Protein AF-L1K0W4-F1 (afdb_monomer)

Sequence (604 aa):
MAGREVLKRMKKGATPKSRSKVETSTRIRTGKVVSPKTSEDSLHDMSSRTPKSRSSNTVRISARTPTVATVGRTRSPRSSSSLSQRNAGMSPISSSASPLFSPKSPHSRSNDSTLLQLQLENELLMTRAEAAERRSELLSTEVDRLNDCMLQTQRACEEAQVQVEQLRKQEAEARNELDNLDREYRDCAYHLKSLTEKNADLIKALQEESRTRAKIEAASKRLAAENETLRSRADKLNIEVARESTERKSSTSIVKDLQKETERLREELNSVRIDHKLLLEKKASGELQLQERIQSLDSQSRSYQDELAACKQRLAAIEHEGIEKDRANRELKTMLHEQGEKLKAVQDQVTINNDYTEKLEEEVKKKQERLSTAAERQNEKRLQLKIKHLEELGQSGENHVKEVVKRMDNEISQLRSELGKEQAESSRLTERLIHFERKAEDADRVIAELEKEVAAVWDAKERGSKSLLSNQDALLALQQEVLKENRSIMFELRTLEERNASLLKMLGGEEERATESEKQIDVIRRENSELSSTLSLKEKEISDMSRTLTEAQGELAKVSMRMQAEANEAARLKTEVEALQYKVVRGSFLLCPRPSHPRTSVTP

Secondary structure (DSSP, 8-state):
-------------------------------------------------------------------------------------------------PPP----------SHHHHHHHHHHHHHHHHHHHHHHHHHHHHHHHHHHHHHHHHHHHHHHHHHHHHHHHHHHHHHHHHHHHHHHHHHHHHHHHHHHHHHHHHHHHHHHHHHHHHHHHHHHHHHHHHHHHHHHHHHHHHHHHHHHHHHHHHHHHHHHHHHHHHHHHHHHHHHHHHHHHHHHHHHHHHHHHHHHHHHHHHHHHHHHHHHHHHHHHHHHHTTS-------HHHHHHHHHHHHHHHHHHHHHHHHHHHHHHHHHHHHHHHHHHHHHHHHHHHHHHHHHHHHHHHHHHHHHHHHHHHHHHHHHHHHHHHHHHHHHHHHHHHHHHHHHHHHHHHHHHHHHHHHHHHHHHHHHHHHHHHHHHH--S-SSHHHHHHHHHHHHHHHHHHHHHHHHHHHHHHHHHHHHHHHHHHHHHHHHHHHHHHHHHHHHHHHHHHHHHHHHHHHHHHHHHHHHHHHHHHHHHHHHHHHHHHHHHHHHHHHHHHHHHHHTT-PPP-PPPPP----

Organism: Guillardia theta (strain CCMP2712) (NCBI:txid905079)

Foldseek 3Di:
DDDDDDDDDDDDDDDDDDDDDDDDDDDDDDDDDDDDDDDDDDDDDDDDDDDDDDDDDDDDPDDDDDDDDDDDDDDDDDDDDDDDDDDDDDDDDDDDDDDDDDDDDDDDDDPPVVVVVVVVVVVVVVVVVVVVVVVVVVVVVVVVVVVVVVVVVVVVVVVVVVVVVVVVVVVVVVVVVVVVVVVVVVVVVVVVVVVVVVVVVVVVVVVVVVVVVVVVVVVVVVVVVVVVVVVVVVVVVVVVVVVVVVVVVVVVVVVVVVVVVVVVVVVVVVVVVVVVVVVVVVVVVVVVVVVVVVVVVVVVVVVCVVVVVVVVVCVVPDDDDDDDDVPVVVVVVVVVVVVVVVVVVVVVVVVVVVVVVVVVVVVVVVVVVVVVVVVVVVVVVVVVVVVVVVVVVVVVVVVVVVVVVVVVVVVVVVVVVVVVVVVVVVVVVVVVVVVVVVVVVVVVVVVVVVVVVVVVVVVCVVVPPDDPPVVVVVVVVVVVVVVVVVVVVVVVVVVVVVVVVVVVVVVVVVVVVVVVVVVVVVVVVVVVVVVVVVVVVVVVVVVVVVVVVVVVVVVVVVVVVVVVVVVVVVVVVVVVVVVVVVVVVVVVVVPDDDPDDDDDDDDD

pLDDT: mean 70.63, std 21.57, range [26.81, 92.81]

Structure (mmCIF, N/CA/C/O backbone):
data_AF-L1K0W4-F1
#
_entry.id   AF-L1K0W4-F1
#
loop_
_atom_site.group_PDB
_atom_site.id
_atom_site.type_symbol
_atom_site.label_atom_id
_atom_site.label_alt_id
_atom_site.label_comp_id
_atom_site.label_asym_id
_atom_site.label_entity_id
_atom_site.label_seq_id
_atom_site.pdbx_PDB_ins_code
_atom_site.Cartn_x
_atom_site.Cartn_y
_atom_site.Cartn_z
_atom_site.occupancy
_atom_site.B_iso_or_equiv
_atom_site.auth_seq_id
_atom_site.auth_comp_id
_atom_site.auth_asym_id
_atom_site.auth_atom_id
_atom_site.pdbx_PDB_model_num
ATOM 1 N N . MET A 1 1 ? 29.946 17.781 46.691 1.00 37.28 1 MET A N 1
ATOM 2 C CA . MET A 1 1 ? 31.328 17.734 46.152 1.00 37.28 1 MET A CA 1
ATOM 3 C C . MET A 1 1 ? 32.037 16.528 46.762 1.00 37.28 1 MET A C 1
ATOM 5 O O . MET A 1 1 ? 31.696 16.223 47.896 1.00 37.28 1 MET A O 1
ATOM 9 N N . ALA A 1 2 ? 33.001 15.912 46.055 1.00 36.59 2 ALA A N 1
ATOM 10 C CA . ALA A 1 2 ? 33.743 14.686 46.443 1.00 36.59 2 ALA A CA 1
ATOM 11 C C . ALA A 1 2 ? 32.858 13.420 46.645 1.00 36.59 2 ALA A C 1
ATOM 13 O O . ALA A 1 2 ? 31.663 13.544 46.890 1.00 36.59 2 ALA A O 1
ATOM 14 N N . GLY A 1 3 ? 33.320 12.170 46.473 1.00 33.28 3 GLY A N 1
ATOM 15 C CA . GLY A 1 3 ? 34.681 11.620 46.266 1.00 33.28 3 GLY A CA 1
ATOM 16 C C . GLY A 1 3 ? 35.178 10.930 47.550 1.00 33.28 3 GLY A C 1
ATOM 17 O O . GLY A 1 3 ? 35.146 11.571 48.592 1.00 33.28 3 GLY A O 1
ATOM 18 N N . ARG A 1 4 ? 35.618 9.660 47.599 1.00 41.03 4 ARG A N 1
ATOM 19 C CA . ARG A 1 4 ? 36.290 8.756 46.625 1.00 41.03 4 ARG A CA 1
ATOM 20 C C . ARG A 1 4 ? 35.800 7.294 46.778 1.00 41.03 4 ARG A C 1
ATOM 22 O O . ARG A 1 4 ? 35.372 6.913 47.857 1.00 41.03 4 ARG A O 1
ATOM 29 N N . GLU A 1 5 ? 35.651 6.518 45.701 1.00 51.94 5 GLU A N 1
ATOM 30 C CA . GLU A 1 5 ? 36.581 5.472 45.188 1.00 51.94 5 GLU A CA 1
ATOM 31 C C . GLU A 1 5 ? 37.164 4.447 46.189 1.00 51.94 5 GLU A C 1
ATOM 33 O O . GLU A 1 5 ? 37.990 4.817 47.017 1.00 51.94 5 GLU A O 1
ATOM 38 N N . VAL A 1 6 ? 36.908 3.143 45.953 1.00 40.75 6 VAL A N 1
ATOM 39 C CA . VAL A 1 6 ? 37.862 2.030 46.198 1.00 40.75 6 VAL A CA 1
ATOM 40 C C . VAL A 1 6 ? 37.721 0.933 45.116 1.00 40.75 6 VAL A C 1
ATOM 42 O O . VAL A 1 6 ? 36.718 0.234 45.062 1.00 40.75 6 VAL A O 1
ATOM 45 N N . LEU A 1 7 ? 38.777 0.790 4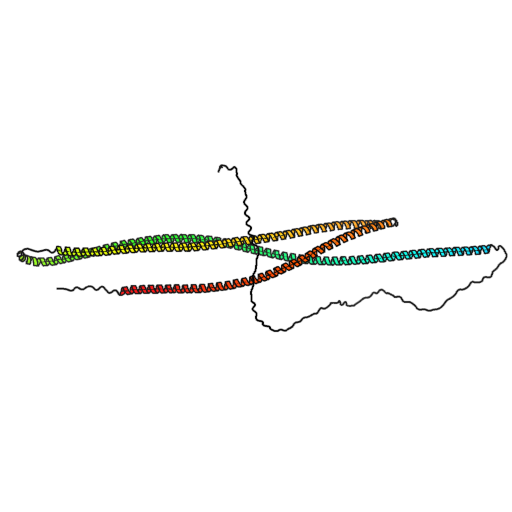4.302 1.00 34.78 7 LEU A N 1
ATOM 46 C CA . LEU A 1 7 ? 39.291 -0.378 43.545 1.00 34.78 7 LEU A CA 1
ATOM 47 C C . LEU A 1 7 ? 38.425 -1.278 42.615 1.00 34.78 7 LEU A C 1
ATOM 49 O O . LEU A 1 7 ? 37.217 -1.453 42.705 1.00 34.78 7 LEU A O 1
ATOM 53 N N . LYS A 1 8 ? 39.157 -1.890 41.671 1.00 41.25 8 LYS A N 1
ATOM 54 C CA . LYS A 1 8 ? 38.765 -2.834 40.601 1.00 41.25 8 LYS A CA 1
ATOM 55 C C . LYS A 1 8 ? 39.980 -3.762 40.345 1.00 41.25 8 LYS A C 1
ATOM 57 O O . LYS A 1 8 ? 41.077 -3.362 40.726 1.00 41.25 8 LYS A O 1
ATOM 62 N N . ARG A 1 9 ? 39.825 -4.859 39.564 1.00 43.59 9 ARG A N 1
ATOM 63 C CA . ARG A 1 9 ? 40.914 -5.701 38.949 1.00 43.59 9 ARG A CA 1
ATOM 64 C C . ARG A 1 9 ? 41.737 -6.573 39.940 1.00 43.59 9 ARG A C 1
ATOM 66 O O . ARG A 1 9 ? 41.791 -6.225 41.105 1.00 43.59 9 ARG A O 1
ATOM 73 N N . MET A 1 10 ? 42.420 -7.692 39.611 1.00 35.72 10 MET A N 1
ATOM 74 C CA . MET A 1 10 ? 42.606 -8.659 38.474 1.00 35.72 10 MET A CA 1
ATOM 75 C C . MET A 1 10 ? 42.983 -10.043 39.126 1.00 35.72 10 MET A C 1
ATOM 77 O O . MET A 1 10 ? 43.279 -10.033 40.313 1.00 35.72 10 MET A O 1
ATOM 81 N N . LYS A 1 11 ? 43.098 -11.258 38.535 1.00 37.38 11 LYS A N 1
ATOM 82 C CA . LYS A 1 11 ? 42.901 -11.905 37.202 1.00 37.38 11 LYS A CA 1
ATOM 83 C C . LYS A 1 11 ? 42.856 -13.457 37.396 1.00 37.38 11 LYS A C 1
ATOM 85 O O . LYS A 1 11 ? 43.292 -13.929 38.437 1.00 37.38 11 LYS A O 1
ATOM 90 N N . LYS A 1 12 ? 42.556 -14.216 36.319 1.00 34.44 12 LYS A N 1
ATOM 91 C CA . LYS A 1 12 ? 42.638 -15.703 36.146 1.00 34.44 12 LYS A CA 1
ATOM 92 C C . LYS A 1 12 ? 41.507 -16.521 36.820 1.00 34.44 12 LYS A C 1
ATOM 94 O O . LYS A 1 12 ? 41.048 -16.144 37.883 1.00 34.44 12 LYS A O 1
ATOM 99 N N . GLY A 1 13 ? 41.037 -17.649 36.269 1.00 31.78 13 GLY A N 1
ATOM 100 C CA . GLY A 1 13 ? 41.218 -18.183 34.905 1.00 31.78 13 GLY A CA 1
ATOM 101 C C . GLY A 1 13 ? 41.332 -19.713 34.831 1.00 31.78 13 GLY A C 1
ATOM 102 O O . GLY A 1 13 ? 42.353 -20.252 35.241 1.00 31.78 13 GLY A O 1
ATOM 103 N N . ALA A 1 14 ? 40.340 -20.387 34.238 1.00 33.19 14 ALA A N 1
ATOM 104 C CA . ALA A 1 14 ? 40.373 -21.817 33.911 1.00 33.19 14 ALA A CA 1
ATOM 105 C C . ALA A 1 14 ? 39.516 -22.121 32.664 1.00 33.19 14 ALA A C 1
ATOM 107 O O . ALA A 1 14 ? 38.522 -21.443 32.411 1.00 33.19 14 ALA A O 1
ATOM 108 N N . THR A 1 15 ? 39.898 -23.146 31.900 1.00 42.62 15 THR A N 1
ATOM 109 C CA . THR A 1 15 ? 39.056 -23.812 30.886 1.00 42.62 15 THR A CA 1
ATOM 110 C C . THR A 1 15 ? 38.758 -25.244 31.356 1.00 42.62 15 THR A C 1
ATOM 112 O O . THR A 1 15 ? 39.345 -25.690 32.345 1.00 42.62 15 THR A O 1
ATOM 115 N N . PRO A 1 16 ? 37.840 -25.970 30.694 1.00 43.75 16 PRO A N 1
ATOM 116 C CA . PRO A 1 16 ? 38.342 -26.898 29.673 1.00 43.75 16 PRO A CA 1
ATOM 117 C C . PRO A 1 16 ? 37.464 -26.997 28.410 1.00 43.75 16 PRO A C 1
ATOM 119 O O . PRO A 1 16 ? 36.310 -26.578 28.381 1.00 43.75 16 PRO A O 1
ATOM 122 N N . LYS A 1 17 ? 38.018 -27.611 27.357 1.00 38.22 17 LYS A N 1
ATOM 123 C CA . LYS A 1 17 ? 37.265 -28.166 26.220 1.00 38.22 17 LYS A CA 1
ATOM 124 C C . LYS A 1 17 ? 37.271 -29.691 26.324 1.00 38.22 17 LYS A C 1
ATOM 126 O O . LYS A 1 17 ? 38.362 -30.241 26.450 1.00 38.22 17 LYS A O 1
ATOM 131 N N . SER A 1 18 ? 36.149 -30.358 26.050 1.00 37.59 18 SER A N 1
ATOM 132 C CA . SER A 1 18 ? 36.159 -31.552 25.184 1.00 37.59 18 SER A CA 1
ATOM 133 C C . SER A 1 18 ? 34.761 -32.018 24.754 1.00 37.59 18 SER A C 1
ATOM 135 O O . SER A 1 18 ? 33.745 -31.758 25.384 1.00 37.59 18 SER A O 1
ATOM 137 N N . ARG A 1 19 ? 34.772 -32.677 23.594 1.00 33.62 19 ARG A N 1
ATOM 138 C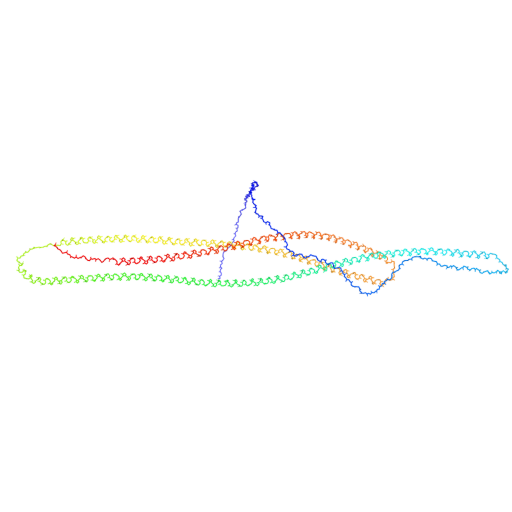 CA . ARG A 1 19 ? 33.675 -33.258 22.813 1.00 33.62 19 ARG A CA 1
ATOM 139 C C . ARG A 1 19 ? 32.741 -34.197 23.594 1.00 33.62 19 ARG A C 1
ATOM 141 O O . ARG A 1 19 ? 33.219 -35.096 24.277 1.00 33.62 19 ARG A O 1
ATOM 148 N N . SER A 1 20 ? 31.481 -34.222 23.167 1.00 33.19 20 SER A N 1
ATOM 149 C CA . SER A 1 20 ? 30.905 -35.450 22.597 1.00 33.19 20 SER A CA 1
ATOM 150 C C . SER A 1 20 ? 30.115 -35.113 21.320 1.00 33.19 20 SER A C 1
ATOM 152 O O . SER A 1 20 ? 29.665 -33.982 21.141 1.00 33.19 20 SER A O 1
ATOM 154 N N . LYS A 1 21 ? 30.022 -36.067 20.384 1.00 36.34 21 LYS A N 1
ATOM 155 C CA . LYS A 1 21 ? 29.112 -36.022 19.225 1.00 36.34 21 LYS A CA 1
ATOM 156 C C . LYS A 1 21 ? 27.957 -36.980 19.506 1.00 36.34 21 LYS A C 1
ATOM 158 O O . LYS A 1 21 ? 28.225 -38.102 19.925 1.00 36.34 21 LYS A O 1
ATOM 163 N N . VAL A 1 22 ? 26.731 -36.604 19.147 1.00 30.56 22 VAL A N 1
ATOM 164 C CA . VAL A 1 22 ? 25.649 -37.560 18.864 1.00 30.56 22 VAL A CA 1
ATOM 165 C C . VAL A 1 22 ? 24.926 -37.093 17.601 1.00 30.56 22 VAL A C 1
ATOM 167 O O . VAL A 1 22 ? 24.161 -36.137 17.629 1.00 30.56 22 VAL A O 1
ATOM 170 N N . GLU A 1 23 ? 25.208 -37.756 16.482 1.00 32.62 23 GLU A N 1
ATOM 171 C CA . GLU A 1 23 ? 24.504 -37.577 15.208 1.00 32.62 23 GLU A CA 1
ATOM 172 C C . GLU A 1 23 ? 23.456 -38.690 15.075 1.00 32.62 23 GLU A C 1
ATOM 174 O O . GLU A 1 23 ? 23.788 -39.824 14.735 1.00 32.62 23 GLU A O 1
ATOM 179 N N . THR A 1 24 ? 22.183 -38.399 15.345 1.00 32.47 24 THR A N 1
ATOM 180 C CA . THR A 1 24 ? 21.081 -39.363 15.181 1.00 32.47 24 THR A CA 1
ATOM 181 C C . THR A 1 24 ? 20.470 -39.283 13.782 1.00 32.47 24 THR A C 1
ATOM 183 O O .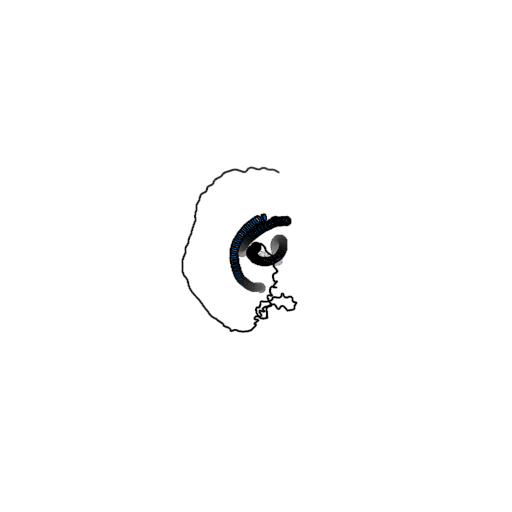 THR A 1 24 ? 19.419 -38.688 13.562 1.00 32.47 24 THR A O 1
ATOM 186 N N . SER A 1 25 ? 21.123 -39.930 12.814 1.00 27.05 25 SER A N 1
ATOM 187 C CA . SER A 1 25 ? 20.518 -40.195 11.501 1.00 27.05 25 SER A CA 1
ATOM 188 C C . SER A 1 25 ? 19.448 -41.289 11.589 1.00 27.05 25 SER A C 1
ATOM 190 O O . SER A 1 25 ? 19.783 -42.464 11.728 1.00 27.05 25 SER A O 1
ATOM 192 N N . THR A 1 26 ? 18.171 -40.945 11.405 1.00 32.66 26 THR A N 1
ATOM 193 C CA . THR A 1 26 ? 17.082 -41.915 11.168 1.00 32.66 26 THR A CA 1
ATOM 194 C C . THR A 1 26 ? 16.625 -41.881 9.709 1.00 32.66 26 THR A C 1
ATOM 196 O O . THR A 1 26 ? 15.697 -41.185 9.307 1.00 32.66 26 THR A O 1
ATOM 199 N N . ARG A 1 27 ? 17.313 -42.674 8.885 1.00 27.03 27 ARG A N 1
ATOM 200 C CA . ARG A 1 27 ? 17.054 -42.843 7.449 1.00 27.03 27 ARG A CA 1
ATOM 201 C C . ARG A 1 27 ? 15.956 -43.888 7.213 1.00 27.03 27 ARG A C 1
ATOM 203 O O . ARG A 1 27 ? 16.261 -45.076 7.139 1.00 27.03 27 ARG A O 1
ATOM 210 N N . ILE A 1 28 ? 14.705 -43.465 7.038 1.00 33.25 28 ILE A N 1
ATOM 211 C CA . ILE A 1 28 ? 13.607 -44.353 6.604 1.00 33.25 28 ILE A CA 1
ATOM 212 C C . ILE A 1 28 ? 13.502 -44.320 5.070 1.00 33.25 28 ILE A C 1
ATOM 214 O O . ILE A 1 28 ? 13.634 -43.260 4.458 1.00 33.25 28 ILE A O 1
ATOM 218 N N . ARG A 1 29 ? 13.326 -45.486 4.428 1.00 32.91 29 ARG A N 1
ATOM 219 C CA . ARG A 1 29 ? 13.431 -45.635 2.965 1.00 32.91 29 ARG A CA 1
ATOM 220 C C . ARG A 1 29 ? 12.349 -46.566 2.392 1.00 32.91 29 ARG A C 1
ATOM 222 O O . ARG A 1 29 ? 12.382 -47.761 2.642 1.00 32.91 29 ARG A O 1
ATOM 229 N N . THR A 1 30 ? 11.484 -45.989 1.549 1.00 35.75 30 THR A N 1
ATOM 230 C CA . THR A 1 30 ? 10.715 -46.605 0.435 1.00 35.75 30 THR A CA 1
ATOM 231 C C . THR A 1 30 ? 9.754 -47.788 0.670 1.00 35.75 30 THR A C 1
ATOM 233 O O . THR A 1 30 ? 10.193 -48.902 0.931 1.00 35.75 30 THR A O 1
ATOM 236 N N . GLY A 1 31 ? 8.487 -47.586 0.266 1.00 29.20 31 GLY A N 1
ATOM 237 C CA . GLY A 1 31 ? 7.608 -48.615 -0.328 1.00 29.20 31 GLY A CA 1
ATOM 238 C C . GLY A 1 31 ? 6.342 -48.980 0.469 1.00 29.20 31 GLY A C 1
ATOM 239 O O . GLY A 1 31 ? 6.335 -48.834 1.683 1.00 29.20 31 GLY A O 1
ATOM 240 N N . LYS A 1 32 ? 5.255 -49.488 -0.145 1.00 29.34 32 LYS A N 1
ATOM 241 C CA . LYS A 1 32 ? 4.846 -49.555 -1.577 1.00 29.34 32 LYS A CA 1
ATOM 242 C C . LYS A 1 32 ? 3.371 -50.045 -1.653 1.00 29.34 32 LYS A C 1
ATOM 244 O O . LYS A 1 32 ? 3.000 -50.843 -0.802 1.00 29.34 32 LYS A O 1
ATOM 249 N N . VAL A 1 33 ? 2.619 -49.714 -2.726 1.00 28.09 33 VAL A N 1
ATOM 250 C CA . VAL A 1 33 ? 1.243 -50.221 -3.063 1.00 28.09 33 VAL A CA 1
ATOM 251 C C . VAL A 1 33 ? 0.160 -49.813 -2.003 1.00 28.09 33 VAL A C 1
ATOM 253 O O . VAL A 1 33 ? 0.535 -49.410 -0.912 1.00 28.09 33 VAL A O 1
ATOM 256 N N . VAL A 1 34 ? -1.174 -49.760 -2.207 1.00 26.81 34 VAL A N 1
ATOM 257 C CA . VAL A 1 34 ? -2.108 -50.221 -3.267 1.00 26.81 34 VAL A CA 1
ATOM 258 C C . VAL A 1 34 ? -3.223 -49.182 -3.557 1.00 26.81 34 VAL A C 1
ATOM 260 O O . VAL A 1 34 ? -3.595 -48.406 -2.686 1.00 26.81 34 VAL A O 1
ATOM 263 N N . SER A 1 35 ? -3.759 -49.197 -4.786 1.00 33.97 35 SER A N 1
ATOM 264 C CA . SER A 1 35 ? -5.011 -48.548 -5.264 1.00 33.97 35 SER A CA 1
ATOM 265 C C . SER A 1 35 ? -6.258 -49.426 -4.921 1.00 33.97 35 SER A C 1
ATOM 267 O O . SER A 1 35 ? -6.084 -50.332 -4.103 1.00 33.97 35 SER A O 1
ATOM 269 N N . PRO A 1 36 ? -7.471 -49.328 -5.542 1.00 52.25 36 PRO A N 1
ATOM 270 C CA . PRO A 1 36 ? -8.070 -48.363 -6.497 1.00 52.25 36 PRO A CA 1
ATOM 271 C C . PRO A 1 36 ? -9.548 -47.979 -6.129 1.00 52.25 36 PRO A C 1
ATOM 273 O O . PRO A 1 36 ? -9.919 -48.101 -4.967 1.00 52.25 36 PRO A O 1
ATOM 276 N N . LYS A 1 37 ? -10.383 -47.641 -7.143 1.00 28.97 37 LYS A N 1
ATOM 277 C CA . LYS A 1 37 ? -11.880 -47.569 -7.196 1.00 28.97 37 LYS A CA 1
ATOM 278 C C . LYS A 1 37 ? -12.576 -46.235 -6.858 1.00 28.97 37 LYS A C 1
ATOM 280 O O . LYS A 1 37 ? -12.129 -45.555 -5.947 1.00 28.97 37 LYS A O 1
ATOM 285 N N . THR A 1 38 ? -13.731 -45.859 -7.448 1.00 32.72 38 THR A N 1
ATOM 286 C CA . THR A 1 38 ? -14.318 -45.970 -8.831 1.00 32.72 38 THR A CA 1
ATOM 287 C C . THR A 1 38 ? -15.712 -45.313 -8.835 1.00 32.72 38 THR A C 1
ATOM 289 O O . THR A 1 38 ? -16.519 -45.718 -8.003 1.00 32.72 38 THR A O 1
ATOM 292 N N . SER A 1 39 ? -15.981 -44.428 -9.804 1.00 34.22 39 SER A N 1
ATOM 293 C CA . SER A 1 39 ? -17.272 -43.876 -10.305 1.00 34.22 39 SER A CA 1
ATOM 294 C C . SER A 1 39 ? -16.932 -42.484 -10.881 1.00 34.22 39 SER A C 1
ATOM 296 O O . SER A 1 39 ? -16.245 -41.716 -10.216 1.00 34.22 39 SER A O 1
ATOM 298 N N . GLU A 1 40 ? -17.203 -42.078 -12.125 1.00 35.34 40 GLU A N 1
ATOM 299 C CA . GLU A 1 40 ? -18.279 -42.409 -13.075 1.00 35.34 40 GLU A CA 1
ATOM 300 C C . GLU A 1 40 ? -19.682 -42.277 -12.487 1.00 35.34 40 GLU A C 1
ATOM 302 O O . GLU A 1 40 ? -20.183 -43.200 -11.856 1.00 35.34 40 GLU A O 1
ATOM 307 N N . ASP A 1 41 ? -20.329 -41.151 -12.791 1.00 28.58 41 ASP A N 1
ATOM 308 C CA . ASP A 1 41 ? -21.688 -41.197 -13.328 1.00 28.58 41 ASP A CA 1
ATOM 309 C C . ASP A 1 41 ? -21.897 -40.064 -14.357 1.00 28.58 41 ASP A C 1
ATOM 311 O O . ASP A 1 41 ? -21.069 -39.153 -14.455 1.00 28.58 41 ASP A O 1
ATOM 315 N N . SER A 1 42 ? -22.943 -40.167 -15.179 1.00 33.47 42 SER A N 1
ATOM 316 C CA . SER A 1 42 ? -23.152 -39.355 -16.397 1.00 33.47 42 SER A CA 1
ATOM 317 C C . SER A 1 42 ? -24.524 -38.647 -16.405 1.00 33.47 42 SER A C 1
ATOM 319 O O . SER A 1 42 ? -25.182 -38.576 -15.372 1.00 33.47 42 SER A O 1
ATOM 321 N N . LEU A 1 43 ? -24.977 -38.193 -17.589 1.00 33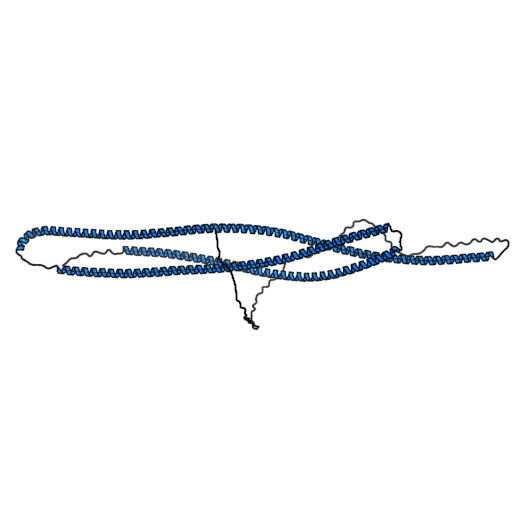.97 43 LEU A N 1
ATOM 322 C CA . LEU A 1 43 ? -26.286 -37.573 -17.900 1.00 33.97 43 LEU A CA 1
ATOM 323 C C . LEU A 1 43 ? -26.432 -36.097 -17.448 1.00 33.97 43 LEU A C 1
ATOM 325 O O . LEU A 1 43 ? -26.010 -35.733 -16.359 1.00 33.97 43 LEU A O 1
ATOM 329 N N . HIS A 1 44 ? -27.025 -35.158 -18.200 1.00 31.56 44 HIS A N 1
ATOM 330 C CA . HIS A 1 44 ? -27.508 -35.096 -19.597 1.00 31.56 44 HIS A CA 1
ATOM 331 C C . HIS A 1 44 ? -26.979 -33.772 -20.208 1.00 31.56 44 HIS A C 1
ATOM 333 O O . HIS A 1 44 ? -26.870 -32.772 -19.505 1.00 31.56 44 HIS A O 1
ATOM 339 N N . ASP A 1 45 ? -26.472 -33.705 -21.441 1.00 30.41 45 ASP A N 1
ATOM 340 C CA . ASP A 1 45 ? -27.206 -33.613 -22.722 1.00 30.41 45 ASP A CA 1
ATOM 341 C C . ASP A 1 45 ? -28.420 -32.657 -22.750 1.00 30.41 45 ASP A C 1
ATOM 343 O O . ASP A 1 45 ? -29.482 -32.960 -22.216 1.00 30.41 45 ASP A O 1
ATOM 347 N N . MET A 1 46 ? -28.280 -31.540 -23.472 1.00 30.62 46 MET A N 1
ATOM 348 C CA . MET A 1 46 ? -29.391 -30.901 -24.188 1.00 30.62 46 MET A CA 1
ATOM 349 C C . MET A 1 46 ? -28.853 -30.134 -25.405 1.00 30.62 46 MET A C 1
ATOM 351 O O . MET A 1 46 ? -28.428 -28.980 -25.317 1.00 30.62 46 MET A O 1
ATOM 355 N N . SER A 1 47 ? -28.869 -30.782 -26.569 1.00 27.91 47 SER A N 1
ATOM 356 C CA . SER A 1 47 ? -28.580 -30.124 -27.848 1.00 27.91 47 SER A CA 1
ATOM 357 C C . SER A 1 47 ? -29.653 -29.087 -28.217 1.00 27.91 47 SER A C 1
ATOM 359 O O . SER A 1 47 ? -30.849 -29.374 -28.179 1.00 27.91 47 SER A O 1
ATOM 361 N N . SER A 1 48 ? -29.244 -27.899 -28.677 1.00 32.84 48 SER A N 1
ATOM 362 C CA . SER A 1 48 ? -30.129 -26.968 -29.394 1.00 32.84 48 SER A CA 1
ATOM 363 C C . SER A 1 48 ? -29.445 -26.405 -30.646 1.00 32.84 48 SER A C 1
ATOM 365 O O . SER A 1 48 ? -28.219 -26.350 -30.743 1.00 32.84 48 SER A O 1
ATOM 367 N N . ARG A 1 49 ? -30.247 -26.096 -31.673 1.00 30.22 49 ARG A N 1
ATOM 368 C CA . ARG A 1 49 ? -29.779 -25.898 -33.056 1.00 30.22 49 ARG A CA 1
ATOM 369 C C . ARG A 1 49 ? -29.539 -24.426 -33.411 1.00 30.22 49 ARG A C 1
ATOM 371 O O . ARG A 1 49 ? -30.227 -23.527 -32.945 1.00 30.22 49 ARG A O 1
ATOM 378 N N . THR A 1 50 ? -28.592 -24.227 -34.325 1.00 33.88 50 THR A N 1
ATOM 379 C CA . THR A 1 50 ? -28.302 -22.988 -35.077 1.00 33.88 50 THR A CA 1
ATOM 380 C C . THR A 1 50 ? -29.381 -22.739 -36.171 1.00 33.88 50 THR A C 1
ATOM 382 O O . THR A 1 50 ? -30.313 -23.547 -36.246 1.00 33.88 50 THR A O 1
ATOM 385 N N . PRO A 1 51 ? -29.297 -21.739 -37.097 1.00 50.50 51 PRO A N 1
ATOM 386 C CA . PRO A 1 51 ? -28.338 -20.624 -37.267 1.00 50.50 51 PRO A CA 1
ATOM 387 C C . PRO A 1 51 ? -28.981 -19.242 -37.631 1.00 50.50 51 PRO A C 1
ATOM 389 O O . PRO A 1 51 ? -30.198 -19.119 -37.735 1.00 50.50 51 PRO A O 1
ATOM 392 N N . LYS A 1 52 ? -28.124 -18.269 -38.020 1.00 27.70 52 LYS A N 1
ATOM 393 C CA . LYS A 1 52 ? -28.387 -16.948 -38.674 1.00 27.70 52 LYS A CA 1
ATOM 394 C C . LYS A 1 52 ? -28.630 -15.780 -37.689 1.00 27.70 52 LYS A C 1
ATOM 396 O O . LYS A 1 52 ? -29.153 -15.999 -36.610 1.00 27.70 52 LYS A O 1
ATOM 401 N N . SER A 1 53 ? -28.244 -14.531 -37.999 1.00 29.00 53 SER A N 1
ATOM 402 C CA . SER A 1 53 ? -27.902 -13.935 -39.312 1.00 29.00 53 SER A CA 1
ATOM 403 C C . SER A 1 53 ? -26.717 -12.946 -39.322 1.00 29.00 53 SER A C 1
ATOM 405 O O . SER A 1 53 ? -26.450 -12.319 -38.310 1.00 29.00 53 SER A O 1
ATOM 407 N N . ARG A 1 54 ? -26.110 -12.781 -40.518 1.00 30.31 54 ARG A N 1
ATOM 408 C CA . ARG A 1 54 ? -25.464 -11.587 -41.147 1.00 30.31 54 ARG A CA 1
ATOM 409 C C . ARG A 1 54 ? -25.199 -10.343 -40.261 1.00 30.31 54 ARG A C 1
ATOM 411 O O . ARG A 1 54 ? -26.103 -9.891 -39.576 1.00 30.31 54 ARG A O 1
ATOM 418 N N . SER A 1 55 ? -24.072 -9.637 -40.393 1.00 29.81 55 SER A N 1
ATOM 419 C CA . SER A 1 55 ? -23.184 -9.469 -41.568 1.00 29.81 55 SER A CA 1
ATOM 420 C C . SER A 1 55 ? -21.715 -9.851 -41.277 1.00 29.81 55 SER A C 1
ATOM 422 O O . SER A 1 55 ? -21.308 -9.892 -40.127 1.00 29.81 55 SER A O 1
ATOM 424 N N . SER A 1 56 ? -20.849 -10.232 -42.227 1.00 30.88 56 SER A N 1
ATOM 425 C CA . SER A 1 56 ? -20.792 -10.027 -43.692 1.00 30.88 56 SER A CA 1
ATOM 426 C C . SER A 1 56 ? -20.364 -8.623 -44.144 1.00 30.88 56 SER A C 1
ATOM 428 O O . SER A 1 56 ? -21.135 -7.922 -44.790 1.00 30.88 56 SER A O 1
ATOM 430 N N . ASN A 1 57 ? -19.110 -8.251 -43.872 1.00 27.84 57 ASN A N 1
ATOM 431 C CA . ASN A 1 57 ? -18.392 -7.246 -44.660 1.00 27.84 57 ASN A CA 1
ATOM 432 C C . ASN A 1 57 ? -17.028 -7.830 -45.055 1.00 27.84 57 ASN A C 1
ATOM 434 O O . ASN A 1 57 ? -16.182 -8.077 -44.199 1.00 27.84 57 ASN A O 1
ATOM 438 N N . THR A 1 58 ? -16.840 -8.114 -46.344 1.00 28.39 58 THR A N 1
ATOM 439 C CA . THR A 1 58 ? -15.709 -8.904 -46.849 1.00 28.39 58 THR A CA 1
ATOM 440 C C . THR A 1 58 ? -15.042 -8.176 -48.009 1.00 28.39 58 THR A C 1
ATOM 442 O O . THR A 1 58 ? -15.680 -7.950 -49.027 1.00 28.39 58 THR A O 1
ATOM 445 N N . VAL A 1 59 ? -13.748 -7.879 -47.841 1.00 27.47 59 VAL A N 1
ATOM 446 C CA . VAL A 1 59 ? -12.778 -7.458 -48.871 1.00 27.47 59 VAL A CA 1
ATOM 447 C C . VAL A 1 59 ? -13.132 -6.212 -49.697 1.00 27.47 59 VAL A C 1
ATOM 449 O O . VAL A 1 59 ? -13.977 -6.222 -50.587 1.00 27.47 59 VAL A O 1
ATOM 452 N N . ARG A 1 60 ? -12.286 -5.182 -49.563 1.00 28.16 60 ARG A N 1
ATOM 453 C CA . ARG A 1 60 ? -11.926 -4.330 -50.707 1.00 28.16 60 ARG A CA 1
ATOM 454 C C . ARG A 1 60 ? -10.441 -3.962 -50.700 1.00 28.16 60 ARG A C 1
ATOM 456 O O . ARG A 1 60 ? -10.074 -2.791 -50.621 1.00 28.16 60 ARG A O 1
ATOM 463 N N . ILE A 1 61 ? -9.590 -4.989 -50.794 1.00 31.50 61 ILE A N 1
ATOM 464 C CA . ILE A 1 61 ? -8.155 -4.820 -51.069 1.00 31.50 61 ILE A CA 1
ATOM 465 C C . ILE A 1 61 ? -8.040 -4.067 -52.397 1.00 31.50 61 ILE A C 1
ATOM 467 O O . ILE A 1 61 ? -8.340 -4.608 -53.458 1.00 31.50 61 ILE A O 1
ATOM 471 N N . SER A 1 62 ? -7.675 -2.791 -52.317 1.00 27.27 62 SER A N 1
ATOM 472 C CA . SER A 1 62 ? -7.612 -1.887 -53.463 1.00 27.27 62 SER A CA 1
ATOM 473 C C . SER A 1 62 ? -6.150 -1.564 -53.731 1.00 27.27 62 SER A C 1
ATOM 475 O O . SER A 1 62 ? -5.581 -0.683 -53.087 1.00 27.27 62 SER A O 1
ATOM 477 N N . ALA A 1 63 ? -5.532 -2.297 -54.657 1.00 31.34 63 ALA A N 1
ATOM 478 C CA . ALA A 1 63 ? -4.179 -1.996 -55.104 1.00 31.34 63 ALA A CA 1
ATOM 479 C C . ALA A 1 63 ? -4.140 -0.583 -55.713 1.00 31.34 63 ALA A C 1
ATOM 481 O O . ALA A 1 63 ? -4.848 -0.297 -56.679 1.00 31.34 63 ALA A O 1
ATOM 482 N N . ARG A 1 64 ? -3.320 0.308 -55.146 1.00 29.52 64 ARG A N 1
ATOM 483 C CA . ARG A 1 64 ? -3.058 1.640 -55.705 1.00 29.52 64 ARG A CA 1
ATOM 484 C C . ARG A 1 64 ? -1.807 1.603 -56.576 1.00 29.52 64 ARG A C 1
ATOM 486 O O . ARG A 1 64 ? -0.722 1.962 -56.133 1.00 29.52 64 ARG A O 1
ATOM 493 N N . THR A 1 65 ? -1.975 1.205 -57.832 1.00 32.34 65 THR A N 1
ATOM 494 C CA . THR A 1 65 ? -1.042 1.602 -58.896 1.00 32.34 65 THR A CA 1
ATOM 495 C C . THR A 1 65 ? -1.177 3.110 -59.162 1.00 32.34 65 THR A C 1
ATOM 497 O O . THR A 1 65 ? -2.293 3.632 -59.079 1.00 32.34 65 THR A O 1
ATOM 500 N N . PRO A 1 66 ? -0.088 3.835 -59.471 1.00 36.22 66 PRO A N 1
ATOM 501 C CA . PRO A 1 66 ? -0.136 5.280 -59.676 1.00 36.22 66 PRO A CA 1
ATOM 502 C C . PRO A 1 66 ? -0.685 5.653 -61.061 1.00 36.22 66 PRO A C 1
ATOM 504 O O . PRO A 1 66 ? -0.271 5.092 -62.073 1.00 36.22 66 PRO A O 1
ATOM 507 N N . THR A 1 67 ? -1.549 6.668 -61.113 1.00 28.88 67 THR A N 1
ATOM 508 C CA . THR A 1 67 ? -2.001 7.292 -62.367 1.00 28.88 67 THR A CA 1
ATOM 509 C C . THR A 1 67 ? -1.332 8.656 -62.520 1.00 28.88 67 THR A C 1
ATOM 511 O O . THR A 1 67 ? -1.781 9.637 -61.929 1.00 28.88 67 THR A O 1
ATOM 514 N N . VAL A 1 68 ? -0.258 8.731 -63.308 1.00 33.12 68 VAL A N 1
ATOM 515 C CA . VAL A 1 68 ? 0.374 10.006 -63.687 1.00 33.12 68 VAL A CA 1
ATOM 516 C C . VAL A 1 68 ? -0.293 10.526 -64.961 1.00 33.12 68 VAL A C 1
ATOM 518 O O . VAL A 1 68 ? -0.360 9.815 -65.960 1.00 33.12 68 VAL A O 1
ATOM 521 N N . ALA A 1 69 ? -0.809 11.756 -64.925 1.00 33.72 69 ALA A N 1
ATOM 522 C CA . ALA A 1 69 ? -1.460 12.388 -66.073 1.00 33.72 69 ALA A CA 1
ATOM 523 C C . ALA A 1 69 ? -0.435 12.966 -67.069 1.00 33.72 69 ALA A C 1
ATOM 525 O O . ALA A 1 69 ? 0.578 13.541 -66.670 1.00 33.72 69 ALA A O 1
ATOM 526 N N . THR A 1 70 ? -0.718 12.851 -68.369 1.00 29.14 70 THR A N 1
ATOM 527 C CA . THR A 1 70 ? 0.263 13.108 -69.438 1.00 29.14 70 THR A CA 1
ATOM 528 C C . THR A 1 70 ? 0.030 14.430 -70.178 1.00 29.14 70 THR A C 1
ATOM 530 O O . THR A 1 70 ? -0.650 14.445 -71.200 1.00 29.14 70 THR A O 1
ATOM 533 N N . VAL A 1 71 ? 0.667 15.519 -69.729 1.00 31.80 71 VAL A N 1
ATOM 534 C CA . VAL A 1 71 ? 1.060 16.686 -70.558 1.00 31.80 71 VAL A CA 1
ATOM 535 C C . VAL A 1 71 ? 2.309 17.321 -69.913 1.00 31.80 71 VAL A C 1
ATOM 537 O O . VAL A 1 71 ? 2.302 17.560 -68.715 1.00 31.80 71 VAL A O 1
ATOM 540 N N . GLY A 1 72 ? 3.412 17.645 -70.595 1.00 28.81 72 GLY A N 1
ATOM 541 C CA . GLY A 1 72 ? 3.782 17.360 -71.983 1.00 28.81 72 GLY A CA 1
ATOM 542 C C . GLY A 1 72 ? 4.726 18.422 -72.566 1.00 28.81 72 GLY A C 1
ATOM 543 O O . GLY A 1 72 ? 4.271 19.505 -72.928 1.00 28.81 72 GLY A O 1
ATOM 544 N N . ARG A 1 73 ? 6.027 18.120 -72.723 1.00 30.12 73 ARG A N 1
ATOM 545 C CA . ARG A 1 73 ? 6.921 18.856 -73.642 1.00 30.12 73 ARG A CA 1
ATOM 546 C C . ARG A 1 73 ? 8.152 18.041 -74.047 1.00 30.12 73 ARG A C 1
ATOM 548 O O . ARG A 1 73 ? 8.624 17.193 -73.302 1.00 30.12 73 ARG A O 1
ATOM 555 N N . THR A 1 74 ? 8.622 18.277 -75.268 1.00 33.16 74 THR A N 1
ATOM 556 C CA . THR A 1 74 ? 9.557 17.421 -76.010 1.00 33.16 74 THR A CA 1
ATOM 557 C C . THR A 1 74 ? 11.015 17.868 -75.917 1.00 33.16 74 THR A C 1
ATOM 559 O O . THR A 1 74 ? 11.307 19.061 -75.975 1.00 33.16 74 THR A O 1
ATOM 562 N N . ARG A 1 75 ? 11.938 16.895 -75.936 1.00 33.16 75 ARG A N 1
ATOM 563 C CA . ARG A 1 75 ? 13.202 16.953 -76.699 1.00 33.16 75 ARG A CA 1
ATOM 564 C C . ARG A 1 75 ? 13.796 15.546 -76.818 1.00 33.16 75 ARG A C 1
ATOM 566 O O . ARG A 1 75 ? 14.079 14.918 -75.806 1.00 33.16 75 ARG A O 1
ATOM 573 N N . SER A 1 76 ? 13.977 15.069 -78.048 1.00 33.84 76 SER A N 1
ATOM 574 C CA . SER A 1 76 ? 14.501 13.727 -78.342 1.00 33.84 76 SER A CA 1
ATOM 575 C C . SER A 1 76 ? 15.889 13.815 -78.983 1.00 33.84 76 SER A C 1
ATOM 577 O O . SER A 1 76 ? 16.060 14.636 -79.889 1.00 33.84 76 SER A O 1
ATOM 579 N N . PRO A 1 77 ? 16.856 12.957 -78.614 1.00 37.78 77 PRO A N 1
ATOM 580 C CA . PRO A 1 77 ? 17.989 12.661 -79.483 1.00 37.78 77 PRO A CA 1
ATOM 581 C C . PRO A 1 77 ? 17.519 11.793 -80.663 1.00 37.78 77 PRO A C 1
ATOM 583 O O . PRO A 1 77 ? 16.597 10.987 -80.526 1.00 37.78 77 PRO A O 1
ATOM 586 N N . ARG A 1 78 ? 18.142 11.949 -81.836 1.00 32.50 78 ARG A N 1
ATOM 587 C CA . ARG A 1 78 ? 17.917 11.060 -82.988 1.00 32.50 78 ARG A CA 1
ATOM 588 C C . ARG A 1 78 ? 18.867 9.869 -82.928 1.00 32.50 78 ARG A C 1
ATOM 590 O O . ARG A 1 78 ? 20.073 10.062 -82.821 1.00 32.50 78 ARG A O 1
ATOM 597 N N . SER A 1 79 ? 18.327 8.673 -83.122 1.00 34.47 79 SER A N 1
ATOM 598 C CA . SER A 1 79 ? 19.069 7.509 -83.600 1.00 34.47 79 SER A CA 1
ATOM 599 C C . SER A 1 79 ? 18.710 7.232 -85.065 1.00 34.47 79 SER A C 1
ATOM 601 O O . SER A 1 79 ? 17.581 7.460 -85.499 1.00 34.47 79 SER A O 1
ATOM 603 N N . SER A 1 80 ? 19.687 6.751 -85.830 1.00 33.41 80 SER A N 1
ATOM 604 C CA . SER A 1 80 ? 19.517 6.204 -87.181 1.00 33.41 80 SER A CA 1
ATOM 605 C C . SER A 1 80 ? 20.695 5.257 -87.434 1.00 33.41 80 SER A C 1
ATOM 607 O O . SER A 1 80 ? 21.826 5.718 -87.551 1.00 33.41 80 SER A O 1
ATOM 609 N N . SER A 1 81 ? 20.543 3.948 -87.233 1.00 32.19 81 SER A N 1
ATOM 610 C CA . SER A 1 81 ? 19.847 2.989 -88.114 1.00 32.19 81 SER A CA 1
ATOM 611 C C . SER A 1 81 ? 20.671 2.642 -89.356 1.00 32.19 81 SER A C 1
ATOM 613 O O . SER A 1 81 ? 20.790 3.441 -90.283 1.00 32.19 81 SER A O 1
ATOM 615 N N . SER A 1 82 ? 21.196 1.421 -89.374 1.00 35.16 82 SER A N 1
ATOM 616 C CA . SER A 1 82 ? 21.814 0.787 -90.535 1.00 35.16 82 SER A CA 1
ATOM 617 C C . SER A 1 82 ? 20.783 0.455 -91.619 1.00 35.16 82 SER A C 1
ATOM 619 O O . SER A 1 82 ? 19.635 0.143 -91.311 1.00 35.16 82 SER A O 1
ATOM 621 N N . LEU A 1 83 ? 21.215 0.460 -92.884 1.00 32.62 83 LEU A N 1
ATOM 622 C CA . LEU A 1 83 ? 20.641 -0.347 -93.967 1.00 32.62 83 LEU A CA 1
ATOM 623 C C . LEU A 1 83 ? 21.589 -0.355 -95.177 1.00 32.62 83 LEU A C 1
ATOM 625 O O . LEU A 1 83 ? 22.338 0.595 -95.394 1.00 32.62 83 LEU A O 1
ATOM 629 N N . SER A 1 84 ? 21.554 -1.438 -95.952 1.00 34.03 84 SER A N 1
ATOM 630 C CA . SER A 1 84 ? 22.489 -1.710 -97.052 1.00 34.03 84 SER A CA 1
ATOM 631 C C . SER A 1 84 ? 21.764 -1.844 -98.395 1.00 34.03 84 SER A C 1
ATOM 633 O O . SER A 1 84 ? 20.587 -2.184 -98.428 1.00 34.03 84 SER A O 1
ATOM 635 N N . GLN A 1 85 ? 22.527 -1.705 -99.488 1.00 32.44 85 GLN A N 1
ATOM 636 C CA . GLN A 1 85 ? 22.183 -2.073 -100.874 1.00 32.44 85 GLN A CA 1
ATOM 637 C C . GLN A 1 85 ? 21.020 -1.322 -101.561 1.00 32.44 85 GLN A C 1
ATOM 639 O O . GLN A 1 85 ? 19.847 -1.569 -101.294 1.00 32.44 85 GLN A O 1
ATOM 644 N N . ARG A 1 86 ? 21.337 -0.638 -102.672 1.00 32.00 86 ARG A N 1
ATOM 645 C CA . ARG A 1 86 ? 21.166 -1.236 -104.016 1.00 32.00 86 ARG A CA 1
ATOM 646 C C . ARG A 1 86 ? 21.932 -0.470 -105.103 1.00 32.00 86 ARG A C 1
ATOM 648 O O . ARG A 1 86 ? 22.488 0.592 -104.855 1.00 32.00 86 ARG A O 1
ATOM 655 N N . ASN A 1 87 ? 22.020 -1.092 -106.278 1.00 33.12 87 ASN A N 1
ATOM 656 C CA . ASN A 1 87 ? 22.915 -0.720 -107.377 1.00 33.12 87 ASN A CA 1
ATOM 657 C C . ASN A 1 87 ? 22.345 0.364 -108.309 1.00 33.12 87 ASN A C 1
ATOM 659 O O . ASN A 1 87 ? 21.130 0.457 -108.464 1.00 33.12 87 ASN A O 1
ATOM 663 N N . ALA A 1 88 ? 23.269 0.976 -109.066 1.00 31.11 88 ALA A N 1
ATOM 664 C CA . ALA A 1 88 ? 23.266 1.129 -110.536 1.00 31.11 88 ALA A CA 1
ATOM 665 C C . ALA A 1 88 ? 23.415 2.576 -111.043 1.00 31.11 88 ALA A C 1
ATOM 667 O O . ALA A 1 88 ? 22.673 3.465 -110.642 1.00 31.11 88 ALA A O 1
ATOM 668 N N . GLY A 1 89 ? 24.344 2.783 -111.988 1.00 29.41 89 GLY A N 1
ATOM 669 C CA . GLY A 1 89 ? 24.546 4.071 -112.664 1.00 29.41 89 GLY A CA 1
ATOM 670 C C . GLY A 1 89 ? 25.959 4.271 -113.228 1.00 29.41 89 GLY A C 1
ATOM 671 O O . GLY A 1 89 ? 26.818 4.789 -112.533 1.00 29.41 89 GLY A O 1
ATOM 672 N N . MET A 1 90 ? 26.161 3.814 -114.470 1.00 35.16 90 MET A N 1
ATOM 673 C CA . MET A 1 90 ? 27.068 4.284 -115.550 1.00 35.16 90 MET A CA 1
ATOM 674 C C . MET A 1 90 ? 28.004 5.491 -115.268 1.00 35.16 90 MET A C 1
ATOM 676 O O . MET A 1 90 ? 27.581 6.453 -114.643 1.00 35.16 90 MET A O 1
ATOM 680 N N . SER A 1 91 ? 29.207 5.651 -115.840 1.00 32.16 91 SER A N 1
ATOM 681 C CA . SER A 1 91 ? 30.096 4.854 -116.721 1.00 32.16 91 SER A CA 1
ATOM 682 C C . SER A 1 91 ? 31.427 5.646 -116.889 1.00 32.16 91 SER A C 1
ATOM 684 O O . SER A 1 91 ? 31.472 6.810 -116.489 1.00 32.16 91 SER A O 1
ATOM 686 N N . PRO A 1 92 ? 32.520 5.082 -117.449 1.00 44.53 92 PRO A N 1
ATOM 687 C CA . PRO A 1 92 ? 33.851 5.699 -117.363 1.00 44.53 92 PRO A CA 1
ATOM 688 C C . PRO A 1 92 ? 34.218 6.653 -118.516 1.00 44.53 92 PRO A C 1
ATOM 690 O O . PRO A 1 92 ? 33.841 6.443 -119.667 1.00 44.53 92 PRO A O 1
ATOM 693 N N . ILE A 1 93 ? 35.072 7.633 -118.199 1.00 33.03 93 ILE A N 1
ATOM 694 C CA . ILE A 1 93 ? 35.847 8.475 -119.124 1.00 33.03 93 ILE A CA 1
ATOM 695 C C . ILE A 1 93 ? 37.219 8.686 -118.461 1.00 33.03 93 ILE A C 1
ATOM 697 O O . ILE A 1 93 ? 37.259 9.182 -117.342 1.00 33.03 93 ILE A O 1
ATOM 701 N N . SER A 1 94 ? 38.394 8.442 -119.031 1.00 30.19 94 SER A N 1
ATOM 702 C CA . SER A 1 94 ? 38.917 7.591 -120.111 1.00 30.19 94 SER A CA 1
ATOM 703 C C . SER A 1 94 ? 40.368 8.063 -120.273 1.00 30.19 94 SER A C 1
ATOM 705 O O . SER A 1 94 ? 40.591 9.270 -120.371 1.00 30.19 94 SER A O 1
ATOM 707 N N . SER A 1 95 ? 41.352 7.169 -120.317 1.00 35.50 95 SER A N 1
ATOM 708 C CA . SER A 1 95 ? 42.752 7.569 -120.501 1.00 35.50 95 SER A CA 1
ATOM 709 C C . SER A 1 95 ? 42.982 8.207 -121.879 1.00 35.50 95 SER A C 1
ATOM 711 O O . SER A 1 95 ? 42.612 7.618 -122.893 1.00 35.50 95 SER A O 1
ATOM 713 N N . SER A 1 96 ? 43.662 9.354 -121.930 1.00 31.08 96 SER A N 1
ATOM 714 C CA . SER A 1 96 ? 44.244 9.933 -123.150 1.00 31.08 96 SER A CA 1
ATOM 715 C C . SER A 1 96 ? 45.717 10.267 -122.868 1.00 31.08 96 SER A C 1
ATOM 717 O O . SER A 1 96 ? 46.032 11.013 -121.949 1.00 31.08 96 SER A O 1
ATOM 719 N N . ALA A 1 97 ? 46.668 9.513 -123.421 1.00 31.77 97 ALA A N 1
ATOM 720 C CA . ALA A 1 97 ? 47.129 9.506 -124.816 1.00 31.77 97 ALA A CA 1
ATOM 721 C C . ALA A 1 97 ? 48.282 10.505 -125.031 1.00 31.77 97 ALA A C 1
ATOM 723 O O . ALA A 1 97 ? 48.104 11.719 -124.977 1.00 31.77 97 ALA A O 1
ATOM 724 N N . SER A 1 98 ? 49.474 9.961 -125.277 1.00 33.47 98 SER A N 1
ATOM 725 C CA . SER A 1 98 ? 50.714 10.712 -125.485 1.00 33.47 98 SER A CA 1
ATOM 726 C C . SER A 1 98 ? 50.702 11.500 -126.803 1.00 33.47 98 SER A C 1
ATOM 728 O O . SER A 1 98 ? 50.330 10.933 -127.834 1.00 33.47 98 SER A O 1
ATOM 730 N N . PRO A 1 99 ? 51.206 12.746 -126.840 1.00 41.19 99 PRO A N 1
ATOM 731 C CA . PRO A 1 99 ? 51.555 13.406 -128.092 1.00 41.19 99 PRO A CA 1
ATOM 732 C C . PRO A 1 99 ? 52.843 12.806 -128.669 1.00 41.19 99 PRO A C 1
ATOM 734 O O . PRO A 1 99 ? 53.884 12.795 -128.011 1.00 41.19 99 PRO A O 1
ATOM 737 N N . LEU A 1 100 ? 52.798 12.356 -129.922 1.00 35.06 100 LEU A N 1
ATOM 738 C CA . LEU A 1 100 ? 54.003 12.101 -130.712 1.00 35.06 100 LEU A CA 1
ATOM 739 C C . LEU A 1 100 ? 54.680 13.438 -131.044 1.00 35.06 100 LEU A C 1
ATOM 741 O O . LEU A 1 100 ? 54.062 14.291 -131.677 1.00 35.06 100 LEU A O 1
ATOM 745 N N . PHE A 1 101 ? 55.959 13.591 -130.697 1.00 36.12 101 PHE A N 1
ATOM 746 C CA . PHE A 1 101 ? 56.819 14.623 -131.280 1.00 36.12 101 PHE A CA 1
ATOM 747 C C . PHE A 1 101 ? 57.952 13.970 -132.071 1.00 36.12 101 PHE A C 1
ATOM 749 O O . PHE A 1 101 ? 58.760 13.217 -131.532 1.00 36.12 101 PHE A O 1
ATOM 756 N N . SER A 1 102 ? 57.979 14.245 -133.375 1.00 34.34 102 SER A N 1
ATOM 757 C CA . SER A 1 102 ? 58.936 13.655 -134.313 1.00 34.34 102 SER A CA 1
ATOM 758 C C . SER A 1 102 ? 60.369 14.137 -134.051 1.00 34.34 102 SER A C 1
ATOM 760 O O . SER A 1 102 ? 60.571 15.318 -133.750 1.00 34.34 102 SER A O 1
ATOM 762 N N . PRO A 1 103 ? 61.385 13.272 -134.214 1.00 39.34 103 PRO A N 1
ATOM 763 C CA . PRO A 1 103 ? 62.768 13.633 -133.938 1.00 39.34 103 PRO A CA 1
ATOM 764 C C . PRO A 1 103 ? 63.336 14.596 -134.986 1.00 39.34 103 PRO A C 1
ATOM 766 O O . PRO A 1 103 ? 63.095 14.461 -136.186 1.00 39.34 103 PRO A O 1
ATOM 769 N N . LYS A 1 104 ? 64.198 15.506 -134.528 1.00 35.53 104 LYS A N 1
ATOM 770 C CA . LYS A 1 104 ? 65.229 16.144 -135.354 1.00 35.53 104 LYS A CA 1
ATOM 771 C C . LYS A 1 104 ? 66.592 15.790 -134.771 1.00 35.53 104 LYS A C 1
ATOM 773 O O . LYS A 1 104 ? 66.976 16.352 -133.752 1.00 35.53 104 LYS A O 1
ATOM 778 N N . SER A 1 105 ? 67.331 14.899 -135.427 1.00 35.19 105 SER A N 1
ATOM 779 C CA . SER A 1 105 ? 68.793 14.968 -135.353 1.00 35.19 105 SER A CA 1
ATOM 780 C C . SER A 1 105 ? 69.273 16.029 -136.349 1.00 35.19 105 SER A C 1
ATOM 782 O O . SER A 1 105 ? 68.590 16.323 -137.336 1.00 35.19 105 SER A O 1
ATOM 784 N N . PRO A 1 106 ? 70.419 16.658 -136.066 1.00 42.81 106 PRO A N 1
ATOM 785 C CA . PRO A 1 106 ? 71.582 16.248 -136.846 1.00 42.81 106 PRO A CA 1
ATOM 786 C C . PRO A 1 106 ? 72.849 16.017 -136.002 1.00 42.81 106 PRO A C 1
ATOM 788 O O . PRO A 1 106 ? 73.027 16.582 -134.931 1.00 42.81 106 PRO A O 1
ATOM 791 N N . HIS A 1 107 ? 73.755 15.216 -136.568 1.00 34.72 107 HIS A N 1
ATOM 792 C CA . HIS A 1 107 ? 75.197 15.166 -136.278 1.00 34.72 107 HIS A CA 1
ATOM 793 C C . HIS A 1 107 ? 75.678 14.806 -134.850 1.00 34.72 107 HIS A C 1
ATOM 795 O O . HIS A 1 107 ? 76.112 15.642 -134.069 1.00 34.72 107 HIS A O 1
ATOM 801 N N . SER A 1 108 ? 75.819 13.492 -134.639 1.00 40.03 108 SER A N 1
ATOM 802 C CA . SER A 1 108 ? 77.068 12.842 -134.183 1.00 40.03 108 SER A CA 1
ATOM 803 C C . SER A 1 108 ? 77.804 13.356 -132.927 1.00 40.03 108 SER A C 1
ATOM 805 O O . SER A 1 108 ? 78.649 14.249 -133.034 1.00 40.03 108 SER A O 1
ATOM 807 N N . ARG A 1 109 ? 77.694 12.606 -131.815 1.00 41.09 109 ARG A N 1
ATOM 808 C CA . ARG A 1 109 ? 78.801 11.859 -131.148 1.00 41.09 109 ARG A CA 1
ATOM 809 C C . ARG A 1 109 ? 78.294 11.089 -129.906 1.00 41.09 109 ARG A C 1
ATOM 811 O O . ARG A 1 109 ? 77.200 11.365 -129.436 1.00 41.09 109 ARG A O 1
ATOM 818 N N . SER A 1 110 ? 79.103 10.128 -129.429 1.00 44.25 110 SER A N 1
ATOM 819 C CA . SER A 1 110 ? 78.952 9.298 -128.204 1.00 44.25 110 SER A CA 1
ATOM 820 C C . SER A 1 110 ? 77.603 8.587 -127.980 1.00 44.25 110 SER A C 1
ATOM 822 O O . SER A 1 110 ? 76.644 9.197 -127.511 1.00 44.25 110 SER A O 1
ATOM 824 N N . ASN A 1 111 ? 77.569 7.266 -128.198 1.00 50.41 111 ASN A N 1
ATOM 825 C CA . ASN A 1 111 ? 76.417 6.409 -127.862 1.00 50.41 111 ASN A CA 1
ATOM 826 C C . ASN A 1 111 ? 76.316 6.085 -126.356 1.00 50.41 111 ASN A C 1
ATOM 828 O O . ASN A 1 111 ? 75.285 5.602 -125.902 1.00 50.41 111 ASN A O 1
ATOM 832 N N . ASP A 1 112 ? 77.371 6.339 -125.582 1.00 53.38 112 ASP A N 1
ATOM 833 C CA . ASP A 1 112 ? 77.483 5.899 -124.183 1.00 53.38 112 ASP A CA 1
ATOM 834 C C . ASP A 1 112 ? 76.611 6.737 -123.226 1.00 53.38 112 ASP A C 1
ATOM 836 O O . ASP A 1 112 ? 76.160 6.255 -122.188 1.00 53.38 112 ASP A O 1
ATOM 840 N N . SER A 1 113 ? 76.322 7.988 -123.606 1.00 53.91 113 SER A N 1
ATOM 841 C CA . SER A 1 113 ? 75.585 8.963 -122.789 1.00 53.91 113 SER A CA 1
ATOM 842 C C . SER A 1 113 ? 74.127 8.557 -122.529 1.00 53.91 113 SER A C 1
ATOM 844 O O . SER A 1 113 ? 73.646 8.619 -121.399 1.00 53.91 113 SER A O 1
ATOM 846 N N . THR A 1 114 ? 73.415 8.084 -123.557 1.00 57.75 114 THR A N 1
ATOM 847 C CA . THR A 1 114 ? 71.993 7.713 -123.441 1.00 57.75 114 THR A CA 1
ATOM 848 C C . THR A 1 114 ? 71.779 6.401 -122.691 1.00 57.75 114 THR A C 1
ATOM 850 O O . THR A 1 114 ? 70.758 6.243 -122.023 1.00 57.75 114 THR A O 1
ATOM 853 N N . LEU A 1 115 ? 72.738 5.472 -122.758 1.00 62.12 115 LEU A N 1
ATOM 854 C CA . LEU A 1 115 ? 72.669 4.210 -122.021 1.00 62.12 115 LEU A CA 1
ATOM 855 C C . LEU A 1 115 ? 72.927 4.434 -120.522 1.00 62.12 115 LEU A C 1
ATOM 857 O O . LEU A 1 115 ? 72.169 3.919 -119.701 1.00 62.12 115 LEU A O 1
ATOM 861 N N . LEU A 1 116 ? 73.897 5.291 -120.175 1.00 65.81 116 LEU A N 1
ATOM 862 C CA . LEU A 1 116 ? 74.104 5.767 -118.801 1.00 65.81 116 LEU A CA 1
ATOM 863 C C . LEU A 1 116 ? 72.875 6.503 -118.247 1.00 65.81 116 LEU A C 1
ATOM 865 O O . LEU A 1 116 ? 72.495 6.273 -117.101 1.00 65.81 116 LEU A O 1
ATOM 869 N N . GLN A 1 117 ? 72.221 7.354 -119.046 1.00 70.44 117 GLN A N 1
ATOM 870 C CA . GLN A 1 117 ? 71.030 8.080 -118.594 1.00 70.44 117 GLN A CA 1
ATOM 871 C C . GLN A 1 117 ? 69.853 7.137 -118.281 1.00 70.44 117 GLN A C 1
ATOM 873 O O . GLN A 1 117 ? 69.205 7.301 -117.250 1.00 70.44 117 GLN A O 1
ATOM 878 N N . LEU A 1 118 ? 69.610 6.118 -119.113 1.00 70.00 118 LEU A N 1
ATOM 879 C CA . LEU A 1 118 ? 68.563 5.116 -118.861 1.00 70.00 118 LEU A CA 1
ATOM 880 C C . LEU A 1 118 ? 68.888 4.196 -117.672 1.00 70.00 118 LEU A C 1
ATOM 882 O O . LEU A 1 118 ? 67.975 3.780 -116.960 1.00 70.00 118 LEU A O 1
ATOM 886 N N . GLN A 1 119 ? 70.167 3.895 -117.426 1.00 71.38 119 GLN A N 1
ATOM 887 C CA . GLN A 1 119 ? 70.592 3.191 -116.210 1.00 71.38 119 GLN A CA 1
ATOM 888 C C . GLN A 1 119 ? 70.323 4.040 -114.961 1.00 71.38 119 GLN A C 1
ATOM 890 O O . GLN A 1 119 ? 69.678 3.556 -114.032 1.00 71.38 119 GLN A O 1
ATOM 895 N N . LEU A 1 120 ? 70.714 5.318 -114.977 1.00 73.38 120 LEU A N 1
ATOM 896 C CA . LEU A 1 120 ? 70.496 6.249 -113.868 1.00 73.38 120 LEU A CA 1
ATOM 897 C C . LEU A 1 120 ? 69.001 6.465 -113.570 1.00 73.38 120 LEU A C 1
ATOM 899 O O . LEU A 1 120 ? 68.602 6.493 -112.409 1.00 73.38 120 LEU A O 1
ATOM 903 N N . GLU A 1 121 ? 68.152 6.585 -114.596 1.00 75.06 121 GLU A N 1
ATOM 904 C CA . GLU A 1 121 ? 66.697 6.680 -114.410 1.00 75.06 121 GLU A CA 1
ATOM 905 C C . GLU A 1 121 ? 66.103 5.400 -113.801 1.00 75.06 121 GLU A C 1
ATOM 907 O O . GLU A 1 121 ? 65.216 5.489 -112.951 1.00 75.06 121 GLU A O 1
ATOM 912 N N . ASN A 1 122 ? 66.617 4.219 -114.158 1.00 76.44 122 ASN A N 1
ATOM 913 C CA . ASN A 1 122 ? 66.173 2.951 -113.579 1.00 76.44 122 ASN A CA 1
ATOM 914 C C . ASN A 1 122 ? 66.630 2.796 -112.112 1.00 76.44 122 ASN A C 1
ATOM 916 O O . ASN A 1 122 ? 65.824 2.450 -111.251 1.00 76.44 122 ASN A O 1
ATOM 920 N N . GLU A 1 123 ? 67.874 3.156 -111.783 1.00 74.19 123 GLU A N 1
ATOM 921 C CA . GLU A 1 123 ? 68.362 3.215 -110.393 1.00 74.19 123 GLU A CA 1
ATOM 922 C C . GLU A 1 123 ? 67.559 4.219 -109.544 1.00 74.19 123 GLU A C 1
ATOM 924 O O . GLU A 1 123 ? 67.192 3.930 -108.401 1.00 74.19 123 GLU A O 1
ATOM 929 N N . LEU A 1 124 ? 67.197 5.376 -110.111 1.00 75.81 124 LEU A N 1
ATOM 930 C CA . LEU A 1 124 ? 66.325 6.365 -109.466 1.00 75.81 124 LEU A CA 1
ATOM 931 C C . LEU A 1 124 ? 64.874 5.884 -109.305 1.00 75.81 124 LEU A C 1
ATOM 933 O O . LEU A 1 124 ? 64.187 6.341 -108.391 1.00 75.81 124 LEU A O 1
ATOM 937 N N . LEU A 1 125 ? 64.387 4.974 -110.152 1.00 76.19 125 LEU A N 1
ATOM 938 C CA . LEU A 1 125 ? 63.074 4.342 -109.991 1.00 76.19 125 LEU A CA 1
ATOM 939 C C . LEU A 1 125 ? 63.107 3.221 -108.946 1.00 76.19 125 LEU A C 1
ATOM 941 O O . LEU A 1 125 ? 62.229 3.189 -108.085 1.00 76.19 125 LEU A O 1
ATOM 945 N N . MET A 1 126 ? 64.136 2.370 -108.948 1.00 78.38 126 MET A N 1
ATOM 946 C CA . MET A 1 126 ? 64.318 1.309 -107.949 1.00 78.38 126 MET A CA 1
ATOM 947 C C . MET A 1 126 ? 64.507 1.881 -106.540 1.00 78.38 126 MET A C 1
ATOM 949 O O . MET A 1 126 ? 63.791 1.496 -105.619 1.00 78.38 126 MET A O 1
ATOM 953 N N . THR A 1 127 ? 65.369 2.887 -106.369 1.00 77.12 127 THR A N 1
ATOM 954 C CA . THR A 1 127 ? 65.545 3.562 -105.068 1.00 77.12 127 THR A CA 1
ATOM 955 C C . THR A 1 127 ? 64.285 4.299 -104.601 1.00 77.12 127 THR A C 1
ATOM 957 O O . THR A 1 127 ? 64.034 4.379 -103.398 1.00 77.12 127 THR A O 1
ATOM 960 N N . ARG A 1 128 ? 63.439 4.794 -105.519 1.00 78.56 128 ARG A N 1
ATOM 961 C CA . ARG A 1 128 ? 62.102 5.322 -105.184 1.00 78.56 128 ARG A CA 1
ATOM 962 C C . ARG A 1 128 ? 61.112 4.225 -104.795 1.00 78.56 128 ARG A C 1
ATOM 964 O O . ARG A 1 128 ? 60.307 4.470 -103.900 1.00 78.56 128 ARG A O 1
ATOM 971 N N . ALA A 1 129 ? 61.168 3.053 -105.426 1.00 76.94 129 ALA A N 1
ATOM 972 C CA . ALA A 1 129 ? 60.345 1.901 -105.069 1.00 76.94 129 ALA A CA 1
ATOM 973 C C . ALA A 1 129 ? 60.707 1.386 -103.667 1.00 76.94 129 ALA A C 1
ATOM 975 O O . ALA A 1 129 ? 59.834 1.349 -102.806 1.00 76.94 129 ALA A O 1
ATOM 976 N N . GLU A 1 130 ? 61.993 1.146 -103.383 1.00 79.31 130 GLU A N 1
ATOM 977 C CA . GLU A 1 130 ? 62.478 0.793 -102.038 1.00 79.31 130 GLU A CA 1
ATOM 978 C C . GLU A 1 130 ? 62.099 1.846 -100.983 1.00 79.31 130 GLU A C 1
ATOM 980 O O . GLU A 1 130 ? 61.720 1.517 -99.860 1.00 79.31 130 GLU A O 1
ATOM 985 N N . ALA A 1 131 ? 62.193 3.137 -101.322 1.00 77.19 131 ALA A N 1
ATOM 986 C CA . ALA A 1 131 ? 61.804 4.215 -100.416 1.00 77.19 131 ALA A CA 1
ATOM 987 C C . ALA A 1 131 ? 60.282 4.303 -100.200 1.00 77.19 131 ALA A C 1
ATOM 989 O O . ALA A 1 131 ? 59.854 4.808 -99.162 1.00 77.19 131 ALA A O 1
ATOM 990 N N . ALA A 1 132 ? 59.463 3.838 -101.146 1.00 75.44 132 ALA A N 1
ATOM 991 C CA . ALA A 1 132 ? 58.015 3.720 -100.987 1.00 75.44 132 ALA A CA 1
ATOM 992 C C . ALA A 1 132 ? 57.637 2.468 -100.177 1.00 75.44 132 ALA A C 1
ATOM 994 O O . ALA A 1 132 ? 56.784 2.554 -99.298 1.00 75.44 132 ALA A O 1
ATOM 995 N N . GLU A 1 133 ? 58.319 1.346 -100.410 1.00 82.81 133 GLU A N 1
ATOM 996 C CA . GLU A 1 133 ? 58.148 0.085 -99.683 1.00 82.81 133 GLU A CA 1
ATOM 997 C C . GLU A 1 133 ? 58.503 0.252 -98.200 1.00 82.81 133 GLU A C 1
ATOM 999 O O . GLU A 1 133 ? 57.629 0.085 -97.352 1.00 82.81 133 GLU A O 1
ATOM 1004 N N . ARG A 1 134 ? 59.698 0.774 -97.878 1.00 83.50 134 ARG A N 1
ATOM 1005 C CA . ARG A 1 134 ? 60.098 1.095 -96.491 1.00 83.50 134 ARG A CA 1
ATOM 1006 C C . ARG A 1 134 ? 59.154 2.092 -95.808 1.00 83.50 134 ARG A C 1
ATOM 1008 O O . ARG A 1 134 ? 58.959 2.034 -94.598 1.00 83.50 134 ARG A O 1
ATOM 1015 N N . ARG A 1 135 ? 58.541 3.019 -96.559 1.00 84.38 135 ARG A N 1
ATOM 1016 C CA . ARG A 1 135 ? 57.491 3.910 -96.023 1.00 84.38 135 ARG A CA 1
ATOM 1017 C C . ARG A 1 135 ? 56.193 3.157 -95.744 1.00 84.38 135 ARG A C 1
ATOM 1019 O O . ARG A 1 135 ? 55.552 3.454 -94.743 1.00 84.38 135 ARG A O 1
ATOM 1026 N N . SER A 1 136 ? 55.817 2.203 -96.591 1.00 83.56 136 SER A N 1
ATOM 1027 C CA . SER A 1 136 ? 54.647 1.344 -96.385 1.00 83.56 136 SER A CA 1
ATOM 1028 C C . SER A 1 136 ? 54.826 0.425 -95.173 1.00 83.56 136 SER A C 1
ATOM 1030 O O . SER A 1 136 ? 53.902 0.299 -94.375 1.00 83.56 136 SER A O 1
ATOM 1032 N N . GLU A 1 137 ? 56.015 -0.156 -94.987 1.00 85.31 137 GLU A N 1
ATOM 1033 C CA . GLU A 1 137 ? 56.371 -0.946 -93.799 1.00 85.31 137 GLU A CA 1
ATOM 1034 C C . GLU A 1 137 ? 56.280 -0.102 -92.520 1.00 85.31 137 GLU A C 1
ATOM 1036 O O . GLU A 1 137 ? 55.572 -0.471 -91.582 1.00 85.31 137 GLU A O 1
ATOM 1041 N N . LEU A 1 138 ? 56.926 1.072 -92.500 1.00 85.00 138 LEU A N 1
ATOM 1042 C CA . LEU A 1 138 ? 56.874 1.993 -91.359 1.00 85.00 138 LEU A CA 1
ATOM 1043 C C . LEU A 1 138 ? 55.434 2.416 -91.034 1.00 85.00 138 LEU A C 1
ATOM 1045 O O . LEU A 1 138 ? 55.039 2.370 -89.869 1.00 85.00 138 LEU A O 1
ATOM 1049 N N . LEU A 1 139 ? 54.634 2.766 -92.048 1.00 82.62 139 LEU A N 1
ATOM 1050 C CA . LEU A 1 139 ? 53.221 3.108 -91.868 1.00 82.62 139 LEU A CA 1
ATOM 1051 C C . LEU A 1 139 ? 52.395 1.928 -91.341 1.00 82.62 139 LEU A C 1
ATOM 1053 O O . LEU A 1 139 ? 51.538 2.155 -90.493 1.00 82.62 139 LEU A O 1
ATOM 1057 N N . SER A 1 140 ? 52.669 0.688 -91.766 1.00 87.12 140 SER A N 1
ATOM 1058 C CA . SER A 1 140 ? 52.026 -0.501 -91.187 1.00 87.12 140 SER A CA 1
ATOM 1059 C C . SER A 1 140 ? 52.351 -0.620 -89.699 1.00 87.12 140 SER A C 1
ATOM 1061 O O . SER A 1 140 ? 51.438 -0.650 -88.882 1.00 87.12 140 SER A O 1
ATOM 1063 N N . THR A 1 141 ? 53.638 -0.572 -89.326 1.00 88.31 141 THR A N 1
ATOM 1064 C CA . THR A 1 141 ? 54.042 -0.704 -87.913 1.00 88.31 141 THR A CA 1
ATOM 1065 C C . THR A 1 141 ? 53.488 0.406 -87.016 1.00 88.31 141 THR A C 1
ATOM 1067 O O . THR A 1 141 ? 53.247 0.172 -85.833 1.00 88.31 141 THR A O 1
ATOM 1070 N N . GLU A 1 142 ? 53.253 1.604 -87.558 1.00 87.81 142 GLU A N 1
ATOM 1071 C CA . GLU A 1 142 ? 52.647 2.706 -86.809 1.00 87.81 142 GLU A CA 1
ATOM 1072 C C . GLU A 1 142 ? 51.116 2.578 -86.721 1.00 87.81 142 GLU A C 1
ATOM 1074 O O . GLU A 1 142 ? 50.541 2.883 -85.678 1.00 87.81 142 GLU A O 1
ATOM 1079 N N . VAL A 1 143 ? 50.448 2.046 -87.752 1.00 88.06 143 VAL A N 1
ATOM 1080 C CA . VAL A 1 143 ? 49.023 1.668 -87.683 1.00 88.06 143 VAL A CA 1
ATOM 1081 C C . VAL A 1 143 ? 48.800 0.558 -86.651 1.00 88.06 143 VAL A C 1
ATOM 1083 O O . VAL A 1 143 ? 47.867 0.655 -85.856 1.00 88.06 143 VAL A O 1
ATOM 1086 N N . ASP A 1 144 ? 49.675 -0.447 -86.600 1.00 88.56 144 ASP A N 1
ATOM 1087 C CA . ASP A 1 144 ? 49.595 -1.534 -85.618 1.00 88.56 144 ASP A CA 1
ATOM 1088 C C . ASP A 1 144 ? 49.776 -1.008 -84.180 1.00 88.56 144 ASP A C 1
ATOM 1090 O O . ASP A 1 144 ? 48.958 -1.299 -83.307 1.00 88.56 144 ASP A O 1
ATOM 1094 N N . ARG A 1 145 ? 50.757 -0.120 -83.945 1.00 89.31 145 ARG A N 1
ATOM 1095 C CA . ARG A 1 145 ? 50.927 0.586 -82.656 1.00 89.31 145 ARG A CA 1
ATOM 1096 C C . ARG A 1 145 ? 49.717 1.431 -82.263 1.00 89.31 145 ARG A C 1
ATOM 1098 O O . ARG A 1 145 ? 49.353 1.468 -81.088 1.00 89.31 145 ARG A O 1
ATOM 1105 N N . LEU A 1 146 ? 49.105 2.134 -83.217 1.00 86.25 146 LEU A N 1
ATOM 1106 C CA . LEU A 1 146 ? 47.907 2.937 -82.966 1.00 86.25 146 LEU A CA 1
ATOM 1107 C C . LEU A 1 146 ? 46.703 2.047 -82.626 1.00 86.25 146 LEU A C 1
ATOM 1109 O O . LEU A 1 146 ? 45.945 2.391 -81.720 1.00 86.25 146 LEU A O 1
ATOM 1113 N N . ASN A 1 147 ? 46.563 0.884 -83.268 1.00 90.25 147 ASN A N 1
ATOM 1114 C CA . ASN A 1 147 ? 45.554 -0.117 -82.914 1.00 90.25 147 ASN A CA 1
ATOM 1115 C C . ASN A 1 147 ? 45.776 -0.679 -81.501 1.00 90.25 147 ASN A C 1
ATOM 1117 O O . ASN A 1 147 ? 44.832 -0.701 -80.711 1.00 90.25 147 ASN A O 1
ATOM 1121 N N . ASP A 1 148 ? 47.006 -1.057 -81.137 1.00 90.44 148 ASP A N 1
ATOM 1122 C CA . ASP A 1 148 ? 47.332 -1.510 -79.776 1.00 90.44 148 ASP A CA 1
ATOM 1123 C C . ASP A 1 148 ? 47.050 -0.423 -78.724 1.00 90.44 148 ASP A C 1
ATOM 1125 O O . ASP A 1 148 ? 46.481 -0.707 -77.669 1.00 90.44 148 ASP A O 1
ATOM 1129 N N . CYS A 1 149 ? 47.378 0.837 -79.021 1.00 89.38 149 CYS A N 1
ATOM 1130 C CA . CYS A 1 149 ? 47.085 1.980 -78.155 1.00 89.38 149 CYS A CA 1
ATOM 1131 C C . CYS A 1 149 ? 45.569 2.207 -77.983 1.00 89.38 149 CYS A C 1
ATOM 1133 O O . CYS A 1 149 ? 45.092 2.416 -76.862 1.00 89.38 149 CYS A O 1
ATOM 1135 N N . MET A 1 150 ? 44.782 2.096 -79.061 1.00 87.69 150 MET A N 1
ATOM 1136 C CA . MET A 1 150 ? 43.315 2.144 -78.990 1.00 87.69 150 MET A CA 1
ATOM 1137 C C . MET A 1 150 ? 42.737 0.976 -78.179 1.00 87.69 150 MET A C 1
ATOM 1139 O O . MET A 1 150 ? 41.842 1.185 -77.367 1.00 87.69 150 MET A O 1
ATOM 1143 N N . LEU A 1 151 ? 43.267 -0.241 -78.330 1.00 90.94 151 LEU A N 1
ATOM 1144 C CA . LEU A 1 151 ? 42.809 -1.411 -77.572 1.00 90.94 151 LEU A CA 1
ATOM 1145 C C . LEU A 1 151 ? 43.157 -1.315 -76.078 1.00 90.94 151 LEU A C 1
ATOM 1147 O O . LEU A 1 151 ? 42.350 -1.709 -75.236 1.00 90.94 151 LEU A O 1
ATOM 1151 N N . GLN A 1 152 ? 44.326 -0.772 -75.728 1.00 89.50 152 GLN A N 1
ATOM 1152 C CA . GLN A 1 152 ? 44.708 -0.522 -74.333 1.00 89.50 152 GLN A CA 1
ATOM 1153 C C . GLN A 1 152 ? 43.851 0.580 -73.699 1.00 89.50 152 GLN A C 1
ATOM 1155 O O . GLN A 1 152 ? 43.347 0.400 -72.590 1.00 89.50 152 GLN A O 1
ATOM 1160 N N . THR A 1 153 ? 43.630 1.693 -74.404 1.00 84.38 153 THR A N 1
ATOM 1161 C CA . THR A 1 153 ? 42.780 2.784 -73.899 1.00 84.38 153 THR A CA 1
ATOM 1162 C C . THR A 1 153 ? 41.309 2.380 -73.802 1.00 84.38 153 THR A C 1
ATOM 1164 O O . THR A 1 153 ? 40.669 2.716 -72.808 1.00 84.38 153 THR A O 1
ATOM 1167 N N . GLN A 1 154 ? 40.784 1.580 -74.740 1.00 89.88 154 GLN A N 1
ATOM 1168 C CA . GLN A 1 154 ? 39.436 1.014 -74.631 1.00 89.88 154 GLN A CA 1
ATOM 1169 C C . GLN A 1 154 ? 39.292 0.135 -73.379 1.00 89.88 154 GLN A C 1
ATOM 1171 O O . GLN A 1 154 ? 38.357 0.345 -72.608 1.00 89.88 154 GLN A O 1
ATOM 1176 N N . ARG A 1 155 ? 40.231 -0.790 -73.123 1.00 90.25 155 ARG A N 1
ATOM 1177 C CA . ARG A 1 155 ? 40.207 -1.630 -71.908 1.00 90.25 155 ARG A CA 1
ATOM 1178 C C . ARG A 1 155 ? 40.268 -0.797 -70.630 1.00 90.25 155 ARG A C 1
ATOM 1180 O O . ARG A 1 155 ? 39.488 -1.040 -69.718 1.00 90.25 155 ARG A O 1
ATOM 1187 N N . ALA A 1 156 ? 41.121 0.227 -70.584 1.00 87.44 156 ALA A N 1
ATOM 1188 C CA . ALA A 1 156 ? 41.191 1.137 -69.442 1.00 87.44 156 ALA A CA 1
ATOM 1189 C C . ALA A 1 156 ? 39.867 1.899 -69.212 1.00 87.44 156 ALA A C 1
ATOM 1191 O O . ALA A 1 156 ? 39.469 2.111 -68.067 1.00 87.44 156 ALA A O 1
ATOM 1192 N N . CYS A 1 157 ? 39.148 2.275 -70.277 1.00 87.12 157 CYS A N 1
ATOM 1193 C CA . CYS A 1 157 ? 37.808 2.856 -70.165 1.00 87.12 157 CYS A CA 1
ATOM 1194 C C . CYS A 1 157 ? 36.754 1.844 -69.681 1.00 87.12 157 CYS A C 1
ATOM 1196 O O . CYS A 1 157 ? 35.908 2.207 -68.865 1.00 87.12 157 CYS A O 1
ATOM 1198 N N . GLU A 1 158 ? 36.808 0.592 -70.142 1.00 90.19 158 GLU A N 1
ATOM 1199 C CA . GLU A 1 158 ? 35.913 -0.488 -69.698 1.00 90.19 158 GLU A CA 1
ATOM 1200 C C . GLU A 1 158 ? 36.141 -0.830 -68.211 1.00 90.19 158 GLU A C 1
ATOM 1202 O O . GLU A 1 158 ? 35.185 -0.886 -67.434 1.00 90.19 158 GLU A O 1
ATOM 1207 N N . GLU A 1 159 ? 37.398 -0.953 -67.776 1.00 91.12 159 GLU A N 1
ATOM 1208 C CA . GLU A 1 159 ? 37.777 -1.159 -66.370 1.00 91.12 159 GLU A CA 1
ATOM 1209 C C . GLU A 1 159 ? 37.339 0.016 -65.478 1.00 91.12 159 GLU A C 1
ATOM 1211 O O . GLU A 1 159 ? 36.733 -0.196 -64.423 1.00 91.12 159 GLU A O 1
ATOM 1216 N N . ALA A 1 160 ? 37.567 1.260 -65.917 1.00 87.06 160 ALA A N 1
ATOM 1217 C CA . ALA A 1 160 ? 37.121 2.452 -65.197 1.00 87.06 160 ALA A CA 1
ATOM 1218 C C . ALA A 1 160 ? 35.586 2.547 -65.107 1.00 87.06 160 ALA A C 1
ATOM 1220 O O . ALA A 1 160 ? 35.056 2.954 -64.070 1.00 87.06 160 ALA A O 1
ATOM 1221 N N . GLN A 1 161 ? 34.847 2.138 -66.147 1.00 90.50 161 GLN A N 1
ATOM 1222 C CA . GLN A 1 161 ? 33.384 2.083 -66.088 1.00 90.50 161 GLN A CA 1
ATOM 1223 C C . GLN A 1 161 ? 32.906 1.062 -65.044 1.00 90.50 161 GLN A C 1
ATOM 1225 O O . GLN A 1 161 ? 32.021 1.385 -64.248 1.00 90.50 161 GLN A O 1
ATOM 1230 N N . VAL A 1 162 ? 33.510 -0.131 -64.989 1.00 92.00 162 VAL A N 1
ATOM 1231 C CA . VAL A 1 162 ? 33.177 -1.150 -63.978 1.00 92.00 162 VAL A CA 1
ATOM 1232 C C . VAL A 1 162 ? 33.442 -0.634 -62.559 1.00 92.00 162 VAL A C 1
ATOM 1234 O O . VAL A 1 162 ? 32.597 -0.821 -61.683 1.00 92.00 162 VAL A O 1
ATOM 1237 N N . GLN A 1 163 ? 34.552 0.074 -62.328 1.00 90.56 163 GLN A N 1
ATOM 1238 C CA . GLN A 1 163 ? 34.845 0.702 -61.031 1.00 90.56 163 GLN A CA 1
ATOM 1239 C C . GLN A 1 163 ? 33.800 1.768 -60.656 1.00 90.56 163 GLN A C 1
ATOM 1241 O O . GLN A 1 163 ? 33.295 1.771 -59.534 1.00 90.56 163 GLN A O 1
ATOM 1246 N N . VAL A 1 164 ? 33.397 2.630 -61.596 1.00 90.44 164 VAL A N 1
ATOM 1247 C CA . VAL A 1 164 ? 32.339 3.635 -61.370 1.00 90.44 164 VAL A CA 1
ATOM 1248 C C . VAL A 1 164 ? 30.978 2.983 -61.080 1.00 90.44 164 VAL A C 1
ATOM 1250 O O . VAL A 1 164 ? 30.215 3.492 -60.258 1.00 90.44 164 VAL A O 1
ATOM 1253 N N . GLU A 1 165 ? 30.655 1.851 -61.706 1.00 91.12 165 GLU A N 1
ATOM 1254 C CA . GLU A 1 165 ? 29.431 1.093 -61.410 1.00 91.12 165 GLU A CA 1
ATOM 1255 C C . GLU A 1 165 ? 29.480 0.356 -60.060 1.00 91.12 165 GLU A C 1
ATOM 1257 O O . GLU A 1 165 ? 28.436 0.195 -59.427 1.00 91.12 165 GLU A O 1
ATOM 1262 N N . GLN A 1 166 ? 30.661 -0.049 -59.582 1.00 91.12 166 GLN A N 1
ATOM 1263 C CA . GLN A 1 166 ? 30.847 -0.593 -58.230 1.00 91.12 166 GLN A CA 1
ATOM 1264 C C . GLN A 1 166 ? 30.701 0.498 -57.159 1.00 91.12 166 GLN A C 1
ATOM 1266 O O . GLN A 1 166 ? 29.905 0.335 -56.234 1.00 91.12 166 GLN A O 1
ATOM 1271 N N . LEU A 1 167 ? 31.370 1.643 -57.331 1.00 87.69 167 LEU A N 1
ATOM 1272 C CA . LEU A 1 167 ? 31.273 2.783 -56.410 1.00 87.69 167 LEU A CA 1
ATOM 1273 C C . LEU A 1 167 ? 29.828 3.296 -56.280 1.00 87.69 167 LEU A C 1
ATOM 1275 O O . LEU A 1 167 ? 29.372 3.570 -55.175 1.00 87.69 167 LEU A O 1
ATOM 1279 N N . ARG A 1 168 ? 29.060 3.339 -57.379 1.00 90.44 168 ARG A N 1
ATOM 1280 C CA . ARG A 1 168 ? 27.628 3.704 -57.352 1.00 90.44 168 ARG A CA 1
ATOM 1281 C C . ARG A 1 168 ? 26.742 2.716 -56.587 1.00 90.44 168 ARG A C 1
ATOM 1283 O O . ARG A 1 168 ? 25.696 3.123 -56.085 1.00 90.44 168 ARG A O 1
ATOM 1290 N N . LYS A 1 169 ? 27.117 1.434 -56.506 1.00 92.19 169 LYS A N 1
ATOM 1291 C CA . LYS A 1 169 ? 26.397 0.445 -55.681 1.00 92.19 169 LYS A CA 1
ATOM 1292 C C . LYS A 1 169 ? 26.691 0.672 -54.204 1.00 92.19 169 LYS A C 1
ATOM 1294 O O . LYS A 1 169 ? 25.748 0.819 -53.439 1.00 92.19 169 LYS A O 1
ATOM 1299 N N . GLN A 1 170 ? 27.963 0.851 -53.850 1.00 90.31 170 GLN A N 1
ATOM 1300 C CA . GLN A 1 170 ? 28.383 1.190 -52.487 1.00 90.31 170 GLN A CA 1
ATOM 1301 C C . GLN A 1 170 ? 27.761 2.517 -52.008 1.00 90.31 170 GLN A C 1
ATOM 1303 O O . GLN A 1 170 ? 27.275 2.602 -50.886 1.00 90.31 170 GLN A O 1
ATOM 1308 N N . GLU A 1 171 ? 27.678 3.533 -52.875 1.00 90.38 171 GLU A N 1
ATOM 1309 C CA . GLU A 1 171 ? 26.991 4.807 -52.600 1.00 90.38 171 GLU A CA 1
ATOM 1310 C C . GLU A 1 171 ? 25.483 4.618 -52.331 1.00 90.38 171 GLU A C 1
ATOM 1312 O O . GLU A 1 171 ? 24.901 5.318 -51.501 1.00 90.38 171 GLU A O 1
ATOM 1317 N N . ALA A 1 172 ? 24.830 3.676 -53.019 1.00 90.81 172 ALA A N 1
ATOM 1318 C CA . ALA A 1 172 ? 23.420 3.352 -52.804 1.00 90.81 172 ALA A CA 1
ATOM 1319 C C . ALA A 1 172 ? 23.199 2.497 -51.543 1.00 90.81 172 ALA A C 1
ATOM 1321 O O . ALA A 1 172 ? 22.235 2.720 -50.814 1.00 90.81 172 ALA A O 1
ATOM 1322 N N . GLU A 1 173 ? 24.092 1.549 -51.264 1.00 91.12 173 GLU A N 1
ATOM 1323 C CA . GLU A 1 173 ? 24.084 0.703 -50.065 1.00 91.12 173 GLU A CA 1
ATOM 1324 C C . GLU A 1 173 ? 24.286 1.556 -48.803 1.00 91.12 173 GLU A C 1
ATOM 1326 O O . GLU A 1 173 ? 23.412 1.562 -47.937 1.00 91.12 173 GLU A O 1
ATOM 1331 N N . ALA A 1 174 ? 25.320 2.403 -48.767 1.00 88.31 174 ALA A N 1
ATOM 1332 C CA . ALA A 1 174 ? 25.572 3.333 -47.663 1.00 88.31 174 ALA A CA 1
ATOM 1333 C C . ALA A 1 174 ? 24.418 4.332 -47.434 1.00 88.31 174 ALA A C 1
ATOM 1335 O O . ALA A 1 174 ? 24.115 4.683 -46.293 1.00 88.31 174 ALA A O 1
ATOM 1336 N N . ARG A 1 175 ? 23.719 4.771 -48.496 1.00 90.12 175 ARG A N 1
ATOM 1337 C CA . ARG A 1 175 ? 22.494 5.583 -48.354 1.00 90.12 175 ARG A CA 1
ATOM 1338 C C . ARG A 1 175 ? 21.346 4.809 -47.712 1.00 90.12 175 ARG A C 1
ATOM 1340 O O . ARG A 1 175 ? 20.657 5.376 -46.874 1.00 90.12 175 ARG A O 1
ATOM 1347 N N . ASN A 1 176 ? 21.144 3.542 -48.074 1.00 92.25 176 ASN A N 1
ATOM 1348 C CA . ASN A 1 176 ? 20.108 2.706 -47.460 1.00 92.25 176 ASN A CA 1
ATOM 1349 C C . ASN A 1 176 ? 20.408 2.417 -45.979 1.00 92.25 176 ASN A C 1
ATOM 1351 O O . ASN A 1 176 ? 19.485 2.389 -45.167 1.00 92.25 176 ASN A O 1
ATOM 1355 N N . GLU A 1 177 ? 21.681 2.230 -45.617 1.00 91.19 177 GLU A N 1
ATOM 1356 C CA . GLU A 1 177 ? 22.112 2.082 -44.221 1.00 91.19 177 GLU A CA 1
ATOM 1357 C C . GLU A 1 177 ? 21.877 3.367 -43.417 1.00 91.19 177 GLU A C 1
ATOM 1359 O O . GLU A 1 177 ? 21.281 3.311 -42.340 1.00 91.19 177 GLU A O 1
ATOM 1364 N N . LEU A 1 178 ? 22.240 4.531 -43.971 1.00 90.25 178 LEU A N 1
ATOM 1365 C CA . LEU A 1 178 ? 21.963 5.836 -43.365 1.00 90.25 178 LEU A CA 1
ATOM 1366 C C . LEU A 1 178 ? 20.453 6.055 -43.154 1.00 90.25 178 LEU A C 1
ATOM 1368 O O . LEU A 1 178 ? 20.031 6.396 -42.053 1.00 90.25 178 LEU A O 1
ATOM 1372 N N . ASP A 1 179 ? 19.632 5.782 -44.172 1.00 90.19 179 ASP A N 1
ATOM 1373 C CA . ASP A 1 179 ? 18.166 5.887 -44.115 1.00 90.19 179 ASP A CA 1
ATOM 1374 C C . ASP A 1 179 ? 17.515 4.910 -43.113 1.00 90.19 179 ASP A C 1
ATOM 1376 O O . ASP A 1 179 ? 16.383 5.144 -42.678 1.00 90.19 179 ASP A O 1
ATOM 1380 N N . ASN A 1 180 ? 18.181 3.800 -42.771 1.00 91.38 180 ASN A N 1
ATOM 1381 C CA . ASN A 1 180 ? 17.730 2.864 -41.738 1.00 91.38 180 ASN A CA 1
ATOM 1382 C C . ASN A 1 180 ? 18.110 3.369 -40.337 1.00 91.38 180 ASN A C 1
ATOM 1384 O O . ASN A 1 180 ? 17.230 3.478 -39.482 1.00 91.38 180 ASN A O 1
ATOM 1388 N N . LEU A 1 181 ? 19.371 3.769 -40.129 1.00 88.19 181 LEU A N 1
ATOM 1389 C CA . LEU A 1 181 ? 19.842 4.379 -38.877 1.00 88.19 181 LEU A CA 1
ATOM 1390 C C . LEU A 1 181 ? 19.030 5.629 -38.510 1.00 88.19 181 LEU A C 1
ATOM 1392 O O . LEU A 1 181 ? 18.676 5.829 -37.348 1.00 88.19 181 LEU A O 1
ATOM 1396 N N . ASP A 1 182 ? 18.666 6.446 -39.500 1.00 90.25 182 ASP A N 1
ATOM 1397 C CA . ASP A 1 182 ? 17.867 7.653 -39.289 1.00 90.25 182 ASP A CA 1
ATOM 1398 C C . ASP A 1 182 ? 16.400 7.343 -38.918 1.00 90.25 182 ASP A C 1
ATOM 1400 O O . ASP A 1 182 ? 15.729 8.174 -38.306 1.00 90.25 182 ASP A O 1
ATOM 1404 N N . ARG A 1 183 ? 15.891 6.133 -39.204 1.00 90.12 183 ARG A N 1
ATOM 1405 C CA . ARG A 1 183 ? 14.607 5.641 -38.661 1.00 90.12 183 ARG A CA 1
ATOM 1406 C C . ARG A 1 183 ? 14.767 5.121 -37.237 1.00 90.12 183 ARG A C 1
ATOM 1408 O O . ARG A 1 183 ? 14.021 5.554 -36.363 1.00 90.12 183 ARG A O 1
ATOM 1415 N N . GLU A 1 184 ? 15.767 4.278 -36.989 1.00 89.81 184 GLU A N 1
ATOM 1416 C CA . GLU A 1 184 ? 16.064 3.742 -35.652 1.00 89.81 184 GLU A CA 1
ATOM 1417 C C . GLU A 1 184 ? 16.281 4.866 -34.625 1.00 89.81 184 GLU A C 1
ATOM 1419 O O . GLU A 1 184 ? 15.740 4.816 -33.519 1.00 89.81 184 GLU A O 1
ATOM 1424 N N . TYR A 1 185 ? 16.986 5.937 -35.010 1.00 90.62 185 TYR A N 1
ATOM 1425 C CA . TYR A 1 185 ? 17.183 7.121 -34.173 1.00 90.62 185 TYR A CA 1
ATOM 1426 C C . TYR A 1 185 ? 15.866 7.841 -33.835 1.00 90.62 185 TYR A C 1
ATOM 1428 O O . TYR A 1 185 ? 15.648 8.235 -32.685 1.00 90.62 185 TYR A O 1
ATOM 1436 N N . ARG A 1 186 ? 14.954 7.988 -34.808 1.00 89.75 186 ARG A N 1
ATOM 1437 C CA . ARG A 1 186 ? 13.628 8.598 -34.591 1.00 89.75 186 ARG A CA 1
ATOM 1438 C C . ARG A 1 186 ? 12.772 7.743 -33.658 1.00 89.75 186 ARG A C 1
ATOM 1440 O O . ARG A 1 186 ? 12.160 8.291 -32.743 1.00 89.75 186 ARG A O 1
ATOM 1447 N N . ASP A 1 187 ? 12.770 6.425 -33.834 1.00 88.00 187 ASP A N 1
ATOM 1448 C CA . ASP A 1 187 ? 12.019 5.506 -32.973 1.00 88.00 187 ASP A CA 1
ATOM 1449 C C . ASP A 1 187 ? 12.583 5.504 -31.540 1.00 88.00 187 ASP A C 1
ATOM 1451 O O . ASP A 1 187 ? 11.823 5.617 -30.573 1.00 88.00 187 ASP A O 1
ATOM 1455 N N . CYS A 1 188 ? 13.911 5.529 -31.380 1.00 85.75 188 CYS A N 1
ATOM 1456 C CA . CYS A 1 188 ? 14.563 5.738 -30.082 1.00 85.75 188 CYS A CA 1
ATOM 1457 C C . CYS A 1 188 ? 14.152 7.072 -29.434 1.00 85.75 188 CYS A C 1
ATOM 1459 O O . CYS A 1 188 ? 13.844 7.110 -28.240 1.00 85.75 188 CYS A O 1
ATOM 1461 N N . ALA A 1 189 ? 14.084 8.162 -30.206 1.00 86.81 189 ALA A N 1
ATOM 1462 C CA . ALA A 1 189 ? 13.636 9.464 -29.715 1.00 86.81 189 ALA A CA 1
ATOM 1463 C C . ALA A 1 189 ? 12.150 9.463 -29.297 1.00 86.81 189 ALA A C 1
ATOM 1465 O O . ALA A 1 189 ? 11.804 10.040 -28.261 1.00 86.81 189 ALA A O 1
ATOM 1466 N N . TYR A 1 190 ? 11.270 8.771 -30.032 1.00 89.81 190 TYR A N 1
ATOM 1467 C CA . TYR A 1 190 ? 9.869 8.573 -29.635 1.00 89.81 190 TYR A CA 1
ATOM 1468 C C . TYR A 1 190 ? 9.741 7.740 -28.350 1.00 89.81 190 TYR A C 1
ATOM 1470 O O . TYR A 1 190 ? 8.962 8.102 -27.461 1.00 89.81 190 TYR A O 1
ATOM 1478 N N . HIS A 1 191 ? 10.529 6.671 -28.201 1.00 86.94 191 HIS A N 1
ATOM 1479 C CA . HIS A 1 191 ? 10.551 5.864 -26.979 1.00 86.94 191 HIS A CA 1
ATOM 1480 C C . HIS A 1 191 ? 11.068 6.654 -25.768 1.00 86.94 191 HIS A C 1
ATOM 1482 O O . HIS A 1 191 ? 10.413 6.651 -24.723 1.00 86.94 191 HIS A O 1
ATOM 1488 N N . LEU A 1 192 ? 12.168 7.404 -25.910 1.00 87.81 192 LEU A N 1
ATOM 1489 C CA . LEU A 1 192 ? 12.682 8.309 -24.872 1.00 87.81 192 LEU A CA 1
ATOM 1490 C C . LEU A 1 192 ? 11.651 9.371 -24.469 1.00 87.81 192 LEU A C 1
ATOM 1492 O O . LEU A 1 192 ? 11.465 9.640 -23.278 1.00 87.81 192 LEU A O 1
ATOM 1496 N N . LYS A 1 193 ? 10.920 9.940 -25.436 1.00 90.31 193 LYS A N 1
ATOM 1497 C CA . LYS A 1 193 ? 9.831 10.878 -25.143 1.00 90.31 193 LYS A CA 1
ATOM 1498 C C . LYS A 1 193 ? 8.702 10.214 -24.342 1.00 90.31 193 LYS A C 1
ATOM 1500 O O . LYS A 1 193 ? 8.299 10.740 -23.310 1.00 90.31 193 LYS A O 1
ATOM 1505 N N . SER A 1 194 ? 8.247 9.025 -24.742 1.00 91.12 194 SER A N 1
ATOM 1506 C CA . SER A 1 194 ? 7.209 8.293 -23.997 1.00 91.12 194 SER A CA 1
ATOM 1507 C C . SER A 1 194 ? 7.655 7.909 -22.578 1.00 91.12 194 SER A C 1
ATOM 1509 O O . SER A 1 194 ? 6.851 7.938 -21.646 1.00 91.12 194 SER A O 1
ATOM 1511 N N . LEU A 1 195 ? 8.935 7.571 -22.383 1.00 86.00 195 LEU A N 1
ATOM 1512 C CA . LEU A 1 195 ? 9.500 7.275 -21.063 1.00 86.00 195 LEU A CA 1
ATOM 1513 C C . LEU A 1 195 ? 9.601 8.528 -20.181 1.00 86.00 195 LEU A C 1
ATOM 1515 O O . LEU A 1 195 ? 9.247 8.470 -19.006 1.00 86.00 195 LEU A O 1
ATOM 1519 N N . THR A 1 196 ? 10.018 9.672 -20.730 1.00 87.06 196 THR A N 1
ATOM 1520 C CA . THR A 1 196 ? 10.058 10.935 -19.969 1.00 87.06 196 THR A CA 1
ATOM 1521 C C . THR A 1 196 ? 8.663 11.439 -19.589 1.00 87.06 196 THR A C 1
ATOM 1523 O O . THR A 1 196 ? 8.482 11.900 -18.461 1.00 87.06 196 THR A O 1
ATOM 1526 N N . GLU A 1 197 ? 7.659 11.269 -20.455 1.00 89.00 197 GLU A N 1
ATOM 1527 C CA . GLU A 1 197 ? 6.249 11.547 -20.138 1.00 89.00 197 GLU A CA 1
ATOM 1528 C C . GLU A 1 197 ? 5.742 10.644 -18.990 1.00 89.00 197 GLU A C 1
ATOM 1530 O O . GLU A 1 197 ? 5.246 11.152 -17.982 1.00 89.00 197 GLU A O 1
ATOM 1535 N N . LYS A 1 198 ? 5.972 9.322 -19.060 1.00 90.06 198 LYS A N 1
ATOM 1536 C CA . LYS A 1 198 ? 5.618 8.369 -17.984 1.00 90.06 198 LYS A CA 1
ATOM 1537 C C . LYS A 1 198 ? 6.318 8.677 -16.657 1.00 90.06 198 LYS A C 1
ATOM 1539 O O . LYS A 1 198 ? 5.682 8.638 -15.604 1.00 90.06 198 LYS A O 1
ATOM 1544 N N . ASN A 1 199 ? 7.605 9.020 -16.694 1.00 88.19 199 ASN A N 1
ATOM 1545 C CA . ASN A 1 199 ? 8.367 9.379 -15.497 1.00 88.19 199 ASN A CA 1
ATOM 1546 C C . ASN A 1 199 ? 7.849 10.679 -14.862 1.00 88.19 199 ASN A C 1
ATOM 1548 O O . ASN A 1 199 ? 7.770 10.769 -13.637 1.00 88.19 199 ASN A O 1
ATOM 1552 N N . ALA A 1 200 ? 7.430 11.663 -15.664 1.00 89.00 200 ALA A N 1
ATOM 1553 C CA . ALA A 1 200 ? 6.808 12.881 -15.150 1.00 89.00 200 ALA A CA 1
ATOM 1554 C C . ALA A 1 200 ? 5.475 12.599 -14.430 1.00 89.00 200 ALA A C 1
ATOM 1556 O O . ALA A 1 200 ? 5.198 13.221 -13.403 1.00 89.00 200 ALA A O 1
ATOM 1557 N N . ASP A 1 201 ? 4.670 11.651 -14.917 1.00 89.31 201 ASP A N 1
ATOM 1558 C CA . ASP A 1 201 ? 3.418 11.250 -14.263 1.00 89.31 201 ASP A CA 1
ATOM 1559 C C . ASP A 1 201 ? 3.643 10.400 -13.001 1.00 89.31 201 ASP A C 1
ATOM 1561 O O . ASP A 1 201 ? 2.982 10.634 -11.987 1.00 89.31 201 ASP A O 1
ATOM 1565 N N . LEU A 1 202 ? 4.641 9.508 -12.990 1.00 88.56 202 LEU A N 1
ATOM 1566 C CA . LEU A 1 202 ? 5.073 8.803 -11.772 1.00 88.56 202 LEU A CA 1
ATOM 1567 C C . LEU A 1 202 ? 5.546 9.780 -10.682 1.00 88.56 202 LEU A C 1
ATOM 1569 O O . LEU A 1 202 ? 5.182 9.631 -9.515 1.00 88.56 202 LEU A O 1
ATOM 1573 N N . ILE A 1 203 ? 6.293 10.826 -11.051 1.00 89.19 203 ILE A N 1
ATOM 1574 C CA . ILE A 1 203 ? 6.723 11.876 -10.115 1.00 89.19 203 ILE A CA 1
ATOM 1575 C C . ILE A 1 203 ? 5.518 12.641 -9.542 1.00 89.19 203 ILE A C 1
ATOM 1577 O O . ILE A 1 203 ? 5.501 12.920 -8.341 1.00 89.19 203 ILE A O 1
ATOM 1581 N N . LYS A 1 204 ? 4.484 12.942 -10.344 1.00 91.06 204 LYS A N 1
ATOM 1582 C CA . LYS A 1 204 ? 3.232 13.543 -9.838 1.00 91.06 204 LYS A CA 1
ATOM 1583 C C . LYS A 1 204 ? 2.535 12.611 -8.845 1.00 91.06 204 LYS A C 1
ATOM 1585 O O . LYS A 1 204 ? 2.187 13.060 -7.756 1.00 91.06 204 LYS A O 1
ATOM 1590 N N . ALA A 1 205 ? 2.388 11.328 -9.179 1.00 88.25 205 ALA A N 1
ATOM 1591 C CA . ALA A 1 205 ? 1.741 10.340 -8.315 1.00 88.25 205 ALA A CA 1
ATOM 1592 C C . ALA A 1 205 ? 2.454 10.203 -6.956 1.00 88.25 205 ALA A C 1
ATOM 1594 O O . ALA A 1 205 ? 1.809 10.278 -5.911 1.00 88.25 205 ALA A O 1
ATOM 1595 N N . LEU A 1 206 ? 3.790 10.113 -6.949 1.00 85.94 206 LEU A N 1
ATOM 1596 C CA . LEU A 1 206 ? 4.596 10.084 -5.720 1.00 85.94 206 LEU A CA 1
ATOM 1597 C C . LEU A 1 206 ? 4.477 11.386 -4.906 1.00 85.94 206 LEU A C 1
ATOM 1599 O O . LEU A 1 206 ? 4.425 11.352 -3.674 1.00 85.94 206 LEU A O 1
ATOM 1603 N N . GLN A 1 207 ? 4.384 12.547 -5.565 1.00 90.75 207 GLN A N 1
ATOM 1604 C CA . GLN A 1 207 ? 4.120 13.813 -4.875 1.00 90.75 207 GLN A CA 1
ATOM 1605 C C . GLN A 1 207 ? 2.722 13.841 -4.245 1.00 90.75 207 GLN A C 1
ATOM 1607 O O . GLN A 1 207 ? 2.578 14.315 -3.116 1.00 90.75 207 GLN A O 1
ATOM 1612 N N . GLU A 1 208 ? 1.693 13.324 -4.915 1.00 90.81 208 GLU A N 1
ATOM 1613 C CA . GLU A 1 208 ? 0.349 13.222 -4.341 1.00 90.81 208 GLU A CA 1
ATOM 1614 C C . GLU A 1 208 ? 0.288 12.224 -3.183 1.00 90.81 208 GLU A C 1
ATOM 1616 O O . GLU A 1 208 ? -0.293 12.547 -2.144 1.00 90.81 208 GLU A O 1
ATOM 1621 N N . GLU A 1 209 ? 0.979 11.088 -3.282 1.00 89.56 209 GLU A N 1
ATOM 1622 C CA . GLU A 1 209 ? 1.098 10.132 -2.181 1.00 89.56 209 GLU A CA 1
ATOM 1623 C C . GLU A 1 209 ? 1.828 10.738 -0.969 1.00 89.56 209 GLU A C 1
ATOM 1625 O O . GLU A 1 209 ? 1.399 10.575 0.174 1.00 89.56 209 GLU A O 1
ATOM 1630 N N . SER A 1 210 ? 2.881 11.536 -1.187 1.00 88.88 210 SER A N 1
ATOM 1631 C CA . SER A 1 210 ? 3.548 12.259 -0.092 1.00 88.88 210 SER A CA 1
ATOM 1632 C C . SER A 1 210 ? 2.591 13.228 0.625 1.00 88.88 210 SER A C 1
ATOM 1634 O O . SER A 1 210 ? 2.608 13.341 1.854 1.00 88.88 210 SER A O 1
ATOM 1636 N N . ARG A 1 211 ? 1.679 13.870 -0.124 1.00 90.44 211 ARG A N 1
ATOM 1637 C CA . ARG A 1 211 ? 0.652 14.780 0.407 1.00 90.44 211 ARG A CA 1
ATOM 1638 C C . ARG A 1 211 ? -0.466 14.034 1.139 1.00 90.44 211 ARG A C 1
ATOM 1640 O O . ARG A 1 211 ? -0.992 14.574 2.113 1.00 90.44 211 ARG A O 1
ATOM 1647 N N . THR A 1 212 ? -0.857 12.829 0.715 1.00 89.19 212 THR A N 1
ATOM 1648 C CA . THR A 1 212 ? -1.848 12.018 1.448 1.00 89.19 212 THR A CA 1
ATOM 1649 C C . THR A 1 212 ? -1.243 11.419 2.715 1.00 89.19 212 THR A C 1
ATOM 1651 O O . THR A 1 212 ? -1.853 11.559 3.776 1.00 89.19 212 THR A O 1
ATOM 1654 N N . ARG A 1 213 ? -0.014 10.883 2.662 1.00 87.94 213 ARG A N 1
ATOM 1655 C CA . ARG A 1 213 ? 0.744 10.434 3.846 1.00 87.94 213 ARG A CA 1
ATOM 1656 C C . ARG A 1 213 ? 0.863 11.548 4.894 1.00 87.94 213 ARG A C 1
ATOM 1658 O O . ARG A 1 213 ? 0.500 11.328 6.047 1.00 87.94 213 ARG A O 1
ATOM 1665 N N . ALA A 1 214 ? 1.244 12.765 4.495 1.00 87.56 214 ALA A N 1
ATOM 1666 C CA . ALA A 1 214 ? 1.329 13.913 5.406 1.00 87.56 214 ALA A CA 1
ATOM 1667 C C . ALA A 1 214 ? -0.029 14.301 6.037 1.00 87.56 214 ALA A C 1
ATOM 1669 O O . ALA A 1 214 ? -0.091 14.645 7.220 1.00 87.56 214 ALA A O 1
ATOM 1670 N N . LYS A 1 215 ? -1.139 14.209 5.286 1.00 90.75 215 LYS A N 1
ATOM 1671 C CA . LYS A 1 215 ? -2.499 14.417 5.827 1.00 90.75 215 LYS A CA 1
ATOM 1672 C C . LYS A 1 215 ? -2.884 13.336 6.845 1.00 90.75 215 LYS A C 1
ATOM 1674 O O . LYS A 1 215 ? -3.457 13.668 7.881 1.00 90.75 215 LYS A O 1
ATOM 1679 N N . ILE A 1 216 ? -2.557 12.072 6.571 1.00 88.19 216 ILE A N 1
ATOM 1680 C CA . ILE A 1 216 ? -2.815 10.935 7.470 1.00 88.19 216 ILE A CA 1
ATOM 1681 C C . ILE A 1 216 ? -1.994 11.074 8.759 1.00 88.19 216 ILE A C 1
ATOM 1683 O O . ILE A 1 216 ? -2.537 10.915 9.850 1.00 88.19 216 ILE A O 1
ATOM 1687 N N . GLU A 1 217 ? -0.718 11.454 8.663 1.00 90.19 217 GLU A N 1
ATOM 1688 C CA . GLU A 1 217 ? 0.136 11.704 9.829 1.00 90.19 217 GLU A CA 1
ATOM 1689 C C . GLU A 1 217 ? -0.400 12.863 10.690 1.00 90.19 217 GLU A C 1
ATOM 1691 O O . GLU A 1 217 ? -0.480 12.748 11.915 1.00 90.19 217 GLU A O 1
ATOM 1696 N N . ALA A 1 218 ? -0.842 13.959 10.064 1.00 90.31 218 ALA A N 1
ATOM 1697 C CA . ALA A 1 218 ? -1.463 15.082 10.766 1.00 90.31 218 ALA A CA 1
ATOM 1698 C C . ALA A 1 218 ? -2.792 14.698 11.448 1.00 90.31 218 ALA A C 1
ATOM 1700 O O . ALA A 1 218 ? -3.057 15.149 12.564 1.00 90.31 218 ALA A O 1
ATOM 1701 N N . ALA A 1 219 ? -3.611 13.848 10.819 1.00 88.12 219 ALA A N 1
ATOM 1702 C CA . ALA A 1 219 ? -4.831 13.312 11.424 1.00 88.12 219 ALA A CA 1
ATOM 1703 C C . ALA A 1 219 ? -4.520 12.376 12.608 1.00 88.12 219 ALA A C 1
ATOM 1705 O O . ALA A 1 219 ? -5.123 12.513 13.670 1.00 88.12 219 ALA A O 1
ATOM 1706 N N . SER A 1 220 ? -3.525 11.495 12.465 1.00 88.81 220 SER A N 1
ATOM 1707 C CA . SER A 1 220 ? -3.053 10.604 13.533 1.00 88.81 220 SER A CA 1
ATOM 1708 C C . SER A 1 220 ? -2.549 11.388 14.753 1.00 88.81 220 SER A C 1
ATOM 1710 O O . SER A 1 220 ? -2.949 11.107 15.881 1.00 88.81 220 SER A O 1
ATOM 1712 N N . LYS A 1 221 ? -1.768 12.459 14.539 1.00 91.94 221 LYS A N 1
ATOM 1713 C CA . LYS A 1 221 ? -1.308 13.355 15.618 1.00 91.94 221 LYS A CA 1
ATOM 1714 C C . LYS A 1 221 ? -2.461 14.066 16.341 1.00 91.94 221 LYS A C 1
ATOM 1716 O O . LYS A 1 221 ? -2.396 14.218 17.559 1.00 91.94 221 LYS A O 1
ATOM 1721 N N . ARG A 1 222 ? -3.528 14.458 15.630 1.00 92.38 222 ARG A N 1
ATOM 1722 C CA . ARG A 1 222 ? -4.748 15.016 16.252 1.00 92.38 222 ARG A CA 1
ATOM 1723 C C . ARG A 1 222 ? -5.480 13.970 17.092 1.00 92.38 222 ARG A C 1
ATOM 1725 O O . ARG A 1 222 ? -5.741 14.225 18.261 1.00 92.38 222 ARG A O 1
ATOM 1732 N N . LEU A 1 223 ? -5.719 12.779 16.541 1.00 87.81 223 LEU A N 1
ATOM 1733 C CA . LEU A 1 223 ? -6.371 11.675 17.256 1.00 87.81 223 LEU A CA 1
ATOM 1734 C C . LEU A 1 223 ? -5.576 11.220 18.490 1.00 87.81 223 LEU A C 1
ATOM 1736 O O . LEU A 1 223 ? -6.177 10.851 19.498 1.00 87.81 223 LEU A O 1
ATOM 1740 N N . ALA A 1 224 ? -4.241 11.271 18.448 1.00 88.00 224 ALA A N 1
ATOM 1741 C CA . ALA A 1 224 ? -3.391 10.999 19.606 1.00 88.00 224 ALA A CA 1
ATOM 1742 C C . ALA A 1 224 ? -3.597 12.039 20.724 1.00 88.00 224 ALA A C 1
ATOM 1744 O O . ALA A 1 224 ? -3.849 11.658 21.868 1.00 88.00 224 ALA A O 1
ATOM 1745 N N . ALA A 1 225 ? -3.574 13.334 20.387 1.00 89.62 225 ALA A N 1
ATOM 1746 C CA . ALA A 1 225 ? -3.826 14.416 21.341 1.00 89.62 225 ALA A CA 1
ATOM 1747 C C . ALA A 1 225 ? -5.259 14.369 21.911 1.00 89.62 225 ALA A C 1
ATOM 1749 O O . ALA A 1 225 ? -5.454 14.506 23.118 1.00 89.62 225 ALA A O 1
ATOM 1750 N N . GLU A 1 226 ? -6.267 14.101 21.077 1.00 90.69 226 GLU A N 1
ATOM 1751 C CA . GLU A 1 226 ? -7.652 13.907 21.523 1.00 90.69 226 GLU A CA 1
ATOM 1752 C C . GLU A 1 226 ? -7.757 12.736 22.514 1.00 90.69 226 GLU A C 1
ATOM 1754 O O . GLU A 1 226 ? -8.307 12.908 23.603 1.00 90.69 226 GLU A O 1
ATOM 1759 N N . ASN A 1 227 ? -7.143 11.584 22.216 1.00 88.69 227 ASN A N 1
ATOM 1760 C CA . ASN A 1 227 ? -7.081 10.447 23.143 1.00 88.69 227 ASN A CA 1
ATOM 1761 C C . ASN A 1 227 ? -6.396 10.797 24.476 1.00 88.69 227 ASN A C 1
ATOM 1763 O O . ASN A 1 227 ? -6.845 10.338 25.527 1.00 88.69 227 ASN A O 1
ATOM 1767 N N . GLU A 1 228 ? -5.340 11.610 24.466 1.00 91.50 228 GLU A N 1
ATOM 1768 C CA . GLU A 1 228 ? -4.668 12.063 25.688 1.00 91.50 228 GLU A CA 1
ATOM 1769 C C . GLU A 1 228 ? -5.566 12.988 26.529 1.00 91.50 228 GLU A C 1
ATOM 1771 O O . GLU A 1 228 ? -5.702 12.785 27.740 1.00 91.50 228 GLU A O 1
ATOM 1776 N N . THR A 1 229 ? -6.284 13.928 25.900 1.00 91.19 229 THR A N 1
ATOM 1777 C CA . THR A 1 229 ? -7.271 14.765 26.612 1.00 91.19 229 THR A CA 1
ATOM 1778 C C . THR A 1 229 ? -8.440 13.949 27.172 1.00 91.19 229 THR A C 1
ATOM 1780 O O . THR A 1 229 ? -8.888 14.211 28.292 1.00 91.19 229 THR A O 1
ATOM 1783 N N . LEU A 1 230 ? -8.905 12.922 26.448 1.00 88.81 230 LEU A N 1
ATOM 1784 C CA . LEU A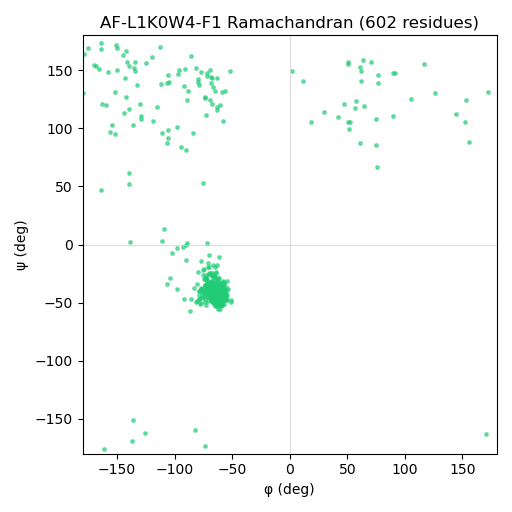 1 230 ? -9.961 12.016 26.903 1.00 88.81 230 LEU A CA 1
ATOM 1785 C C . LEU A 1 230 ? -9.504 11.147 28.081 1.00 88.81 230 LEU A C 1
ATOM 1787 O O . LEU A 1 230 ? -10.268 10.995 29.033 1.00 88.81 230 LEU A O 1
ATOM 1791 N N . ARG A 1 231 ? -8.258 10.650 28.076 1.00 88.94 231 ARG A N 1
ATOM 1792 C CA . ARG A 1 231 ? -7.655 9.956 29.230 1.00 88.94 231 ARG A CA 1
ATOM 1793 C C . ARG A 1 231 ? -7.580 10.875 30.447 1.00 88.94 231 ARG A C 1
ATOM 1795 O O . ARG A 1 231 ? -8.167 10.554 31.472 1.00 88.94 231 ARG A O 1
ATOM 1802 N N . SER A 1 232 ? -7.008 12.074 30.299 1.00 89.44 232 SER A N 1
ATOM 1803 C CA . SER A 1 232 ? -6.939 13.064 31.388 1.00 89.44 232 SER A CA 1
ATOM 1804 C C . SER A 1 232 ? -8.321 13.434 31.952 1.00 89.44 232 SER A C 1
ATOM 1806 O O . SER A 1 232 ? -8.466 13.676 33.152 1.00 89.44 232 SER A O 1
ATOM 1808 N N . ARG A 1 233 ? -9.365 13.458 31.110 1.00 91.12 233 ARG A N 1
ATOM 1809 C CA . ARG A 1 233 ? -10.754 13.667 31.547 1.00 91.12 233 ARG A CA 1
ATOM 1810 C C . ARG A 1 233 ? -11.333 12.448 32.273 1.00 91.12 233 ARG A C 1
ATOM 1812 O O . ARG A 1 233 ? -12.009 12.632 33.281 1.00 91.12 233 ARG A O 1
ATOM 1819 N N . ALA A 1 234 ? -11.064 11.233 31.798 1.00 85.62 234 ALA A N 1
ATOM 1820 C CA . ALA A 1 234 ? -11.477 9.999 32.464 1.00 85.62 234 ALA A CA 1
ATOM 1821 C C . ALA A 1 234 ? -10.809 9.845 33.841 1.00 85.62 234 ALA A C 1
ATOM 1823 O O . ALA A 1 234 ? -11.486 9.512 34.809 1.00 85.62 234 ALA A O 1
ATOM 1824 N N . ASP A 1 235 ? -9.522 10.175 33.963 1.00 87.75 235 ASP A N 1
ATOM 1825 C CA . ASP A 1 235 ? -8.790 10.122 35.233 1.00 87.75 235 ASP A CA 1
ATOM 1826 C C . ASP A 1 235 ? -9.346 11.121 36.261 1.00 87.75 235 ASP A C 1
ATOM 1828 O O . ASP A 1 235 ? -9.523 10.774 37.429 1.00 87.75 235 ASP A O 1
ATOM 1832 N N . LYS A 1 236 ? -9.716 12.337 35.828 1.00 87.69 236 LYS A N 1
ATOM 1833 C CA . LYS A 1 236 ? -10.413 13.319 36.682 1.00 87.69 236 LYS A CA 1
ATOM 1834 C C . LYS A 1 236 ? -11.766 12.795 37.171 1.00 87.69 236 LYS A C 1
ATOM 1836 O O . LYS A 1 236 ? -12.017 12.823 38.372 1.00 87.69 236 LYS A O 1
ATOM 1841 N N . LEU A 1 237 ? -12.584 12.245 36.270 1.00 85.62 237 LEU A N 1
ATOM 1842 C CA . LEU A 1 237 ? -13.878 11.646 36.622 1.00 85.62 237 LEU A CA 1
ATOM 1843 C C . LEU A 1 237 ? -13.719 10.444 37.570 1.00 85.62 237 LEU A C 1
ATOM 1845 O O . LEU A 1 237 ? -14.495 10.301 38.509 1.00 85.62 237 LEU A O 1
ATOM 1849 N N . ASN A 1 238 ? -12.688 9.613 37.389 1.00 84.56 238 ASN A N 1
ATOM 1850 C CA . ASN A 1 238 ? -12.379 8.508 38.302 1.00 84.56 238 ASN A CA 1
ATOM 1851 C C . ASN A 1 238 ? -12.029 9.010 39.717 1.00 84.56 238 ASN A C 1
ATOM 1853 O O . ASN A 1 238 ? -12.447 8.402 40.703 1.00 84.56 238 ASN A O 1
ATOM 1857 N N . ILE A 1 239 ? -11.304 10.130 39.835 1.00 86.81 239 ILE A N 1
ATOM 1858 C CA . ILE A 1 239 ? -10.989 10.770 41.124 1.00 86.81 239 ILE A CA 1
ATOM 1859 C C . ILE A 1 239 ? -12.252 11.358 41.778 1.00 86.81 239 ILE A C 1
ATOM 1861 O O . ILE A 1 239 ? -12.427 11.231 42.990 1.00 86.81 239 ILE A O 1
ATOM 1865 N N . GLU A 1 240 ? -13.149 11.965 41.000 1.00 83.56 240 GLU A N 1
ATOM 1866 C CA . GLU A 1 240 ? -14.431 12.498 41.488 1.00 83.56 240 GLU A CA 1
ATOM 1867 C C . GLU A 1 240 ? -15.363 11.374 41.973 1.00 83.56 240 GLU A C 1
ATOM 1869 O O . GLU A 1 240 ? -15.828 11.412 43.112 1.00 83.56 240 GLU A O 1
ATOM 1874 N N . VAL A 1 241 ? -15.527 10.301 41.192 1.00 81.75 241 VAL A N 1
ATOM 1875 C CA . VAL A 1 241 ? -16.294 9.105 41.590 1.00 81.75 241 VAL A CA 1
ATOM 1876 C C . VAL A 1 241 ? -15.692 8.429 42.830 1.00 81.75 241 VAL A C 1
ATOM 1878 O O . VAL A 1 241 ? -16.429 7.963 43.703 1.00 81.75 241 VAL A O 1
ATOM 1881 N N . ALA A 1 242 ? -14.361 8.403 42.964 1.00 76.31 242 ALA A N 1
ATOM 1882 C CA . ALA A 1 242 ? -13.707 7.892 44.167 1.00 76.31 242 ALA A CA 1
ATOM 1883 C C . ALA A 1 242 ? -14.056 8.731 45.412 1.00 76.31 242 ALA A C 1
ATOM 1885 O O . ALA A 1 242 ? -14.412 8.146 46.442 1.00 76.31 242 ALA A O 1
ATOM 1886 N N . ARG A 1 243 ? -14.028 10.071 45.304 1.00 81.44 243 ARG A N 1
ATOM 1887 C CA . ARG A 1 243 ? -14.424 11.009 46.375 1.00 81.44 243 ARG A CA 1
ATOM 1888 C C . ARG A 1 243 ? -15.889 10.845 46.768 1.00 81.44 243 ARG A C 1
ATOM 1890 O O . ARG A 1 243 ? -16.169 10.613 47.945 1.00 81.44 243 ARG A O 1
ATOM 1897 N N . GLU A 1 244 ? -16.801 10.827 45.797 1.00 78.50 244 GLU A N 1
ATOM 1898 C CA . GLU A 1 244 ? -18.217 10.540 46.054 1.00 78.50 244 GLU A CA 1
ATOM 1899 C C . GLU A 1 244 ? -18.401 9.192 46.766 1.00 78.50 244 GLU A C 1
ATOM 1901 O O . GLU A 1 244 ? -19.208 9.075 47.687 1.00 78.50 244 GLU A O 1
ATOM 1906 N N . SER A 1 245 ? -17.630 8.159 46.401 1.00 75.56 245 SER A N 1
ATOM 1907 C CA . SER A 1 245 ? -17.701 6.864 47.089 1.00 75.56 245 SER A CA 1
ATOM 1908 C C . SER A 1 245 ? -17.281 6.952 48.562 1.00 75.56 245 SER A C 1
ATOM 1910 O O . SER A 1 245 ? -17.829 6.225 49.392 1.00 75.56 245 SER A O 1
ATOM 1912 N N . THR A 1 246 ? -16.337 7.835 48.911 1.00 75.62 246 THR A N 1
ATOM 1913 C CA . THR A 1 246 ? -15.921 8.067 50.303 1.00 75.62 246 THR A CA 1
ATOM 1914 C C . THR A 1 246 ? -16.924 8.914 51.087 1.00 75.62 246 THR A C 1
ATOM 1916 O O . THR A 1 246 ? -17.205 8.585 52.237 1.00 75.62 246 THR A O 1
ATOM 1919 N N . GLU A 1 247 ? -17.545 9.915 50.462 1.00 73.94 247 GLU A N 1
ATOM 1920 C CA . GLU A 1 247 ? -18.590 10.753 51.074 1.00 73.94 247 GLU A CA 1
ATOM 1921 C C . GLU A 1 247 ? -19.902 9.985 51.282 1.00 73.94 247 GLU A C 1
ATOM 1923 O O . GLU A 1 247 ? -20.558 10.117 52.316 1.00 73.94 247 GLU A O 1
ATOM 1928 N N . ARG A 1 248 ? -20.260 9.091 50.353 1.00 71.81 248 ARG A N 1
ATOM 1929 C CA . ARG A 1 248 ? -21.374 8.150 50.538 1.00 71.81 248 ARG A CA 1
ATOM 1930 C C . ARG A 1 248 ? -21.078 7.166 51.678 1.00 71.81 248 ARG A C 1
ATOM 1932 O O . ARG A 1 248 ? -21.967 6.899 52.483 1.00 71.81 248 ARG A O 1
ATOM 1939 N N . LYS A 1 249 ? -19.836 6.674 51.810 1.00 73.81 249 LYS A N 1
ATOM 1940 C CA . LYS A 1 249 ? -19.423 5.796 52.926 1.00 73.81 249 LYS A CA 1
ATOM 1941 C C . LYS A 1 249 ? -19.512 6.495 54.285 1.00 73.81 249 LYS A C 1
ATOM 1943 O O . LYS A 1 249 ? -20.119 5.926 55.192 1.00 73.81 249 LYS A O 1
ATOM 1948 N N . SER A 1 250 ? -18.977 7.710 54.432 1.00 72.75 250 SER A N 1
ATOM 1949 C CA . SER A 1 250 ? -19.085 8.467 55.692 1.00 72.75 250 SER A CA 1
ATOM 1950 C C . SER A 1 250 ? -20.546 8.782 56.029 1.00 72.75 250 SER A C 1
ATOM 1952 O O . SER A 1 250 ? -20.976 8.530 57.154 1.00 72.75 250 SER A O 1
ATOM 1954 N N . SER A 1 251 ? -21.343 9.184 55.034 1.00 69.62 251 SER A N 1
ATOM 1955 C CA . SER A 1 251 ? -22.793 9.385 55.174 1.00 69.62 251 SER A CA 1
ATOM 1956 C C . SER A 1 251 ? -23.514 8.117 55.663 1.00 69.62 251 SER A C 1
ATOM 1958 O O . SER A 1 251 ? -24.337 8.191 56.572 1.00 69.62 251 SER A O 1
ATOM 1960 N N . THR A 1 252 ? -23.170 6.927 55.147 1.00 72.19 252 THR A N 1
ATOM 1961 C CA . THR A 1 252 ? -23.726 5.654 55.656 1.00 72.19 252 THR A CA 1
ATOM 1962 C C . THR A 1 252 ? -23.231 5.254 57.050 1.00 72.19 252 THR A C 1
ATOM 1964 O O . THR A 1 252 ? -23.906 4.455 57.697 1.00 72.19 252 THR A O 1
ATOM 1967 N N . SER A 1 253 ? -22.106 5.791 57.542 1.00 76.94 253 SER A N 1
ATOM 1968 C CA . SER A 1 253 ? -21.744 5.651 58.964 1.00 76.94 253 SER A CA 1
ATOM 1969 C C . SER A 1 253 ? -22.649 6.527 59.818 1.00 76.94 253 SER A C 1
ATOM 1971 O O . SER A 1 253 ? -23.324 6.008 60.696 1.00 76.94 253 SER A O 1
ATOM 1973 N N . ILE A 1 254 ? -22.765 7.817 59.481 1.00 75.50 254 ILE A N 1
ATOM 1974 C CA . ILE A 1 254 ? -23.607 8.779 60.208 1.00 75.50 254 ILE A CA 1
ATOM 1975 C C . ILE A 1 254 ? -25.053 8.269 60.315 1.00 75.50 254 ILE A C 1
ATOM 1977 O O . ILE A 1 254 ? -25.629 8.294 61.397 1.00 75.50 254 ILE A O 1
ATOM 1981 N N . VAL A 1 255 ? -25.620 7.715 59.236 1.00 74.12 255 VAL A N 1
ATOM 1982 C CA . VAL A 1 255 ? -26.960 7.097 59.269 1.00 74.12 255 VAL A CA 1
ATOM 1983 C C . VAL A 1 255 ? -27.028 5.887 60.212 1.00 74.12 255 VAL A C 1
ATOM 1985 O O . VAL A 1 255 ? -28.006 5.762 60.941 1.00 74.12 255 VAL A O 1
ATOM 1988 N N . LYS A 1 256 ? -26.009 5.018 60.250 1.00 77.88 256 LYS A N 1
ATOM 1989 C CA . LYS A 1 256 ? -25.963 3.871 61.180 1.00 77.88 256 LYS A CA 1
ATOM 1990 C C . LYS A 1 256 ? -25.798 4.292 62.636 1.00 77.88 256 LYS A C 1
ATOM 1992 O O . LYS A 1 256 ? -26.336 3.639 63.524 1.00 77.88 256 LYS A O 1
ATOM 1997 N N . ASP A 1 257 ? -25.035 5.345 62.887 1.00 80.88 257 ASP A N 1
ATOM 1998 C CA . ASP A 1 257 ? -24.777 5.827 64.239 1.00 80.88 257 ASP A CA 1
ATOM 1999 C C . ASP A 1 257 ? -26.008 6.576 64.786 1.00 80.88 257 ASP A C 1
ATOM 2001 O O . ASP A 1 257 ? -26.436 6.290 65.904 1.00 80.88 257 ASP A O 1
ATOM 2005 N N . LEU A 1 258 ? -26.694 7.365 63.945 1.00 78.81 258 LEU A N 1
ATOM 2006 C CA . LEU A 1 258 ? -28.030 7.909 64.232 1.00 78.81 258 LEU A CA 1
ATOM 2007 C C . LEU A 1 258 ? -29.092 6.811 64.418 1.00 78.81 258 LEU A C 1
ATOM 2009 O O . LEU A 1 258 ? -29.950 6.941 65.286 1.00 78.81 258 LEU A O 1
ATOM 2013 N N . GLN A 1 259 ? -29.050 5.715 63.649 1.00 78.19 259 GLN A N 1
ATOM 2014 C CA . GLN A 1 259 ? -29.969 4.582 63.837 1.00 78.19 259 GLN A CA 1
ATOM 2015 C C . GLN A 1 259 ? -29.837 3.989 65.247 1.00 78.19 259 GLN A C 1
ATOM 2017 O O . GLN A 1 259 ? -30.833 3.965 65.970 1.00 78.19 259 GLN A O 1
ATOM 2022 N N . LYS A 1 260 ? -28.614 3.645 65.682 1.00 83.75 260 LYS A N 1
ATOM 2023 C CA . LYS A 1 260 ? -28.342 3.163 67.053 1.00 83.75 260 LYS A CA 1
ATOM 2024 C C . LYS A 1 260 ? -28.804 4.153 68.124 1.00 83.75 260 LYS A C 1
ATOM 2026 O O . LYS A 1 260 ? -29.290 3.747 69.174 1.00 83.75 260 LYS A O 1
ATOM 2031 N N . GLU A 1 261 ? -28.638 5.453 67.883 1.00 83.56 261 GLU A N 1
ATOM 2032 C CA . GLU A 1 261 ? -29.081 6.497 68.810 1.00 83.56 261 GLU A CA 1
ATOM 2033 C C . GLU A 1 261 ? -30.615 6.556 68.898 1.00 83.56 261 GLU A C 1
ATOM 2035 O O . GLU A 1 261 ? -31.166 6.576 69.997 1.00 83.56 261 GLU A O 1
ATOM 2040 N N . THR A 1 262 ? -31.332 6.449 67.772 1.00 79.62 262 THR A N 1
ATOM 2041 C CA . THR A 1 262 ? -32.805 6.334 67.781 1.00 79.62 262 THR A CA 1
ATOM 2042 C C . THR A 1 262 ? -33.324 5.014 68.358 1.00 79.62 262 THR A C 1
ATOM 2044 O O . THR A 1 262 ? -34.456 4.971 68.839 1.00 79.62 262 THR A O 1
ATOM 2047 N N . GLU A 1 263 ? -32.528 3.944 68.334 1.00 82.62 263 GLU A N 1
ATOM 2048 C CA . GLU A 1 263 ? -32.846 2.669 68.985 1.00 82.62 263 GLU A CA 1
ATOM 2049 C C . GLU A 1 263 ? -32.703 2.789 70.508 1.00 82.62 263 GLU A C 1
ATOM 2051 O O . GLU A 1 263 ? -33.681 2.546 71.214 1.00 82.62 263 GLU A O 1
ATOM 2056 N N . ARG A 1 264 ? -31.580 3.320 71.012 1.00 87.88 264 ARG A N 1
ATOM 2057 C CA . ARG A 1 264 ? -31.400 3.639 72.445 1.00 87.88 264 ARG A CA 1
ATOM 2058 C C . ARG A 1 264 ? -32.496 4.557 72.982 1.00 87.88 264 ARG A C 1
ATOM 2060 O O . ARG A 1 264 ? -33.124 4.245 73.987 1.00 87.88 264 ARG A O 1
ATOM 2067 N N . LEU A 1 265 ? -32.802 5.646 72.273 1.00 84.56 265 LEU A N 1
ATOM 2068 C CA . LEU A 1 265 ? -33.862 6.581 72.673 1.00 84.56 265 LEU A CA 1
ATOM 2069 C C . LEU A 1 265 ? -35.263 5.936 72.658 1.00 84.56 265 LEU A C 1
ATOM 2071 O O . LEU A 1 265 ? -36.149 6.378 73.389 1.00 84.56 265 LEU A O 1
ATOM 2075 N N . ARG A 1 266 ? -35.492 4.878 71.864 1.00 85.62 266 ARG A N 1
ATOM 2076 C CA . ARG A 1 266 ? -36.723 4.066 71.937 1.00 85.62 266 ARG A CA 1
ATOM 2077 C C . ARG A 1 266 ? -36.723 3.118 73.129 1.00 85.62 266 ARG A C 1
ATOM 2079 O O . ARG A 1 266 ? -37.781 2.933 73.726 1.00 85.62 266 ARG A O 1
ATOM 2086 N N . GLU A 1 267 ? -35.587 2.517 73.464 1.00 86.12 267 GLU A N 1
ATOM 2087 C CA . GLU A 1 267 ? -35.432 1.652 74.638 1.00 86.12 267 GLU A CA 1
ATOM 2088 C C . GLU A 1 267 ? -35.642 2.451 75.933 1.00 86.12 267 GLU A C 1
ATOM 2090 O O . GLU A 1 267 ? -36.470 2.063 76.755 1.00 86.12 267 GLU A O 1
ATOM 2095 N N . GLU A 1 268 ? -35.012 3.623 76.052 1.00 84.19 268 GLU A N 1
ATOM 2096 C CA . GLU A 1 268 ? -35.207 4.580 77.151 1.00 84.19 268 GLU A CA 1
ATOM 2097 C C . GLU A 1 268 ? -36.655 5.094 77.229 1.00 84.19 268 GLU A C 1
ATOM 2099 O O . GLU A 1 268 ? -37.264 5.110 78.299 1.00 84.19 268 GLU A O 1
ATOM 2104 N N . LEU A 1 269 ? -37.271 5.461 76.097 1.00 84.62 269 LEU A N 1
ATOM 2105 C CA . LEU A 1 269 ? -38.678 5.876 76.086 1.00 84.62 269 LEU A CA 1
ATOM 2106 C C . LEU A 1 269 ? -39.623 4.729 76.487 1.00 84.62 269 LEU A C 1
ATOM 2108 O O . LEU A 1 269 ? -40.672 4.976 77.087 1.00 84.62 269 LEU A O 1
ATOM 2112 N N . ASN A 1 270 ? -39.279 3.481 76.164 1.00 83.50 270 ASN A N 1
ATOM 2113 C CA . ASN A 1 270 ? -40.064 2.312 76.545 1.00 83.50 270 ASN A CA 1
ATOM 2114 C C . ASN A 1 270 ? -39.884 1.945 78.024 1.00 83.50 270 ASN A C 1
ATOM 2116 O O . ASN A 1 270 ? -40.890 1.635 78.661 1.00 83.50 270 ASN A O 1
ATOM 2120 N N . SER A 1 271 ? -38.678 2.034 78.600 1.00 86.75 271 SER A N 1
ATOM 2121 C CA . SER A 1 271 ? -38.484 1.821 80.043 1.00 86.75 271 SER A CA 1
ATOM 2122 C C . SER A 1 271 ? -39.233 2.879 80.856 1.00 86.75 271 SER A C 1
ATOM 2124 O O . SER A 1 271 ? -40.064 2.521 81.687 1.00 86.75 271 SER A O 1
ATOM 2126 N N . VAL A 1 272 ? -39.096 4.165 80.509 1.00 83.44 272 VAL A N 1
ATOM 2127 C CA . VAL A 1 272 ? -39.846 5.267 81.144 1.00 83.44 272 VAL A CA 1
ATOM 2128 C C . VAL A 1 272 ? -41.365 5.079 81.015 1.00 83.44 272 VAL A C 1
ATOM 2130 O O . VAL A 1 272 ? -42.108 5.374 81.952 1.00 83.44 272 VAL A O 1
ATOM 2133 N N . ARG A 1 273 ? -41.862 4.544 79.890 1.00 83.12 273 ARG A N 1
ATOM 2134 C CA . ARG A 1 273 ? -43.288 4.194 79.726 1.00 83.12 273 ARG A CA 1
ATOM 2135 C C . ARG A 1 273 ? -43.726 3.023 80.603 1.00 83.12 273 ARG A C 1
ATOM 2137 O O . ARG A 1 273 ? -44.840 3.064 81.124 1.00 83.12 273 ARG A O 1
ATOM 2144 N N . ILE A 1 274 ? -42.891 1.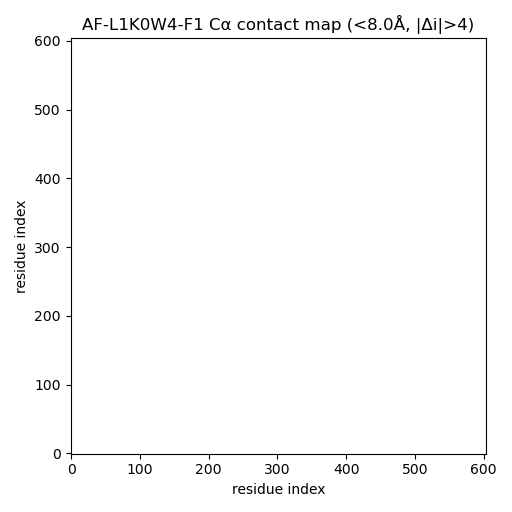997 80.759 1.00 84.38 274 ILE A N 1
ATOM 2145 C CA . ILE A 1 274 ? -43.158 0.851 81.639 1.00 84.38 274 ILE A CA 1
ATOM 2146 C C . ILE A 1 274 ? -43.179 1.316 83.099 1.00 84.38 274 ILE A C 1
ATOM 2148 O O . ILE A 1 274 ? -44.157 1.053 83.795 1.00 84.38 274 ILE A O 1
ATOM 2152 N N . ASP A 1 275 ? -42.185 2.092 83.531 1.00 80.00 275 ASP A N 1
ATOM 2153 C CA . ASP A 1 275 ? -42.113 2.652 84.883 1.00 80.00 275 ASP A CA 1
ATOM 2154 C C . ASP A 1 275 ? -43.293 3.584 85.179 1.00 80.00 275 ASP A C 1
ATOM 2156 O O . ASP A 1 275 ? -43.920 3.479 86.234 1.00 80.00 275 ASP A O 1
ATOM 2160 N N . HIS A 1 276 ? -43.674 4.447 84.231 1.00 75.94 276 HIS A N 1
ATOM 2161 C CA . HIS A 1 276 ? -44.852 5.301 84.378 1.00 75.94 276 HIS A CA 1
ATOM 2162 C C . HIS A 1 276 ? -46.153 4.487 84.469 1.00 75.94 276 HIS A C 1
ATOM 2164 O O . HIS A 1 276 ? -47.004 4.783 85.309 1.00 75.94 276 HIS A O 1
ATOM 2170 N N . LYS A 1 277 ? -46.303 3.420 83.671 1.00 80.00 277 LYS A N 1
ATOM 2171 C CA . LYS A 1 277 ? -47.457 2.509 83.749 1.00 80.00 277 LYS A CA 1
ATOM 2172 C C . LYS A 1 277 ? -47.506 1.775 85.094 1.00 80.00 277 LYS A C 1
ATOM 2174 O O . LYS A 1 277 ? -48.563 1.744 85.716 1.00 80.00 277 LYS A O 1
ATOM 2179 N N . LEU A 1 278 ? -46.369 1.281 85.586 1.00 77.19 278 LEU A N 1
ATOM 2180 C CA . LEU A 1 278 ? -46.248 0.655 86.908 1.00 77.19 278 LEU A CA 1
ATOM 2181 C C . LEU A 1 278 ? -46.531 1.643 88.052 1.00 77.19 278 LEU A C 1
ATOM 2183 O O . LEU A 1 278 ? -47.097 1.252 89.071 1.00 77.19 278 LEU A O 1
ATOM 2187 N N . LEU A 1 279 ? -46.171 2.922 87.906 1.00 73.12 279 LEU A N 1
ATOM 2188 C CA . LEU A 1 279 ? -46.516 3.978 88.866 1.00 73.12 279 LEU A CA 1
ATOM 2189 C C . LEU A 1 279 ? -48.017 4.302 88.857 1.00 73.12 279 LEU A C 1
ATOM 2191 O O . LEU A 1 279 ? -48.598 4.469 89.928 1.00 73.12 279 LEU A O 1
ATOM 2195 N N . LEU A 1 280 ? -48.660 4.339 87.685 1.00 76.12 280 LEU A N 1
ATOM 2196 C CA . LEU A 1 280 ? -50.114 4.501 87.570 1.00 76.12 280 LEU A CA 1
ATOM 2197 C C . LEU A 1 280 ? -50.874 3.301 88.155 1.00 76.12 280 LEU A C 1
ATOM 2199 O O . LEU A 1 280 ? -51.841 3.495 88.886 1.00 76.12 280 LEU A O 1
ATOM 2203 N N . GLU A 1 281 ? -50.413 2.074 87.906 1.00 75.44 281 GLU A N 1
ATOM 2204 C CA . GLU A 1 281 ? -50.992 0.848 88.478 1.00 75.44 281 GLU A CA 1
ATOM 2205 C C . GLU A 1 281 ? -50.819 0.797 90.003 1.00 75.44 281 GLU A C 1
ATOM 2207 O O . GLU A 1 281 ? -51.777 0.514 90.724 1.00 75.44 281 GLU A O 1
ATOM 2212 N N . LYS A 1 282 ? -49.643 1.183 90.520 1.00 73.44 282 LYS A N 1
ATOM 2213 C CA . LYS A 1 282 ? -49.425 1.363 91.964 1.00 73.44 282 LYS A CA 1
ATOM 2214 C C . LYS A 1 282 ? -50.352 2.431 92.547 1.00 73.44 282 LYS A C 1
ATOM 2216 O O . LYS A 1 282 ? -50.969 2.170 93.578 1.00 73.44 282 LYS A O 1
ATOM 2221 N N . LYS A 1 283 ? -50.517 3.585 91.888 1.00 71.06 283 LYS A N 1
ATOM 2222 C CA . LYS A 1 283 ? -51.442 4.644 92.330 1.00 71.06 283 LYS A CA 1
ATOM 2223 C C . LYS A 1 283 ? -52.889 4.148 92.375 1.00 71.06 283 LYS A C 1
ATOM 2225 O O . LYS A 1 283 ? -53.533 4.320 93.402 1.00 71.06 283 LYS A O 1
ATOM 2230 N N . ALA A 1 284 ? -53.357 3.458 91.334 1.00 68.88 284 ALA A N 1
ATOM 2231 C CA . ALA A 1 284 ? -54.693 2.867 91.298 1.00 68.88 284 ALA A CA 1
ATOM 2232 C C . ALA A 1 284 ? -54.899 1.820 92.410 1.00 68.88 284 ALA A C 1
ATOM 2234 O O . ALA A 1 284 ? -55.940 1.819 93.060 1.00 68.88 284 ALA A O 1
ATOM 2235 N N . SER A 1 285 ? -53.898 0.976 92.695 1.00 68.38 285 SER A N 1
ATOM 2236 C CA . SER A 1 285 ? -53.967 0.028 93.820 1.00 68.38 285 SER A CA 1
ATOM 2237 C C . SER A 1 285 ? -53.978 0.718 95.192 1.00 68.38 285 SER A C 1
ATOM 2239 O O . SER A 1 285 ? -54.695 0.277 96.084 1.00 68.38 285 SER A O 1
ATOM 2241 N N . GLY A 1 286 ? -53.248 1.827 95.357 1.00 68.31 286 GLY A N 1
ATOM 2242 C CA . GLY A 1 286 ? -53.267 2.633 96.581 1.00 68.31 286 GLY A CA 1
ATOM 2243 C C . GLY A 1 286 ? -54.584 3.385 96.778 1.00 68.31 286 GLY A C 1
ATOM 2244 O O . GLY A 1 286 ? -55.075 3.484 97.899 1.00 68.31 286 GLY A O 1
ATOM 2245 N N . GLU A 1 287 ? -55.190 3.868 95.692 1.00 63.06 287 GLU A N 1
ATOM 2246 C CA . GLU A 1 287 ? -56.520 4.485 95.704 1.00 63.06 287 GLU A CA 1
ATOM 2247 C C . GLU A 1 287 ? -57.608 3.455 96.029 1.00 63.06 287 GLU A C 1
ATOM 2249 O O . GLU A 1 287 ? -58.444 3.734 96.883 1.00 63.06 287 GLU A O 1
ATOM 2254 N N . LEU A 1 288 ? -57.543 2.242 95.465 1.00 63.41 288 LEU A N 1
ATOM 2255 C CA . LEU A 1 288 ? -58.426 1.132 95.843 1.00 63.41 288 LEU A CA 1
ATOM 2256 C C . LEU A 1 288 ? -58.253 0.736 97.315 1.00 63.41 288 LEU A C 1
ATOM 2258 O O . LEU A 1 288 ? -59.246 0.673 98.030 1.00 63.41 288 LEU A O 1
ATOM 2262 N N . GLN A 1 289 ? -57.022 0.569 97.811 1.00 65.12 289 GLN A N 1
ATOM 2263 C CA . GLN A 1 289 ? -56.772 0.260 99.227 1.00 65.12 289 GLN A CA 1
ATOM 2264 C C . GLN A 1 289 ? -57.255 1.371 100.172 1.00 65.12 289 GLN A C 1
ATOM 2266 O O . GLN A 1 289 ? -57.723 1.083 101.273 1.00 65.12 289 GLN A O 1
ATOM 2271 N N . LEU A 1 290 ? -57.178 2.642 99.763 1.00 64.19 290 LEU A N 1
ATOM 2272 C CA . LEU A 1 290 ? -57.788 3.751 100.501 1.00 64.19 290 LEU A CA 1
ATOM 2273 C C . LEU A 1 290 ? -59.318 3.683 100.459 1.00 64.19 290 LEU A C 1
ATOM 2275 O O . LEU A 1 290 ? -59.953 3.917 101.482 1.00 64.19 290 LEU A O 1
ATOM 2279 N N . GLN A 1 291 ? -59.917 3.333 99.321 1.00 64.31 291 GLN A N 1
ATOM 2280 C CA . GLN A 1 291 ? -61.369 3.253 99.159 1.00 64.31 291 GLN A CA 1
ATOM 2281 C C . GLN A 1 291 ? -61.973 2.064 99.924 1.00 64.31 291 GLN A C 1
ATOM 2283 O O . GLN A 1 291 ? -62.962 2.237 100.633 1.00 64.31 291 GLN A O 1
ATOM 2288 N N . GLU A 1 292 ? -61.329 0.895 99.876 1.00 65.31 292 GLU A N 1
ATOM 2289 C CA . GLU A 1 292 ? -61.631 -0.277 100.707 1.00 65.31 292 GLU A CA 1
ATOM 2290 C C . GLU A 1 292 ? -61.484 0.051 102.195 1.00 65.31 292 GLU A C 1
ATOM 2292 O O . GLU A 1 292 ? -62.336 -0.325 102.997 1.00 65.31 292 GLU A O 1
ATOM 2297 N N . ARG A 1 293 ? -60.449 0.808 102.585 1.00 64.88 293 ARG A N 1
ATOM 2298 C CA . ARG A 1 293 ? -60.240 1.206 103.984 1.00 64.88 293 ARG A CA 1
ATOM 2299 C C . ARG A 1 293 ? -61.211 2.290 104.457 1.00 64.88 293 ARG A C 1
ATOM 2301 O O . ARG A 1 293 ? -61.568 2.287 105.629 1.00 64.88 293 ARG A O 1
ATOM 2308 N N . ILE A 1 294 ? -61.690 3.164 103.573 1.00 67.69 294 ILE A N 1
ATOM 2309 C CA . ILE A 1 294 ? -62.774 4.114 103.870 1.00 67.69 294 ILE A CA 1
ATOM 2310 C C . ILE A 1 294 ? -64.109 3.373 103.994 1.00 67.69 294 ILE A C 1
ATOM 2312 O O . ILE A 1 294 ? -64.807 3.582 104.977 1.00 67.69 294 ILE A O 1
ATOM 2316 N N . GLN A 1 295 ? -64.435 2.437 103.095 1.00 61.44 295 GLN A N 1
ATOM 2317 C CA . GLN A 1 295 ? -65.632 1.594 103.239 1.00 61.44 295 GLN A CA 1
ATOM 2318 C C . GLN A 1 295 ? -65.559 0.692 104.480 1.00 61.44 295 GLN A C 1
ATOM 2320 O O . GLN A 1 295 ? -66.567 0.497 105.158 1.00 61.44 295 GLN A O 1
ATOM 2325 N N . SER A 1 296 ? -64.370 0.191 104.823 1.00 62.34 296 SER A N 1
ATOM 2326 C CA . SER A 1 296 ? -64.097 -0.518 106.077 1.00 62.34 296 SER A CA 1
ATOM 2327 C C . SER A 1 296 ? -64.361 0.376 107.291 1.00 62.34 296 SER A C 1
ATOM 2329 O O . SER A 1 296 ? -65.045 -0.056 108.209 1.00 62.34 296 SER A O 1
ATOM 2331 N N . LEU A 1 297 ? -63.917 1.637 107.278 1.00 63.62 297 LEU A N 1
ATOM 2332 C CA . LEU A 1 297 ? -64.153 2.587 108.370 1.00 63.62 297 LEU A CA 1
ATOM 2333 C C . LEU A 1 297 ? -65.603 3.101 108.439 1.00 63.62 297 LEU A C 1
ATOM 2335 O O . LEU A 1 297 ? -66.109 3.281 109.539 1.00 63.62 297 LEU A O 1
ATOM 2339 N N . ASP A 1 298 ? -66.304 3.285 107.318 1.00 63.66 298 ASP A N 1
ATOM 2340 C CA . ASP A 1 298 ? -67.726 3.669 107.293 1.00 63.66 298 ASP A CA 1
ATOM 2341 C C . ASP A 1 298 ? -68.635 2.521 107.758 1.00 63.66 298 ASP A C 1
ATOM 2343 O O . ASP A 1 298 ? -69.589 2.740 108.511 1.00 63.66 298 ASP A O 1
ATOM 2347 N N . SER A 1 299 ? -68.337 1.287 107.335 1.00 58.12 299 SER A N 1
ATOM 2348 C CA . SER A 1 299 ? -69.038 0.096 107.824 1.00 58.12 299 SER A CA 1
ATOM 2349 C C . SER A 1 299 ? -68.714 -0.164 109.293 1.00 58.12 299 SER A C 1
ATOM 2351 O O . SER A 1 299 ? -69.649 -0.355 110.064 1.00 58.12 299 SER A O 1
ATOM 2353 N N . GLN A 1 300 ? -67.453 -0.041 109.723 1.00 57.22 300 GLN A N 1
ATOM 2354 C CA . GLN A 1 300 ? -67.084 -0.074 111.142 1.00 57.22 300 GLN A CA 1
ATOM 2355 C C . GLN A 1 300 ? -67.725 1.062 111.946 1.00 57.22 300 GLN A C 1
ATOM 2357 O O . GLN A 1 300 ? -68.140 0.822 113.065 1.00 57.22 300 GLN A O 1
ATOM 2362 N N . SER A 1 301 ? -67.884 2.274 111.411 1.00 53.94 301 SER A N 1
ATOM 2363 C CA . SER A 1 301 ? -68.518 3.389 112.136 1.00 53.94 301 SER A CA 1
ATOM 2364 C C . SER A 1 301 ? -70.001 3.130 112.435 1.00 53.94 301 SER A C 1
ATOM 2366 O O . SER A 1 301 ? -70.498 3.515 113.493 1.00 53.94 301 SER A O 1
ATOM 2368 N N . ARG A 1 302 ? -70.704 2.418 111.543 1.00 55.81 302 ARG A N 1
ATOM 2369 C CA . ARG A 1 302 ? -72.086 1.960 111.778 1.00 55.81 302 ARG A CA 1
ATOM 2370 C C . ARG A 1 302 ? -72.110 0.720 112.670 1.00 55.81 302 ARG A C 1
ATOM 2372 O O . ARG A 1 302 ? -72.815 0.716 113.674 1.00 55.81 302 ARG A O 1
ATOM 2379 N N . SER A 1 303 ? -71.254 -0.260 112.369 1.00 51.81 303 SER A N 1
ATOM 2380 C CA . SER A 1 303 ? -71.047 -1.467 113.176 1.00 51.81 303 SER A CA 1
ATOM 2381 C C . SER A 1 303 ? -70.779 -1.107 114.634 1.00 51.81 303 SER A C 1
ATOM 2383 O O . SER A 1 303 ? -71.504 -1.563 115.495 1.00 51.81 303 SER A O 1
ATOM 2385 N N . TYR A 1 304 ? -69.867 -0.179 114.933 1.00 51.38 304 TYR A N 1
ATOM 2386 C CA . TYR A 1 304 ? -69.553 0.260 116.293 1.00 51.38 304 TYR A CA 1
ATOM 2387 C C . TYR A 1 304 ? -70.701 0.981 117.012 1.00 51.38 304 TYR A C 1
ATOM 2389 O O . TYR A 1 304 ? -70.677 1.023 118.238 1.00 51.38 304 TYR A O 1
ATOM 2397 N N . GLN A 1 305 ? -71.715 1.519 116.325 1.00 52.31 305 GLN A N 1
ATOM 2398 C CA . GLN A 1 305 ? -72.915 2.033 117.001 1.00 52.31 305 GLN A CA 1
ATOM 2399 C C . GLN A 1 305 ? -73.835 0.882 117.436 1.00 52.31 305 GLN A C 1
ATOM 2401 O O . GLN A 1 305 ? -74.237 0.829 118.601 1.00 52.31 305 GLN A O 1
ATOM 2406 N N . ASP A 1 306 ? -74.073 -0.088 116.551 1.00 53.91 306 ASP A N 1
ATOM 2407 C CA . ASP A 1 306 ? -74.866 -1.288 116.849 1.00 53.91 306 ASP A CA 1
ATOM 2408 C C . ASP A 1 306 ? -74.125 -2.254 117.801 1.00 53.91 306 ASP A C 1
ATOM 2410 O O . ASP A 1 306 ? -74.719 -2.879 118.679 1.00 53.91 306 ASP A O 1
ATOM 2414 N N . GLU A 1 307 ? -72.798 -2.322 117.714 1.00 47.12 307 GLU A N 1
ATOM 2415 C CA . GLU A 1 307 ? -71.910 -3.107 118.570 1.00 47.12 307 GLU A CA 1
ATOM 2416 C C . GLU A 1 307 ? -71.648 -2.427 119.915 1.00 47.12 307 GLU A C 1
ATOM 2418 O O . GLU A 1 307 ? -71.425 -3.131 120.891 1.00 47.12 307 GLU A O 1
ATOM 2423 N N . LEU A 1 308 ? -71.772 -1.101 120.064 1.00 48.09 308 LEU A N 1
ATOM 2424 C CA . LEU A 1 308 ? -71.800 -0.495 121.405 1.00 48.09 308 LEU A CA 1
ATOM 2425 C C . LEU A 1 308 ? -73.078 -0.890 122.174 1.00 48.09 308 LEU A C 1
ATOM 2427 O O . LEU A 1 308 ? -73.065 -0.956 123.408 1.00 48.09 308 LEU A O 1
ATOM 2431 N N . ALA A 1 309 ? -74.167 -1.200 121.460 1.00 46.28 309 ALA A N 1
ATOM 2432 C CA . ALA A 1 309 ? -75.353 -1.825 122.038 1.00 46.28 309 ALA A CA 1
ATOM 2433 C C . ALA A 1 309 ? -75.154 -3.341 122.249 1.00 46.28 309 ALA A C 1
ATOM 2435 O O . ALA A 1 309 ? -75.405 -3.840 123.348 1.00 46.28 309 ALA A O 1
ATOM 2436 N N . ALA A 1 310 ? -74.636 -4.072 121.254 1.00 44.41 310 ALA A N 1
ATOM 2437 C CA . ALA A 1 310 ? -74.469 -5.525 121.332 1.00 44.41 310 ALA A CA 1
ATOM 2438 C C . ALA A 1 310 ? -73.348 -5.977 122.289 1.00 44.41 310 ALA A C 1
ATOM 2440 O O . ALA A 1 310 ? -73.502 -6.997 122.956 1.00 44.41 310 ALA A O 1
ATOM 2441 N N . CYS A 1 311 ? -72.253 -5.229 122.448 1.00 39.44 311 CYS A N 1
ATOM 2442 C CA . CYS A 1 311 ? -71.177 -5.545 123.397 1.00 39.44 311 CYS A CA 1
ATOM 2443 C C . CYS A 1 311 ? -71.643 -5.465 124.855 1.00 39.44 311 CYS A C 1
ATOM 2445 O O . CYS A 1 311 ? -71.148 -6.225 125.682 1.00 39.44 311 CYS A O 1
ATOM 2447 N N . LYS A 1 312 ? -72.661 -4.649 125.173 1.00 43.22 312 LYS A N 1
ATOM 2448 C CA . LYS A 1 312 ? -73.320 -4.676 126.494 1.00 43.22 312 LYS A CA 1
ATOM 2449 C C . LYS A 1 312 ? -74.098 -5.972 126.756 1.00 43.22 312 LYS A C 1
ATOM 2451 O O . LYS A 1 312 ? -74.399 -6.259 127.908 1.00 43.22 312 LYS A O 1
ATOM 2456 N N . GLN A 1 313 ? -74.408 -6.748 125.716 1.00 44.66 313 GLN A N 1
ATOM 2457 C CA . GLN A 1 313 ? -75.042 -8.068 125.817 1.00 44.66 313 GLN A CA 1
ATOM 2458 C C . GLN A 1 313 ? -74.048 -9.224 125.590 1.00 44.66 313 GLN A C 1
ATOM 2460 O O . GLN A 1 313 ? -74.215 -10.289 126.173 1.00 44.66 313 GLN A O 1
ATOM 2465 N N . ARG A 1 314 ? -72.983 -9.025 124.798 1.00 43.00 314 ARG A N 1
ATOM 2466 C CA . ARG A 1 314 ? -71.962 -10.046 124.490 1.00 43.00 314 ARG A CA 1
ATOM 2467 C C . ARG A 1 314 ? -70.770 -10.081 125.450 1.00 43.00 314 ARG A C 1
ATOM 2469 O O . ARG A 1 314 ? -70.103 -11.106 125.512 1.00 43.00 314 ARG A O 1
ATOM 2476 N N . LEU A 1 315 ? -70.578 -9.071 126.304 1.00 42.41 315 LEU A N 1
ATOM 2477 C CA . LEU A 1 315 ? -69.716 -9.194 127.496 1.00 42.41 315 LEU A CA 1
ATOM 2478 C C . LEU A 1 315 ? -70.199 -10.269 128.494 1.00 42.41 315 LEU A C 1
ATOM 2480 O O . LEU A 1 315 ? -69.450 -10.638 129.391 1.00 42.41 315 LEU A O 1
ATOM 2484 N N . ALA A 1 316 ? -71.415 -10.804 128.323 1.00 38.31 316 ALA A N 1
ATOM 2485 C CA . ALA A 1 316 ? -71.917 -11.973 129.048 1.00 38.31 316 ALA A CA 1
ATOM 2486 C C . ALA A 1 316 ? -71.605 -13.326 128.361 1.00 38.31 316 ALA A C 1
ATOM 2488 O O . ALA A 1 316 ? -72.027 -14.364 128.865 1.00 38.31 316 ALA A O 1
ATOM 2489 N N . ALA A 1 317 ? -70.903 -13.330 127.218 1.00 38.16 317 ALA A N 1
ATOM 2490 C CA . ALA A 1 317 ? -70.649 -14.516 126.389 1.00 38.16 317 ALA A CA 1
ATOM 2491 C C . ALA A 1 317 ? -69.206 -14.560 125.829 1.00 38.16 317 ALA A C 1
ATOM 2493 O O . ALA A 1 317 ? -68.989 -14.665 124.627 1.00 38.16 317 ALA A O 1
ATOM 2494 N N . ILE A 1 318 ? -68.238 -14.406 126.738 1.00 37.56 318 ILE A N 1
ATOM 2495 C CA . ILE A 1 318 ? -67.106 -15.334 126.953 1.00 37.56 318 ILE A CA 1
ATOM 2496 C C . ILE A 1 318 ? -66.589 -16.134 125.725 1.00 37.56 318 ILE A C 1
ATOM 2498 O O . ILE A 1 318 ? -67.251 -17.052 125.260 1.00 37.56 318 ILE A O 1
ATOM 2502 N N . GLU A 1 319 ? -65.339 -15.812 125.347 1.00 34.16 319 GLU A N 1
ATOM 2503 C CA . GLU A 1 319 ? -64.218 -16.704 124.946 1.00 34.16 319 GLU A CA 1
ATOM 2504 C C . GLU A 1 319 ? -64.318 -17.635 123.700 1.00 34.16 319 GLU A C 1
ATOM 2506 O O . GLU A 1 319 ? -65.304 -18.326 123.492 1.00 34.16 319 GLU A O 1
ATOM 2511 N N . HIS A 1 320 ? -63.194 -17.735 122.952 1.00 33.59 320 HIS A N 1
ATOM 2512 C CA . HIS A 1 320 ? -62.916 -18.638 121.799 1.00 33.59 320 HIS A CA 1
ATOM 2513 C C . HIS A 1 320 ? -63.821 -18.464 120.539 1.00 33.59 320 HIS A C 1
ATOM 2515 O O . HIS A 1 320 ? -64.989 -18.125 120.643 1.00 33.59 320 HIS A O 1
ATOM 2521 N N . GLU A 1 321 ? -63.420 -18.692 119.275 1.00 37.69 321 GLU A N 1
ATOM 2522 C CA . GLU A 1 321 ? -62.130 -18.658 118.538 1.00 37.69 321 GLU A CA 1
ATOM 2523 C C . GLU A 1 321 ? -62.446 -18.567 117.004 1.00 37.69 321 GLU A C 1
ATOM 2525 O O . GLU A 1 321 ? -63.616 -18.442 116.653 1.00 37.69 321 GLU A O 1
ATOM 2530 N N . GLY A 1 322 ? -61.540 -18.592 116.008 1.00 43.25 322 GLY A N 1
ATOM 2531 C CA . GLY A 1 322 ? -60.081 -18.787 115.968 1.00 43.25 322 GLY A CA 1
ATOM 2532 C C . GLY A 1 322 ? -59.533 -18.958 114.528 1.00 43.25 322 GLY A C 1
ATOM 2533 O O . GLY A 1 322 ? -60.191 -18.607 113.558 1.00 43.25 322 GLY A O 1
ATOM 2534 N N . ILE A 1 323 ? -58.302 -19.479 114.420 1.00 48.25 323 ILE A N 1
ATOM 2535 C CA . ILE A 1 323 ? -57.615 -20.131 113.269 1.00 48.25 323 ILE A CA 1
ATOM 2536 C C . ILE A 1 323 ? -58.160 -19.899 111.827 1.00 48.25 323 ILE A C 1
ATOM 2538 O O . ILE A 1 323 ? -59.033 -20.631 111.374 1.00 48.25 323 ILE A O 1
ATOM 2542 N N . GLU A 1 324 ? -57.477 -19.070 111.012 1.00 55.75 324 GLU A N 1
ATOM 2543 C CA . GLU A 1 324 ? -57.558 -19.129 109.521 1.00 55.75 324 GLU A CA 1
ATOM 2544 C C . GLU A 1 324 ? -56.210 -18.955 108.764 1.00 55.75 324 GLU A C 1
ATOM 2546 O O . GLU A 1 324 ? -56.149 -18.988 107.533 1.00 55.75 324 GLU A O 1
ATOM 2551 N N . LYS A 1 325 ? -55.074 -18.808 109.463 1.00 53.56 325 LYS A N 1
ATOM 2552 C CA . LYS A 1 325 ? -53.813 -18.336 108.843 1.00 53.56 325 LYS A CA 1
ATOM 2553 C C . LYS A 1 325 ? -53.109 -19.345 107.915 1.00 53.56 325 LYS A C 1
ATOM 2555 O O . LYS A 1 325 ? -52.426 -18.946 106.970 1.00 53.56 325 LYS A O 1
ATOM 2560 N N . ASP A 1 326 ? -53.285 -20.646 108.150 1.00 52.28 326 ASP A N 1
ATOM 2561 C CA . ASP A 1 326 ? -52.527 -21.712 107.470 1.00 52.28 326 ASP A CA 1
ATOM 2562 C C . ASP A 1 326 ? -53.167 -22.236 106.177 1.00 52.28 326 ASP A C 1
ATOM 2564 O O . ASP A 1 326 ? -52.614 -23.132 105.529 1.00 52.28 326 ASP A O 1
ATOM 2568 N N . ARG A 1 327 ? -54.332 -21.704 105.789 1.00 54.62 327 ARG A N 1
ATOM 2569 C CA . ARG A 1 327 ? -54.986 -22.021 104.513 1.00 54.62 327 ARG A CA 1
ATOM 2570 C C . ARG A 1 327 ? -54.472 -21.117 103.393 1.00 54.62 327 ARG A C 1
ATOM 2572 O O . ARG A 1 327 ? -53.846 -21.611 102.457 1.00 54.62 327 ARG A O 1
ATOM 2579 N N . ALA A 1 328 ? -54.595 -19.801 103.569 1.00 59.00 328 ALA A N 1
ATOM 2580 C CA . ALA A 1 328 ? -54.085 -18.805 102.625 1.00 59.00 328 ALA A CA 1
ATOM 2581 C C . ALA A 1 328 ? -52.578 -18.981 102.332 1.00 59.00 328 ALA A C 1
ATOM 2583 O O . ALA A 1 328 ? -52.134 -18.844 101.195 1.00 59.00 328 ALA A O 1
ATOM 2584 N N . ASN A 1 329 ? -51.780 -19.373 103.334 1.00 60.25 329 ASN A N 1
ATOM 2585 C CA . ASN A 1 329 ? -50.339 -19.622 103.184 1.00 60.25 329 ASN A CA 1
ATOM 2586 C C . ASN A 1 329 ? -50.004 -20.899 102.367 1.00 60.25 329 ASN A C 1
ATOM 2588 O O . ASN A 1 329 ? -48.877 -21.065 101.900 1.00 60.25 329 ASN A O 1
ATOM 2592 N N . ARG A 1 330 ? -50.966 -21.814 102.164 1.00 64.31 330 ARG A N 1
ATOM 2593 C CA . ARG A 1 330 ? -50.837 -22.943 101.221 1.00 64.31 330 ARG A CA 1
ATOM 2594 C C . ARG A 1 330 ? -51.229 -22.527 99.805 1.00 64.31 330 ARG A C 1
ATOM 2596 O O . ARG A 1 330 ? -50.461 -22.762 98.876 1.00 64.31 330 ARG A O 1
ATOM 2603 N N . GLU A 1 331 ? -52.360 -21.844 99.662 1.00 67.56 331 GLU A N 1
ATOM 2604 C CA . GLU A 1 331 ? -52.897 -21.363 98.378 1.00 67.56 331 GLU A CA 1
ATOM 2605 C C . GLU A 1 331 ? -51.958 -20.328 97.707 1.00 67.56 331 GLU A C 1
ATOM 2607 O O . GLU A 1 331 ? -51.767 -20.330 96.490 1.00 67.56 331 GLU A O 1
ATOM 2612 N N . LEU A 1 332 ? -51.261 -19.503 98.499 1.00 68.06 332 LEU A N 1
ATOM 2613 C CA . LEU A 1 332 ? -50.256 -18.558 97.997 1.00 68.06 332 LEU A CA 1
ATOM 2614 C C . LEU A 1 332 ? -48.953 -19.250 97.541 1.00 68.06 332 LEU A C 1
ATOM 2616 O O . LEU A 1 332 ? -48.297 -18.777 96.611 1.00 68.06 332 LEU A O 1
ATOM 2620 N N . LYS A 1 333 ? -48.595 -20.403 98.130 1.00 68.62 333 LYS A N 1
ATOM 2621 C CA . LYS A 1 333 ? -47.440 -21.212 97.695 1.00 68.62 333 LYS A CA 1
ATOM 2622 C C . LYS A 1 333 ? -47.693 -21.935 96.374 1.00 68.62 333 LYS A C 1
ATOM 2624 O O . LYS A 1 333 ? -46.779 -22.000 95.556 1.00 68.62 333 LYS A O 1
ATOM 2629 N N . THR A 1 334 ? -48.904 -22.444 96.135 1.00 70.19 334 THR A N 1
ATOM 2630 C CA . THR A 1 334 ? -49.240 -23.093 94.855 1.00 70.19 334 THR A CA 1
ATOM 2631 C C . THR A 1 334 ? -49.222 -22.092 93.700 1.00 70.19 334 THR A C 1
ATOM 2633 O O . THR A 1 334 ? -48.602 -22.369 92.676 1.00 70.19 334 THR A O 1
ATOM 2636 N N . MET A 1 335 ? -49.772 -20.884 93.888 1.00 72.62 335 MET A N 1
ATOM 2637 C CA . MET A 1 335 ? -49.689 -19.826 92.869 1.00 72.62 335 MET A CA 1
ATOM 2638 C C . MET A 1 335 ? -48.244 -19.390 92.572 1.00 72.62 335 MET A C 1
ATOM 2640 O O . MET A 1 335 ? -47.891 -19.205 91.407 1.00 72.62 335 MET A O 1
ATOM 2644 N N . LEU A 1 336 ? -47.387 -19.263 93.595 1.00 73.38 336 LEU A N 1
ATOM 2645 C CA . LEU A 1 336 ? -45.959 -18.973 93.397 1.00 73.38 336 LEU A CA 1
ATOM 2646 C C . LEU A 1 336 ? -45.240 -20.081 92.614 1.00 73.38 336 LEU A C 1
ATOM 2648 O O . LEU A 1 336 ? -44.429 -19.775 91.741 1.00 73.38 336 LEU A O 1
ATOM 2652 N N . HIS A 1 337 ? -45.549 -21.352 92.888 1.00 74.38 337 HIS A N 1
ATOM 2653 C CA . HIS A 1 337 ? -44.949 -22.479 92.174 1.00 74.38 337 HIS A CA 1
ATOM 2654 C C . HIS A 1 337 ? -45.346 -22.490 90.691 1.00 74.38 337 HIS A C 1
ATOM 2656 O O . HIS A 1 337 ? -44.469 -22.599 89.834 1.00 74.38 337 HIS A O 1
ATOM 2662 N N . GLU A 1 338 ? -46.633 -22.303 90.380 1.00 73.31 338 GLU A N 1
ATOM 2663 C CA . GLU A 1 338 ? -47.119 -22.226 88.997 1.00 73.31 338 GLU A CA 1
ATOM 2664 C C . GLU A 1 338 ? -46.504 -21.066 88.205 1.00 73.31 338 GLU A C 1
ATOM 2666 O O . GLU A 1 338 ? -46.193 -21.221 87.024 1.00 73.31 338 GLU A O 1
ATOM 2671 N N . GLN A 1 339 ? -46.346 -19.893 88.826 1.00 76.00 339 GLN A N 1
ATOM 2672 C CA . GLN A 1 339 ? -45.701 -18.748 88.175 1.00 76.00 339 GLN A CA 1
ATOM 2673 C C . GLN A 1 339 ? -44.204 -19.002 87.954 1.00 76.00 339 GLN A C 1
ATOM 2675 O O . GLN A 1 339 ? -43.677 -18.635 86.906 1.00 76.00 339 GLN A O 1
ATOM 2680 N N . GLY A 1 340 ? -43.535 -19.690 88.886 1.00 79.75 340 GLY A N 1
ATOM 2681 C CA . GLY A 1 340 ? -42.151 -20.141 88.719 1.00 79.75 340 GLY A CA 1
ATOM 2682 C C . GLY A 1 340 ? -41.973 -21.109 87.545 1.00 79.75 340 GLY A C 1
ATOM 2683 O O . GLY A 1 340 ? -41.049 -20.941 86.751 1.00 79.75 340 GLY A O 1
ATOM 2684 N N . GLU A 1 341 ? -42.882 -22.073 87.378 1.00 82.06 341 GLU A N 1
ATOM 2685 C CA . GLU A 1 341 ? -42.854 -23.014 86.246 1.00 82.06 341 GLU A CA 1
ATOM 2686 C C . GLU A 1 341 ? -43.112 -22.304 84.907 1.00 82.06 341 GLU A C 1
ATOM 2688 O O . GLU A 1 341 ? -42.397 -22.538 83.932 1.00 82.06 341 GLU A O 1
ATOM 2693 N N . LYS A 1 342 ? -44.080 -21.377 84.863 1.00 78.69 342 LYS A N 1
ATOM 2694 C CA . LYS A 1 342 ? -44.391 -20.572 83.666 1.00 78.69 342 LYS A CA 1
ATOM 2695 C C . LYS A 1 342 ? -43.222 -19.657 83.280 1.00 78.69 342 LYS A C 1
ATOM 2697 O O . LYS A 1 342 ? -42.875 -19.589 82.103 1.00 78.69 342 LYS A O 1
ATOM 2702 N N . LEU A 1 343 ? -42.569 -19.014 84.252 1.00 79.69 343 LEU A N 1
ATOM 2703 C CA . LEU A 1 343 ? -41.342 -18.238 84.028 1.00 79.69 343 LEU A CA 1
ATOM 2704 C C . LEU A 1 343 ? -40.201 -19.111 83.501 1.00 79.69 343 LEU A C 1
ATOM 2706 O O . LEU A 1 343 ? -39.528 -18.713 82.553 1.00 79.69 343 LEU A O 1
ATOM 2710 N N . LYS A 1 344 ? -40.009 -20.310 84.062 1.00 84.00 344 LYS A N 1
ATOM 2711 C CA . LYS A 1 344 ? -38.986 -21.249 83.594 1.00 84.00 344 LYS A CA 1
ATOM 2712 C C . LYS A 1 344 ? -39.241 -21.701 82.151 1.00 84.00 344 LYS A C 1
ATOM 2714 O O . LYS A 1 344 ? -38.330 -21.630 81.338 1.00 84.00 344 LYS A O 1
ATOM 2719 N N . ALA A 1 345 ? -40.475 -22.064 81.801 1.00 79.69 345 ALA A N 1
ATOM 2720 C CA . ALA A 1 345 ? -40.827 -22.444 80.431 1.00 79.69 345 ALA A CA 1
ATOM 2721 C C . ALA A 1 345 ? -40.597 -21.303 79.416 1.00 79.69 345 ALA A C 1
ATOM 2723 O O . ALA A 1 345 ? -40.162 -21.551 78.293 1.00 79.69 345 ALA A O 1
ATOM 2724 N N . VAL A 1 346 ? -40.834 -20.044 79.810 1.00 82.25 346 VAL A N 1
ATOM 2725 C CA . VAL A 1 346 ? -40.493 -18.871 78.984 1.00 82.25 346 VAL A CA 1
ATOM 2726 C C . VAL A 1 346 ? -38.975 -18.685 78.875 1.00 82.25 346 VAL A C 1
ATOM 2728 O O . VAL A 1 346 ? -38.483 -18.422 77.781 1.00 82.25 346 VAL A O 1
ATOM 2731 N N . GLN A 1 347 ? -38.225 -18.868 79.965 1.00 84.06 347 GLN A N 1
ATOM 2732 C CA . GLN A 1 347 ? -36.758 -18.808 79.968 1.00 84.06 347 GLN A CA 1
ATOM 2733 C C . GLN A 1 347 ? -36.145 -19.861 79.026 1.00 84.06 347 GLN A C 1
ATOM 2735 O O . GLN A 1 347 ? -35.284 -19.524 78.213 1.00 84.06 347 GLN A O 1
ATOM 2740 N N . ASP A 1 348 ? -36.637 -21.102 79.094 1.00 84.81 348 ASP A N 1
ATOM 2741 C CA . ASP A 1 348 ? -36.207 -22.228 78.258 1.00 84.81 348 ASP A CA 1
ATOM 2742 C C . ASP A 1 348 ? -36.576 -22.007 76.771 1.00 84.81 348 ASP A C 1
ATOM 2744 O O . ASP A 1 348 ? -35.813 -22.356 75.871 1.00 84.81 348 ASP A O 1
ATOM 2748 N N . GLN A 1 349 ? -37.708 -21.353 76.477 1.00 79.81 349 GLN A N 1
ATOM 2749 C CA . GLN A 1 349 ? -38.060 -20.967 75.104 1.00 79.81 349 GLN A CA 1
ATOM 2750 C C . GLN A 1 349 ? -37.186 -19.817 74.570 1.00 79.81 349 GLN A C 1
ATOM 2752 O O . GLN A 1 349 ? -36.879 -19.783 73.377 1.00 79.81 349 GLN A O 1
ATOM 2757 N N . VAL A 1 350 ? -36.767 -18.875 75.424 1.00 84.06 350 VAL A N 1
ATOM 2758 C CA . VAL A 1 350 ? -35.863 -17.778 75.037 1.00 84.06 350 VAL A CA 1
ATOM 2759 C C . VAL A 1 350 ? -34.467 -18.305 74.706 1.00 84.06 350 VAL A C 1
ATOM 2761 O O . VAL A 1 350 ? -33.904 -17.888 73.695 1.00 84.06 350 VAL A O 1
ATOM 2764 N N . THR A 1 351 ? -33.920 -19.254 75.473 1.00 83.69 351 THR A N 1
ATOM 2765 C CA . THR A 1 351 ? -32.636 -19.886 75.119 1.00 83.69 351 THR A CA 1
ATOM 2766 C C . THR A 1 351 ? -32.733 -20.664 73.809 1.00 83.69 351 THR A C 1
ATOM 2768 O O . THR A 1 351 ? -31.904 -20.432 72.936 1.00 83.69 351 THR A O 1
ATOM 2771 N N . ILE A 1 352 ? -33.782 -21.473 73.597 1.00 87.25 352 ILE A N 1
ATOM 2772 C CA . ILE A 1 352 ? -34.020 -22.176 72.317 1.00 87.25 352 ILE A CA 1
ATOM 2773 C C . ILE A 1 352 ? -34.103 -21.201 71.127 1.00 87.25 352 ILE A C 1
ATOM 2775 O O . ILE A 1 352 ? -33.569 -21.486 70.053 1.00 87.25 352 ILE A O 1
ATOM 2779 N N . ASN A 1 353 ? -34.744 -20.042 71.305 1.00 80.69 353 ASN A N 1
ATOM 2780 C CA . ASN A 1 353 ? -34.833 -19.021 70.259 1.00 80.69 353 ASN A CA 1
ATOM 2781 C C . ASN A 1 353 ? -33.464 -18.385 69.959 1.00 80.69 353 ASN A C 1
ATOM 2783 O O . ASN A 1 353 ? -33.114 -18.245 68.787 1.00 80.69 353 ASN A O 1
ATOM 2787 N N . ASN A 1 354 ? -32.680 -18.056 70.992 1.00 83.25 354 ASN A N 1
ATOM 2788 C CA . ASN A 1 354 ? -31.332 -17.493 70.845 1.00 83.25 354 ASN A CA 1
ATOM 2789 C C . ASN A 1 354 ? -30.398 -18.466 70.100 1.00 83.25 354 ASN A C 1
ATOM 2791 O O . ASN A 1 354 ? -29.743 -18.092 69.123 1.00 83.25 354 ASN A O 1
ATOM 2795 N N . ASP A 1 355 ? -30.433 -19.739 70.499 1.00 85.50 355 ASP A N 1
ATOM 2796 C CA . ASP A 1 355 ? -29.756 -20.871 69.861 1.00 85.50 355 ASP A CA 1
ATOM 2797 C C . ASP A 1 355 ? -30.099 -21.025 68.372 1.00 85.50 355 ASP A C 1
ATOM 2799 O O . ASP A 1 355 ? -29.296 -21.550 67.596 1.00 85.50 355 ASP A O 1
ATOM 2803 N N . TYR A 1 356 ? -31.316 -20.652 67.974 1.00 84.19 356 TYR A N 1
ATOM 2804 C CA . TYR A 1 356 ? -31.780 -20.716 66.591 1.00 84.19 356 TYR A CA 1
ATOM 2805 C C . TYR A 1 356 ? -31.341 -19.484 65.786 1.00 84.19 356 TYR A C 1
ATOM 2807 O O . TYR A 1 356 ? -30.932 -19.625 64.631 1.00 84.19 356 TYR A O 1
ATOM 2815 N N . THR A 1 357 ? -31.338 -18.291 66.393 1.00 80.94 357 THR A N 1
ATOM 2816 C CA . THR A 1 357 ? -30.784 -17.082 65.762 1.00 80.94 357 THR A CA 1
ATOM 2817 C C . THR A 1 357 ? -29.279 -17.179 65.521 1.00 80.94 357 THR A C 1
ATOM 2819 O O . THR A 1 357 ? -28.843 -16.861 64.420 1.00 80.94 357 THR A O 1
ATOM 2822 N N . GLU A 1 358 ? -28.488 -17.705 66.463 1.00 85.00 358 GLU A N 1
ATOM 2823 C CA . GLU A 1 358 ? -27.034 -17.861 66.274 1.00 85.00 358 GLU A CA 1
ATOM 2824 C C . GLU A 1 358 ? -26.711 -18.812 65.104 1.00 85.00 358 GLU A C 1
ATOM 2826 O O . GLU A 1 358 ? -25.863 -18.520 64.257 1.00 85.00 358 GLU A O 1
ATOM 2831 N N . LYS A 1 359 ? -27.468 -19.912 64.974 1.00 86.56 359 LYS A N 1
ATOM 2832 C CA . LYS A 1 359 ? -27.359 -20.853 63.843 1.00 86.56 359 LYS A CA 1
ATOM 2833 C C . LYS A 1 359 ? -27.762 -20.210 62.506 1.00 86.56 359 LYS A C 1
ATOM 2835 O O . LYS A 1 359 ? -27.148 -20.506 61.479 1.00 86.56 359 LYS A O 1
ATOM 2840 N N . LEU A 1 360 ? -28.750 -19.310 62.503 1.00 82.31 360 LEU A N 1
ATOM 2841 C CA . LEU A 1 360 ? -29.127 -18.524 61.321 1.00 82.31 360 LEU A CA 1
ATOM 2842 C C . LEU A 1 360 ? -28.053 -17.499 60.932 1.00 82.31 360 LEU A C 1
ATOM 2844 O O . LEU A 1 360 ? -27.757 -17.364 59.744 1.00 82.31 360 LEU A O 1
ATOM 2848 N N . GLU A 1 361 ? -27.441 -16.808 61.893 1.00 81.75 361 GLU A N 1
ATOM 2849 C CA . GLU A 1 361 ? -26.343 -15.869 61.630 1.00 81.75 361 GLU A CA 1
ATOM 2850 C C . GLU A 1 361 ? -25.098 -16.586 61.089 1.00 81.75 361 GLU A C 1
ATOM 2852 O O . GLU A 1 361 ? -24.510 -16.138 60.098 1.00 81.75 361 GLU A O 1
ATOM 2857 N N . GLU A 1 362 ? -24.748 -17.752 61.645 1.00 85.75 362 GLU A N 1
ATOM 2858 C CA . GLU A 1 362 ? -23.730 -18.643 61.080 1.00 85.75 362 GLU A CA 1
ATOM 2859 C C . GLU A 1 362 ? -24.050 -19.049 59.632 1.00 85.75 362 GLU A C 1
ATOM 2861 O O . GLU A 1 362 ? -23.170 -18.987 58.768 1.00 85.75 362 GLU A O 1
ATOM 2866 N N . GLU A 1 363 ? -25.286 -19.466 59.336 1.00 83.56 363 GLU A N 1
ATOM 2867 C CA . GLU A 1 363 ? -25.695 -19.831 57.976 1.00 83.56 363 GLU A CA 1
ATOM 2868 C C . GLU A 1 363 ? -25.607 -18.648 57.006 1.00 83.56 363 GLU A C 1
ATOM 2870 O O . GLU A 1 363 ? -25.100 -18.809 55.892 1.00 83.56 363 GLU A O 1
ATOM 2875 N N . VAL A 1 364 ? -26.085 -17.465 57.406 1.00 82.88 364 VAL A N 1
ATOM 2876 C CA . VAL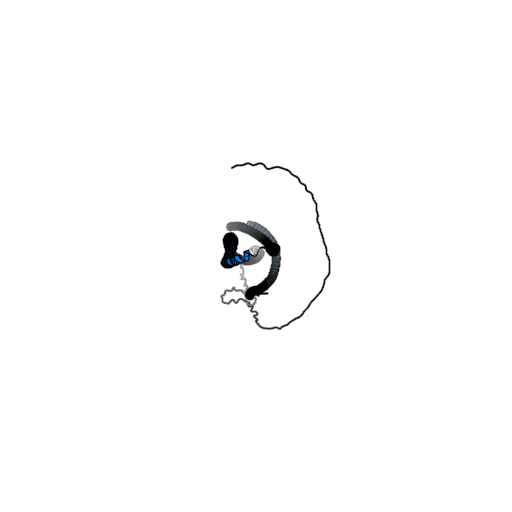 A 1 364 ? -26.022 -16.242 56.593 1.00 82.88 364 VAL A CA 1
ATOM 2877 C C . VAL A 1 364 ? -24.568 -15.874 56.315 1.00 82.88 364 VAL A C 1
ATOM 2879 O O . VAL A 1 364 ? -24.217 -15.644 55.158 1.00 82.88 364 VAL A O 1
ATOM 2882 N N . LYS A 1 365 ? -23.693 -15.916 57.325 1.00 85.75 365 LYS A N 1
ATOM 2883 C CA . LYS A 1 365 ? -22.254 -15.670 57.166 1.00 85.75 365 LYS A CA 1
ATOM 2884 C C . LYS A 1 365 ? -21.601 -16.681 56.214 1.00 85.75 365 LYS A C 1
ATOM 2886 O O . LYS A 1 365 ? -20.954 -16.282 55.246 1.00 85.75 365 LYS A O 1
ATOM 2891 N N . LYS A 1 366 ? -21.858 -17.981 56.400 1.00 84.56 366 LYS A N 1
ATOM 2892 C CA . LYS A 1 366 ? -21.356 -19.062 55.527 1.00 84.56 366 LYS A CA 1
ATOM 2893 C C . LYS A 1 366 ? -21.885 -18.949 54.090 1.00 84.56 366 LYS A C 1
ATOM 2895 O O . LYS A 1 366 ? -21.187 -19.331 53.151 1.00 84.56 366 LYS A O 1
ATOM 2900 N N . LYS A 1 367 ? -23.094 -18.414 53.883 1.00 80.94 367 LYS A N 1
ATOM 2901 C CA . LYS A 1 367 ? -23.653 -18.105 52.552 1.00 80.94 367 LYS A CA 1
ATOM 2902 C C . LYS A 1 367 ? -22.999 -16.859 51.938 1.00 80.94 367 LYS A C 1
ATOM 2904 O O . LYS A 1 367 ? -22.639 -16.900 50.763 1.00 80.94 367 LYS A O 1
ATOM 2909 N N . GLN A 1 368 ? -22.761 -15.810 52.725 1.00 80.75 368 GLN A N 1
ATOM 2910 C CA . GLN A 1 368 ? -22.080 -14.581 52.301 1.00 80.75 368 GLN A CA 1
ATOM 2911 C C . GLN A 1 368 ? -20.646 -14.861 51.808 1.00 80.75 368 GLN A C 1
ATOM 2913 O O . GLN A 1 368 ? -20.279 -14.440 50.713 1.00 80.75 368 GLN A O 1
ATOM 2918 N N . GLU A 1 369 ? -19.868 -15.640 52.566 1.00 81.19 369 GLU A N 1
ATOM 2919 C CA . GLU A 1 369 ? -18.488 -16.039 52.229 1.00 81.19 369 GLU A CA 1
ATOM 2920 C C . GLU A 1 369 ? -18.421 -16.933 50.972 1.00 81.19 369 GLU A C 1
ATOM 2922 O O . GLU A 1 369 ? -17.500 -16.832 50.155 1.00 81.19 369 GLU A O 1
ATOM 2927 N N . ARG A 1 370 ? -19.429 -17.791 50.757 1.00 83.31 370 ARG A N 1
ATOM 2928 C CA . ARG A 1 370 ? -19.563 -18.580 49.518 1.00 83.31 370 ARG A CA 1
ATO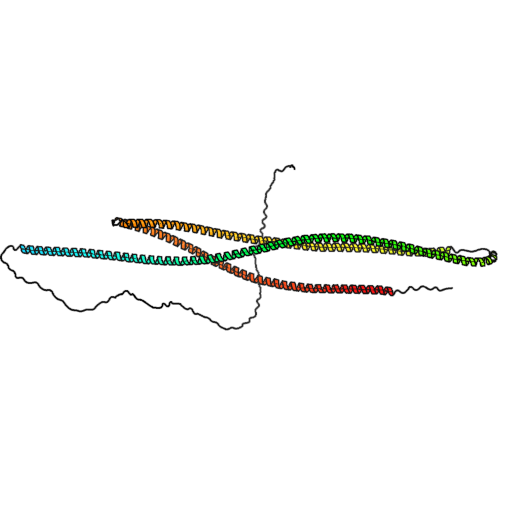M 2929 C C . ARG A 1 370 ? -19.899 -17.707 48.307 1.00 83.31 370 ARG A C 1
ATOM 2931 O O . ARG A 1 370 ? -19.428 -18.002 47.211 1.00 83.31 370 ARG A O 1
ATOM 2938 N N . LEU A 1 371 ? -20.683 -16.642 48.486 1.00 74.75 371 LEU A N 1
ATOM 2939 C CA . LEU A 1 371 ? -21.037 -15.713 47.409 1.00 74.75 371 LEU A CA 1
ATOM 2940 C C . LEU A 1 371 ? -19.872 -14.789 47.028 1.00 74.75 371 LEU A C 1
ATOM 2942 O O . LEU A 1 371 ? -19.628 -14.615 45.833 1.00 74.75 371 LEU A O 1
ATOM 2946 N N . SER A 1 372 ? -19.112 -14.255 47.994 1.00 76.00 372 SER A N 1
ATOM 2947 C CA . SER A 1 372 ? -17.924 -13.441 47.688 1.00 76.00 372 SER A CA 1
ATOM 2948 C C . SER A 1 372 ? -16.871 -14.260 46.941 1.00 76.00 372 SER A C 1
ATOM 2950 O O . SER A 1 372 ? -16.477 -13.887 45.837 1.00 76.00 372 SER A O 1
ATOM 2952 N N . THR A 1 373 ? -16.517 -15.442 47.457 1.00 84.81 373 THR A N 1
ATOM 2953 C CA . THR A 1 373 ? -15.521 -16.319 46.816 1.00 84.81 373 THR A CA 1
ATOM 2954 C C . THR A 1 373 ? -15.975 -16.864 45.457 1.00 84.81 373 THR A C 1
ATOM 2956 O O . THR A 1 373 ? -15.138 -17.138 44.595 1.00 84.81 373 THR A O 1
ATOM 2959 N N . ALA A 1 374 ? -17.283 -16.999 45.205 1.00 78.75 374 ALA A N 1
ATOM 2960 C CA . ALA A 1 374 ? -17.804 -17.321 43.875 1.00 78.75 374 ALA A CA 1
ATOM 2961 C C . ALA A 1 374 ? -17.655 -16.146 42.889 1.00 78.75 374 ALA A C 1
ATOM 2963 O O . ALA A 1 374 ? -17.184 -16.350 41.767 1.00 78.75 374 ALA A O 1
ATOM 2964 N N . ALA A 1 375 ? -18.001 -14.924 43.308 1.00 75.88 375 ALA A N 1
ATOM 2965 C CA . ALA A 1 375 ? -17.868 -13.720 42.487 1.00 75.88 375 ALA A CA 1
ATOM 2966 C C . ALA A 1 375 ? -16.396 -13.382 42.180 1.00 75.88 375 ALA A C 1
ATOM 2968 O O . ALA A 1 375 ? -16.057 -13.037 41.047 1.00 75.88 375 ALA A O 1
ATOM 2969 N N . GLU A 1 376 ? -15.505 -13.547 43.160 1.00 79.44 376 GLU A N 1
ATOM 2970 C CA . GLU A 1 376 ? -14.052 -13.409 43.004 1.00 79.44 376 GLU A CA 1
ATOM 2971 C C . GLU A 1 376 ? -13.516 -14.392 41.957 1.00 79.44 376 GLU A C 1
ATOM 2973 O O . GLU A 1 376 ? -12.919 -13.960 40.973 1.00 79.44 376 GLU A O 1
ATOM 2978 N N . ARG A 1 377 ? -13.829 -15.692 42.076 1.00 84.75 377 ARG A N 1
ATOM 2979 C CA . ARG A 1 377 ? -13.433 -16.721 41.092 1.00 84.75 377 ARG A CA 1
ATOM 2980 C C . ARG A 1 377 ? -14.006 -16.478 39.692 1.00 84.75 377 ARG A C 1
ATOM 2982 O O . ARG A 1 377 ? -13.370 -16.834 38.700 1.00 84.75 377 ARG A O 1
ATOM 2989 N N . GLN A 1 378 ? -15.201 -15.895 39.577 1.00 84.19 378 GLN A N 1
ATOM 2990 C CA . GLN A 1 378 ? -15.778 -15.533 38.277 1.00 84.19 378 GLN A CA 1
ATOM 2991 C C . GLN A 1 378 ? -15.030 -14.351 37.641 1.00 84.19 378 GLN A C 1
ATOM 2993 O O . GLN A 1 378 ? -14.715 -14.392 36.449 1.00 84.19 378 GLN A O 1
ATOM 2998 N N . ASN A 1 379 ? -14.704 -13.324 38.430 1.00 82.44 379 ASN A N 1
ATOM 2999 C CA . ASN A 1 379 ? -13.909 -12.183 37.977 1.00 82.44 379 ASN A CA 1
ATOM 3000 C C . ASN A 1 379 ? -12.467 -12.587 37.637 1.00 82.44 379 ASN A C 1
ATOM 3002 O O . ASN A 1 379 ? -11.943 -12.141 36.620 1.00 82.44 379 ASN A O 1
ATOM 3006 N N . GLU A 1 380 ? -11.860 -13.484 38.414 1.00 86.69 380 GLU A N 1
ATOM 3007 C CA . GLU A 1 380 ? -10.536 -14.050 38.147 1.00 86.69 380 GLU A CA 1
ATOM 3008 C C . GLU A 1 380 ? -10.510 -14.800 36.807 1.00 86.69 380 GLU A C 1
ATOM 3010 O O . GLU A 1 380 ? -9.693 -14.480 35.945 1.00 86.69 380 GLU A O 1
ATOM 3015 N N . LYS A 1 381 ? -11.461 -15.713 36.559 1.00 89.31 381 LYS A N 1
ATOM 3016 C CA . LYS A 1 381 ? -11.592 -16.397 35.257 1.00 89.31 381 LYS A CA 1
ATOM 3017 C C . LYS A 1 381 ? -11.795 -15.418 34.098 1.00 89.31 381 LYS A C 1
ATOM 3019 O O . LYS A 1 381 ? -11.227 -15.607 33.023 1.00 89.31 381 LYS A O 1
ATOM 3024 N N . ARG A 1 382 ? -12.578 -14.351 34.303 1.00 88.12 382 ARG A N 1
ATOM 3025 C CA . ARG A 1 382 ? -12.792 -13.294 33.299 1.00 88.12 382 ARG A CA 1
ATOM 3026 C C . ARG A 1 382 ? -11.514 -12.493 33.023 1.00 88.12 382 ARG A C 1
ATOM 3028 O O . ARG A 1 382 ? -11.273 -12.130 31.873 1.00 88.12 382 ARG A O 1
ATOM 3035 N N . LEU A 1 383 ? -10.697 -12.237 34.046 1.00 88.69 383 LEU A N 1
ATOM 3036 C CA . LEU A 1 383 ? -9.386 -11.599 33.910 1.00 88.69 383 LEU A CA 1
ATOM 3037 C C . LEU A 1 383 ? -8.392 -12.514 33.187 1.00 88.69 383 LEU A C 1
ATOM 3039 O O . LEU A 1 383 ? -7.787 -12.066 32.221 1.00 88.69 383 LEU A O 1
ATOM 3043 N N . GLN A 1 384 ? -8.289 -13.789 33.570 1.00 87.19 384 GLN A N 1
ATOM 3044 C CA . GLN A 1 384 ? -7.427 -14.781 32.910 1.00 87.19 384 GLN A CA 1
ATOM 3045 C C . GLN A 1 384 ? -7.757 -14.920 31.412 1.00 87.19 384 GLN A C 1
ATOM 3047 O O . GLN A 1 384 ? -6.858 -14.852 30.577 1.00 87.19 384 GLN A O 1
ATOM 3052 N N . LEU A 1 385 ? -9.044 -15.017 31.050 1.00 90.44 385 LEU A N 1
ATOM 3053 C CA . LEU A 1 385 ? -9.482 -15.026 29.646 1.00 90.44 385 LEU A CA 1
ATOM 3054 C C . LEU A 1 385 ? -9.109 -13.734 28.902 1.00 90.44 385 LEU A C 1
ATOM 3056 O O . LEU A 1 385 ? -8.686 -13.791 27.749 1.00 90.44 385 LEU A O 1
ATOM 3060 N N . LYS A 1 386 ? -9.240 -12.569 29.550 1.00 88.81 386 LYS A N 1
ATOM 3061 C CA . LYS A 1 386 ? -8.892 -11.280 28.935 1.00 88.81 386 LYS A CA 1
ATOM 3062 C C . LYS A 1 386 ? -7.378 -11.094 28.780 1.00 88.81 386 LYS A C 1
ATOM 3064 O O . LYS A 1 386 ? -6.959 -10.518 27.783 1.00 88.81 386 LYS A O 1
ATOM 3069 N N . ILE A 1 387 ? -6.575 -11.594 29.720 1.00 90.94 387 ILE A N 1
ATOM 3070 C CA . ILE A 1 387 ? -5.109 -11.628 29.625 1.00 90.94 387 ILE A CA 1
ATOM 3071 C C . ILE A 1 387 ? -4.697 -12.510 28.444 1.00 90.94 387 ILE A C 1
ATOM 3073 O O . ILE A 1 387 ? -4.042 -12.011 27.536 1.00 90.94 387 ILE A O 1
ATOM 3077 N N . LYS A 1 388 ? -5.193 -13.753 28.373 1.00 91.50 388 LYS A N 1
ATOM 3078 C CA . LYS A 1 388 ? -4.893 -14.685 27.274 1.00 91.50 388 LYS A CA 1
ATOM 3079 C C . LYS A 1 388 ? -5.239 -14.108 25.894 1.00 91.50 388 LYS A C 1
ATOM 3081 O O . LYS A 1 388 ? -4.430 -14.184 24.978 1.00 91.50 388 LYS A O 1
ATOM 3086 N N . HIS A 1 389 ? -6.393 -13.451 25.758 1.00 89.00 389 HIS A N 1
ATOM 3087 C CA . HIS A 1 389 ? -6.781 -12.780 24.510 1.00 89.00 389 HIS A CA 1
ATOM 3088 C C . HIS A 1 389 ? -5.853 -11.592 24.160 1.00 89.00 389 HIS A C 1
ATOM 3090 O O . HIS A 1 389 ? -5.602 -11.327 22.983 1.00 89.00 389 HIS A O 1
ATOM 3096 N N . LEU A 1 390 ? -5.335 -10.859 25.152 1.00 87.50 390 LEU A N 1
ATOM 3097 C CA . LEU A 1 390 ? -4.364 -9.780 24.925 1.00 87.50 390 LEU A CA 1
ATOM 3098 C C . LEU A 1 390 ? -2.971 -10.323 24.564 1.00 87.50 390 LEU A C 1
ATOM 3100 O O . LEU A 1 390 ? -2.299 -9.728 23.727 1.00 87.50 390 LEU A O 1
ATOM 3104 N N . GLU A 1 391 ? -2.563 -11.458 25.132 1.00 90.81 391 GLU A N 1
ATOM 3105 C CA . GLU A 1 391 ? -1.327 -12.168 24.774 1.00 90.81 391 GLU A CA 1
ATOM 3106 C C . GLU A 1 391 ? -1.395 -12.724 23.342 1.00 90.81 391 GLU A C 1
ATOM 3108 O O . GLU A 1 391 ? -0.461 -12.533 22.565 1.00 90.81 391 GLU A O 1
ATOM 3113 N N . GLU A 1 392 ? -2.522 -13.329 22.954 1.00 90.56 392 GLU A N 1
ATOM 3114 C CA . GLU A 1 392 ? -2.777 -13.821 21.592 1.00 90.56 392 GLU A CA 1
ATOM 3115 C C . GLU A 1 392 ? -2.786 -12.683 20.558 1.00 90.56 392 GLU A C 1
ATOM 3117 O O . GLU A 1 392 ? -2.149 -12.796 19.508 1.00 90.56 392 GLU A O 1
ATOM 3122 N N . LEU A 1 393 ? -3.434 -11.551 20.867 1.00 86.75 393 LEU A N 1
ATOM 3123 C CA . LEU A 1 393 ? -3.362 -10.342 20.035 1.00 86.75 393 LEU A CA 1
ATOM 3124 C C . LEU A 1 393 ? -1.936 -9.780 19.957 1.00 86.75 393 LEU A C 1
ATOM 3126 O O . LEU A 1 393 ? -1.506 -9.374 18.879 1.00 86.75 393 LEU A O 1
ATOM 3130 N N . GLY A 1 394 ? -1.202 -9.771 21.073 1.00 89.25 394 GLY A N 1
ATOM 3131 C CA . GLY A 1 394 ? 0.182 -9.304 21.137 1.00 89.25 394 GLY A CA 1
ATOM 3132 C C . GLY A 1 394 ? 1.111 -10.130 20.249 1.00 89.25 394 GLY A C 1
ATOM 3133 O O . GLY A 1 394 ? 1.814 -9.567 19.413 1.00 89.25 394 GLY A O 1
ATOM 3134 N N . GLN A 1 395 ? 1.054 -11.460 20.360 1.00 88.12 395 GLN A N 1
ATOM 3135 C CA . GLN A 1 395 ? 1.834 -12.372 19.517 1.00 88.12 395 GLN A CA 1
ATOM 3136 C C . GLN A 1 395 ? 1.431 -12.284 18.040 1.00 88.12 395 GLN A C 1
ATOM 3138 O O . GLN A 1 395 ? 2.301 -12.273 17.172 1.00 88.12 395 GLN A O 1
ATOM 3143 N N . SER A 1 396 ? 0.132 -12.180 17.738 1.00 88.69 396 SER A N 1
ATOM 3144 C CA . SER A 1 396 ? -0.354 -12.003 16.363 1.00 88.69 396 SER A CA 1
ATOM 3145 C C . SER A 1 396 ? 0.164 -10.698 15.743 1.00 88.69 396 SER A C 1
ATOM 3147 O O . SER A 1 396 ? 0.704 -10.706 14.636 1.00 88.69 396 SER A O 1
ATOM 3149 N N . GLY A 1 397 ? 0.103 -9.589 16.490 1.00 87.75 397 GLY A N 1
ATOM 3150 C CA . GLY A 1 397 ? 0.643 -8.296 16.070 1.00 87.75 397 GLY A CA 1
ATOM 3151 C C . GLY A 1 397 ? 2.164 -8.310 15.892 1.00 87.75 397 GLY A C 1
ATOM 3152 O O . GLY A 1 397 ? 2.664 -7.842 14.872 1.00 87.75 397 GLY A O 1
ATOM 3153 N N . GLU A 1 398 ? 2.909 -8.890 16.836 1.00 89.50 398 GLU A N 1
ATOM 3154 C CA . GLU A 1 398 ? 4.371 -8.991 16.757 1.00 89.50 398 GLU A CA 1
ATOM 3155 C C . GLU A 1 398 ? 4.820 -9.849 15.560 1.00 89.50 398 GLU A C 1
ATOM 3157 O O . GLU A 1 398 ? 5.747 -9.476 14.839 1.00 89.50 398 GLU A O 1
ATOM 3162 N N . ASN A 1 399 ? 4.141 -10.972 15.307 1.00 89.81 399 ASN A N 1
ATOM 3163 C CA . ASN A 1 399 ? 4.413 -11.829 14.153 1.00 89.81 399 ASN A CA 1
ATOM 3164 C C . ASN A 1 399 ? 4.083 -11.125 12.831 1.00 89.81 399 ASN A C 1
ATOM 3166 O O . ASN A 1 399 ? 4.900 -11.164 11.912 1.00 89.81 399 ASN A O 1
ATOM 3170 N N . HIS A 1 400 ? 2.947 -10.425 12.748 1.00 87.31 400 HIS A N 1
ATOM 3171 C CA . HIS A 1 400 ? 2.580 -9.658 11.558 1.00 87.31 400 HIS A CA 1
ATOM 3172 C C . HIS A 1 400 ? 3.590 -8.537 11.263 1.00 87.31 400 HIS A C 1
ATOM 3174 O O . HIS A 1 400 ? 4.044 -8.406 10.128 1.00 87.31 400 HIS A O 1
ATOM 3180 N N . VAL A 1 401 ? 4.027 -7.784 12.281 1.00 88.75 401 VAL A N 1
ATOM 3181 C CA . VAL A 1 401 ? 5.061 -6.743 12.126 1.00 88.75 401 VAL A CA 1
ATOM 3182 C C . VAL A 1 401 ? 6.392 -7.341 11.661 1.00 88.75 401 VAL A C 1
ATOM 3184 O O . VAL A 1 401 ? 6.992 -6.813 10.726 1.00 88.75 401 VAL A O 1
ATOM 3187 N N . LYS A 1 402 ? 6.841 -8.465 12.241 1.00 89.00 402 LYS A N 1
ATOM 3188 C CA . LYS A 1 402 ? 8.053 -9.174 11.781 1.00 89.00 402 LYS A CA 1
ATOM 3189 C C . LYS A 1 402 ? 7.947 -9.613 10.321 1.00 89.00 402 LYS A C 1
ATOM 3191 O O . LYS A 1 402 ? 8.930 -9.531 9.589 1.00 89.00 402 LYS A O 1
ATOM 3196 N N . GLU A 1 403 ? 6.777 -10.085 9.895 1.00 90.69 403 GLU A N 1
ATOM 3197 C CA . GLU A 1 403 ? 6.567 -10.526 8.519 1.00 90.69 403 GLU A CA 1
ATOM 3198 C C . GLU A 1 403 ? 6.544 -9.350 7.532 1.00 90.69 403 GLU A C 1
ATOM 3200 O O . GLU A 1 403 ? 7.198 -9.421 6.493 1.00 90.69 403 GLU A O 1
ATOM 3205 N N . VAL A 1 404 ? 5.871 -8.245 7.875 1.00 86.06 404 VAL A N 1
ATOM 3206 C CA . VAL A 1 404 ? 5.858 -7.011 7.069 1.00 86.06 404 VAL A CA 1
ATOM 3207 C C . VAL A 1 404 ? 7.266 -6.430 6.929 1.00 86.06 404 VAL A C 1
ATOM 3209 O O . VAL A 1 404 ? 7.692 -6.161 5.809 1.00 86.06 404 VAL A O 1
ATOM 3212 N N . VAL A 1 405 ? 8.029 -6.319 8.025 1.00 90.56 405 VAL A N 1
ATOM 3213 C CA . VAL A 1 405 ? 9.430 -5.857 7.981 1.00 90.56 405 VAL A CA 1
ATOM 3214 C C . VAL A 1 405 ? 10.273 -6.759 7.077 1.00 90.56 405 VAL A C 1
ATOM 3216 O O . VAL A 1 405 ? 10.975 -6.260 6.205 1.00 90.56 405 VAL A O 1
ATOM 3219 N N . LYS A 1 406 ? 10.136 -8.087 7.192 1.00 91.75 406 LYS A N 1
ATOM 3220 C CA . LYS A 1 406 ? 10.863 -9.038 6.336 1.00 91.75 406 LYS A CA 1
ATOM 3221 C C . LYS A 1 406 ? 10.497 -8.919 4.848 1.00 91.75 406 LYS A C 1
ATOM 3223 O O . LYS A 1 406 ? 11.359 -9.141 4.000 1.00 91.75 406 LYS A O 1
ATOM 3228 N N . ARG A 1 407 ? 9.245 -8.585 4.510 1.00 90.50 407 ARG A N 1
ATOM 3229 C CA . ARG A 1 407 ? 8.835 -8.300 3.121 1.00 90.50 407 ARG A CA 1
ATOM 3230 C C . ARG A 1 407 ? 9.487 -7.004 2.621 1.00 90.50 407 ARG A C 1
ATOM 3232 O O . ARG A 1 407 ? 10.129 -7.030 1.576 1.00 90.50 407 ARG A O 1
ATOM 3239 N N . MET A 1 408 ? 9.444 -5.933 3.417 1.00 87.12 408 MET A N 1
ATOM 3240 C CA . MET A 1 408 ? 10.095 -4.657 3.087 1.00 87.12 408 MET A CA 1
ATOM 3241 C C . MET A 1 408 ? 11.620 -4.786 2.929 1.00 87.12 408 MET A C 1
ATOM 3243 O O . MET A 1 408 ? 12.182 -4.217 1.999 1.00 87.12 408 MET A O 1
ATOM 3247 N N . ASP A 1 409 ? 12.304 -5.557 3.780 1.00 89.25 409 ASP A N 1
ATOM 3248 C CA . ASP A 1 409 ? 13.752 -5.801 3.660 1.00 89.25 409 ASP A CA 1
ATOM 3249 C C . ASP A 1 409 ? 14.114 -6.550 2.361 1.00 89.25 409 ASP A C 1
ATOM 3251 O O . ASP A 1 409 ? 15.155 -6.276 1.751 1.00 89.25 409 ASP A O 1
ATOM 3255 N N . ASN A 1 410 ? 13.249 -7.465 1.905 1.00 91.75 410 ASN A N 1
ATOM 3256 C CA . ASN A 1 410 ? 13.404 -8.144 0.616 1.00 91.75 410 ASN A CA 1
ATOM 3257 C C . ASN A 1 410 ? 13.205 -7.170 -0.558 1.00 91.75 410 ASN A C 1
ATOM 3259 O O . ASN A 1 410 ? 14.053 -7.127 -1.447 1.00 91.75 410 ASN A O 1
ATOM 3263 N N . GLU A 1 411 ? 12.141 -6.361 -0.540 1.00 88.50 411 GLU A N 1
ATOM 3264 C CA . GLU A 1 411 ? 11.852 -5.338 -1.562 1.00 88.50 411 GLU A CA 1
ATOM 3265 C C . GLU A 1 411 ? 12.994 -4.311 -1.661 1.00 88.50 411 GLU A C 1
ATOM 3267 O O . GLU A 1 411 ? 13.512 -4.040 -2.744 1.00 88.50 411 GLU A O 1
ATOM 3272 N N . ILE A 1 412 ? 13.482 -3.806 -0.521 1.00 89.56 412 ILE A N 1
ATOM 3273 C CA . ILE A 1 412 ? 14.642 -2.903 -0.448 1.00 89.56 412 ILE A CA 1
ATOM 3274 C C . ILE A 1 412 ? 15.902 -3.569 -1.024 1.00 89.56 412 ILE A C 1
ATOM 3276 O O . ILE A 1 412 ? 16.721 -2.899 -1.656 1.00 89.56 412 ILE A O 1
ATOM 3280 N N . SER A 1 413 ? 16.076 -4.879 -0.830 1.00 90.75 413 SER A N 1
ATOM 3281 C CA . SER A 1 413 ? 17.210 -5.627 -1.387 1.00 90.75 413 SER A CA 1
ATOM 3282 C C . SER A 1 413 ? 17.087 -5.849 -2.900 1.00 90.75 413 SER A C 1
ATOM 3284 O O . SER A 1 413 ? 18.097 -5.766 -3.601 1.00 90.75 413 SER A O 1
ATOM 3286 N N . GLN A 1 414 ? 15.873 -6.065 -3.419 1.00 88.75 414 GLN A N 1
ATOM 3287 C CA . GLN A 1 414 ? 15.598 -6.139 -4.860 1.00 88.75 414 GLN A CA 1
ATOM 3288 C C . GLN A 1 414 ? 15.870 -4.793 -5.541 1.00 88.75 414 GLN A C 1
ATOM 3290 O O . GLN A 1 414 ? 16.726 -4.732 -6.422 1.00 88.75 414 GLN A O 1
ATOM 3295 N N . LEU A 1 415 ? 15.277 -3.704 -5.041 1.00 88.50 415 LEU A N 1
ATOM 3296 C CA . LEU A 1 415 ? 15.469 -2.348 -5.573 1.00 88.50 415 LEU A CA 1
ATOM 3297 C C . LEU A 1 415 ? 16.946 -1.915 -5.561 1.00 88.50 415 LEU A C 1
ATOM 3299 O O . LEU A 1 415 ? 17.433 -1.306 -6.512 1.00 88.50 415 LEU A O 1
ATOM 3303 N N . ARG A 1 416 ? 17.708 -2.278 -4.517 1.00 89.88 416 ARG A N 1
ATOM 3304 C CA . ARG A 1 416 ? 19.169 -2.061 -4.474 1.00 89.88 416 ARG A CA 1
ATOM 3305 C C . ARG A 1 416 ? 19.922 -2.885 -5.521 1.00 89.88 416 ARG A C 1
ATOM 3307 O O . ARG A 1 416 ? 20.904 -2.398 -6.077 1.00 89.88 416 ARG A O 1
ATOM 3314 N N . SER A 1 417 ? 19.488 -4.117 -5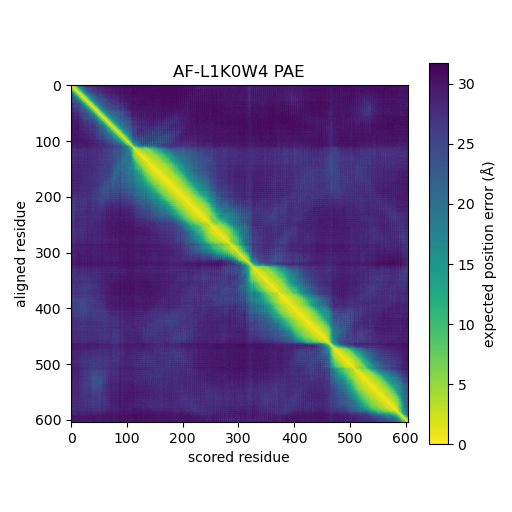.794 1.00 90.75 417 SER A N 1
ATOM 3315 C CA . SER A 1 417 ? 20.078 -4.950 -6.847 1.00 90.75 417 SER A CA 1
ATOM 3316 C C . SER A 1 417 ? 19.718 -4.475 -8.256 1.00 90.75 417 SER A C 1
ATOM 3318 O O . SER A 1 417 ? 20.471 -4.772 -9.181 1.00 90.75 417 SER A O 1
ATOM 3320 N N . GLU A 1 418 ? 18.588 -3.798 -8.440 1.00 88.75 418 GLU A N 1
ATOM 3321 C CA . GLU A 1 418 ? 18.155 -3.234 -9.723 1.00 88.75 418 GLU A CA 1
ATOM 3322 C C . GLU A 1 418 ? 18.908 -1.938 -10.018 1.00 88.75 418 GLU A C 1
ATOM 3324 O O . GLU A 1 418 ? 19.610 -1.872 -11.026 1.00 88.75 418 GLU A O 1
ATOM 3329 N N . LEU A 1 419 ? 18.931 -0.999 -9.066 1.00 89.12 419 LEU A N 1
ATOM 3330 C CA . LEU A 1 419 ? 19.744 0.219 -9.141 1.00 89.12 419 LEU A CA 1
ATOM 3331 C C . LEU A 1 419 ? 21.232 -0.087 -9.404 1.00 89.12 419 LEU A C 1
ATOM 3333 O O . LEU A 1 419 ? 21.889 0.603 -10.180 1.00 89.12 419 LEU A O 1
ATOM 3337 N N . GLY A 1 420 ? 21.767 -1.158 -8.803 1.00 90.62 420 GLY A N 1
ATOM 3338 C CA . GLY A 1 420 ? 23.140 -1.612 -9.047 1.00 90.62 420 GLY A CA 1
ATOM 3339 C C . GLY A 1 420 ? 23.400 -2.138 -10.469 1.00 90.62 420 GLY A C 1
ATOM 3340 O O . GLY A 1 420 ? 24.529 -2.034 -10.947 1.00 90.62 420 GLY A O 1
ATOM 3341 N N . LYS A 1 421 ? 22.381 -2.669 -11.164 1.00 90.06 421 LYS A N 1
ATOM 3342 C CA . LYS A 1 421 ? 22.476 -3.054 -12.587 1.00 90.06 421 LYS A CA 1
ATOM 3343 C C . LYS A 1 421 ? 22.412 -1.817 -13.477 1.00 90.06 421 LYS A C 1
ATOM 3345 O O . LYS A 1 421 ? 23.308 -1.626 -14.292 1.00 90.06 421 LYS A O 1
ATOM 3350 N N . GLU A 1 422 ? 21.421 -0.950 -13.263 1.00 88.88 422 GLU A N 1
ATOM 3351 C CA . GLU A 1 422 ? 21.253 0.296 -14.025 1.00 88.88 422 GLU A CA 1
ATOM 3352 C C . GLU A 1 422 ? 22.499 1.187 -13.935 1.00 88.88 422 GLU A C 1
ATOM 3354 O O . GLU A 1 422 ? 22.968 1.721 -14.940 1.00 88.88 422 GLU A O 1
ATOM 3359 N N . GLN A 1 423 ? 23.104 1.300 -12.747 1.00 87.12 423 GLN A N 1
ATOM 3360 C CA . GLN A 1 423 ? 24.338 2.062 -12.560 1.00 87.12 423 GLN A CA 1
ATOM 3361 C C . GLN A 1 423 ? 25.535 1.431 -13.296 1.00 87.12 423 GLN A C 1
ATOM 3363 O O . GLN A 1 423 ? 26.373 2.156 -13.837 1.00 87.12 423 GLN A O 1
ATOM 3368 N N . ALA A 1 424 ? 25.617 0.098 -13.371 1.00 87.94 424 ALA A N 1
ATOM 3369 C CA . ALA A 1 424 ? 26.647 -0.598 -14.145 1.00 87.94 424 ALA A CA 1
ATOM 3370 C C . ALA A 1 424 ? 26.442 -0.462 -15.668 1.00 87.94 424 ALA A C 1
ATOM 3372 O O . ALA A 1 424 ? 27.412 -0.311 -16.411 1.00 87.94 424 ALA A O 1
ATOM 3373 N N . GLU A 1 425 ? 25.197 -0.468 -16.146 1.00 88.56 425 GLU A N 1
ATOM 3374 C CA . GLU A 1 425 ? 24.858 -0.241 -17.556 1.00 88.56 425 GLU A CA 1
ATOM 3375 C C . GLU A 1 425 ? 25.099 1.213 -17.973 1.00 88.56 425 GLU A C 1
ATOM 3377 O O . GLU A 1 425 ? 25.754 1.454 -18.985 1.00 88.56 425 GLU A O 1
ATOM 3382 N N . SER A 1 426 ? 24.702 2.180 -17.144 1.00 87.38 426 SER A N 1
ATOM 3383 C CA . SER A 1 426 ? 25.030 3.603 -17.311 1.00 87.38 426 SER A CA 1
ATOM 3384 C C . SER A 1 426 ? 26.548 3.841 -17.375 1.00 87.38 426 SER A C 1
ATOM 3386 O O . SER A 1 426 ? 27.039 4.569 -18.243 1.00 87.38 426 SER A O 1
ATOM 3388 N N . SER A 1 427 ? 27.320 3.141 -16.534 1.00 87.44 427 SER A N 1
ATOM 3389 C CA . SER A 1 427 ? 28.790 3.195 -16.560 1.00 87.44 427 SER A CA 1
ATOM 3390 C C . SER A 1 427 ? 29.351 2.666 -17.890 1.00 87.44 427 SER A C 1
ATOM 3392 O O . SER A 1 427 ? 30.145 3.349 -18.533 1.00 87.44 427 SER A O 1
ATOM 3394 N N . ARG A 1 428 ? 28.872 1.507 -18.370 1.00 89.44 428 ARG A N 1
ATOM 3395 C CA . ARG A 1 428 ? 29.253 0.935 -19.680 1.00 89.44 428 ARG A CA 1
ATOM 3396 C C . ARG A 1 428 ? 28.872 1.832 -20.860 1.00 89.44 428 ARG A C 1
ATOM 3398 O O . ARG A 1 428 ? 29.620 1.915 -21.830 1.00 89.44 428 ARG A O 1
ATOM 3405 N N . LEU A 1 429 ? 27.711 2.488 -20.814 1.00 86.94 429 LEU A N 1
ATOM 3406 C CA . LEU A 1 429 ? 27.293 3.441 -21.848 1.00 86.94 429 LEU A CA 1
ATOM 3407 C C . LEU A 1 429 ? 28.202 4.677 -21.860 1.00 86.94 429 LEU A C 1
ATOM 3409 O O . LEU A 1 429 ? 28.600 5.123 -22.933 1.00 86.94 429 LEU A O 1
ATOM 3413 N N . THR A 1 430 ? 28.606 5.161 -20.683 1.00 85.69 430 THR A N 1
ATOM 3414 C CA . THR A 1 430 ? 29.567 6.267 -20.536 1.00 85.69 430 THR A CA 1
ATOM 3415 C C . THR A 1 430 ? 30.946 5.892 -21.097 1.00 85.69 430 THR A C 1
ATOM 3417 O O . THR A 1 430 ? 31.525 6.655 -21.866 1.00 85.69 430 THR A O 1
ATOM 3420 N N . GLU A 1 431 ? 31.454 4.690 -20.801 1.00 88.44 431 GLU A N 1
ATOM 3421 C CA . GLU A 1 431 ? 32.709 4.177 -21.380 1.00 88.44 431 GLU A CA 1
ATOM 3422 C C . GLU A 1 431 ? 32.644 4.057 -22.913 1.00 88.44 431 GLU A C 1
ATOM 3424 O O . GLU A 1 431 ? 33.610 4.392 -23.604 1.00 88.44 431 GLU A O 1
ATOM 3429 N N . ARG A 1 432 ? 31.501 3.620 -23.465 1.00 88.81 432 ARG A N 1
ATOM 3430 C CA . ARG A 1 432 ? 31.291 3.546 -24.922 1.00 88.81 432 ARG A CA 1
ATOM 3431 C C . ARG A 1 432 ? 31.228 4.933 -25.564 1.00 88.81 432 ARG A C 1
ATOM 3433 O O . ARG A 1 432 ? 31.826 5.100 -26.621 1.00 88.81 432 ARG A O 1
ATOM 3440 N N . LEU A 1 433 ? 30.576 5.915 -24.936 1.00 87.88 433 LEU A N 1
ATOM 3441 C CA . LEU A 1 433 ? 30.563 7.307 -25.406 1.00 87.88 433 LEU A CA 1
ATOM 3442 C C . LEU A 1 433 ? 31.984 7.878 -25.487 1.00 87.88 433 LEU A C 1
ATOM 3444 O O . LEU A 1 433 ? 32.400 8.278 -26.568 1.00 87.88 433 LEU A O 1
ATOM 3448 N N . ILE A 1 434 ? 32.771 7.775 -24.411 1.00 87.06 434 ILE A N 1
ATOM 3449 C CA . ILE A 1 434 ? 34.174 8.234 -24.377 1.00 87.06 434 ILE A CA 1
ATOM 3450 C C . ILE A 1 434 ? 35.033 7.529 -25.446 1.00 87.06 434 ILE A C 1
ATOM 3452 O O . ILE A 1 434 ? 35.964 8.117 -26.001 1.00 87.06 434 ILE A O 1
ATOM 3456 N N . HIS A 1 435 ? 34.742 6.263 -25.767 1.00 87.88 435 HIS A N 1
ATOM 3457 C CA . HIS A 1 435 ? 35.418 5.556 -26.857 1.00 87.88 435 HIS A CA 1
ATOM 3458 C C . HIS A 1 435 ? 35.025 6.080 -28.250 1.00 87.88 435 HIS A C 1
ATOM 3460 O O . HIS A 1 435 ? 35.891 6.172 -29.121 1.00 87.88 435 HIS A O 1
ATOM 3466 N N . PHE A 1 436 ? 33.755 6.434 -28.469 1.00 86.06 436 PHE A N 1
ATOM 3467 C CA . PHE A 1 436 ? 33.300 7.040 -29.725 1.00 86.06 436 PHE A CA 1
ATOM 3468 C C . PHE A 1 436 ? 33.802 8.480 -29.895 1.00 86.06 436 PHE A C 1
ATOM 3470 O O . PHE A 1 436 ? 34.252 8.819 -30.985 1.00 86.06 436 PHE A O 1
ATOM 3477 N N . GLU A 1 437 ? 33.812 9.288 -28.830 1.00 86.44 437 GLU A N 1
ATOM 3478 C CA . GLU A 1 437 ? 34.369 10.650 -28.828 1.00 86.44 437 GLU A CA 1
ATOM 3479 C C . GLU A 1 437 ? 35.843 10.639 -29.258 1.00 86.44 437 GLU A C 1
ATOM 3481 O O . GLU A 1 437 ? 36.205 11.295 -30.231 1.00 86.44 437 GLU A O 1
ATOM 3486 N N . ARG A 1 438 ? 36.678 9.795 -28.636 1.00 88.06 438 ARG A N 1
ATOM 3487 C CA . ARG A 1 438 ? 38.094 9.646 -29.029 1.00 88.06 438 ARG A CA 1
ATOM 3488 C C . ARG A 1 438 ? 38.270 9.174 -30.470 1.00 88.06 438 ARG A C 1
ATOM 3490 O O . ARG A 1 438 ? 39.174 9.639 -31.153 1.00 88.06 438 ARG A O 1
ATOM 3497 N N . LYS A 1 439 ? 37.405 8.275 -30.952 1.00 86.00 439 LYS A N 1
ATOM 3498 C CA . LYS A 1 439 ? 37.430 7.835 -32.355 1.00 86.00 439 LYS A CA 1
ATOM 3499 C C . LYS A 1 439 ? 37.075 8.954 -33.334 1.00 86.00 439 LYS A C 1
ATOM 3501 O O . LYS A 1 439 ? 37.636 8.963 -34.423 1.00 86.00 439 LYS A O 1
ATOM 3506 N N . ALA A 1 440 ? 36.187 9.876 -32.962 1.00 82.88 440 ALA A N 1
ATOM 3507 C CA . ALA A 1 440 ? 35.933 11.079 -33.750 1.00 82.88 440 ALA A CA 1
ATOM 3508 C C . ALA A 1 440 ? 37.162 12.005 -33.733 1.00 82.88 440 ALA A C 1
ATOM 3510 O O . ALA A 1 440 ? 37.658 12.360 -34.795 1.00 82.88 440 ALA A O 1
ATOM 3511 N N . GLU A 1 441 ? 37.743 12.279 -32.558 1.00 87.00 441 GLU A N 1
ATOM 3512 C CA . GLU A 1 441 ? 38.966 13.091 -32.434 1.00 87.00 441 GLU A CA 1
ATOM 3513 C C . GLU A 1 441 ? 40.170 12.512 -33.204 1.00 87.00 441 GLU A C 1
ATOM 3515 O O . GLU A 1 441 ? 41.023 13.271 -33.668 1.00 87.00 441 GLU A O 1
ATOM 3520 N N . ASP A 1 442 ? 40.296 11.182 -33.287 1.00 86.44 442 ASP A N 1
ATOM 3521 C CA . ASP A 1 442 ? 41.325 10.499 -34.080 1.00 86.44 442 ASP A CA 1
ATOM 3522 C C . ASP A 1 442 ? 41.011 10.582 -35.591 1.00 86.44 442 ASP A C 1
ATOM 3524 O O . ASP A 1 442 ? 41.914 10.842 -36.386 1.00 86.44 442 ASP A O 1
ATOM 3528 N N . ALA A 1 443 ? 39.743 10.431 -35.997 1.00 80.81 443 ALA A N 1
ATOM 3529 C CA . ALA A 1 443 ? 39.319 10.556 -37.396 1.00 80.81 443 ALA A CA 1
ATOM 3530 C C . ALA A 1 443 ? 39.480 11.989 -37.936 1.00 80.81 443 ALA A C 1
ATOM 3532 O O . ALA A 1 443 ? 40.024 12.168 -39.024 1.00 80.81 443 ALA A O 1
ATOM 3533 N N . ASP A 1 444 ? 39.096 13.006 -37.159 1.00 85.88 444 ASP A N 1
ATOM 3534 C CA . ASP A 1 444 ? 39.287 14.423 -37.499 1.00 85.88 444 ASP A CA 1
ATOM 3535 C C . ASP A 1 444 ? 40.776 14.760 -37.691 1.00 85.88 444 ASP A C 1
ATOM 3537 O O . ASP A 1 444 ? 41.139 15.541 -38.574 1.00 85.88 444 ASP A O 1
ATOM 3541 N N . ARG A 1 445 ? 41.664 14.132 -36.905 1.00 87.56 445 ARG A N 1
ATOM 3542 C CA . ARG A 1 445 ? 43.120 14.261 -37.068 1.00 87.56 445 ARG A CA 1
ATOM 3543 C C . ARG A 1 445 ? 43.618 13.629 -38.367 1.00 87.56 445 ARG A C 1
ATOM 3545 O O . ARG A 1 445 ? 44.380 14.284 -39.072 1.00 87.56 445 ARG A O 1
ATOM 3552 N N . VAL A 1 446 ? 43.152 12.428 -38.719 1.00 84.00 446 VAL A N 1
ATOM 3553 C CA . VAL A 1 446 ? 43.490 11.776 -40.001 1.00 84.00 446 VAL A CA 1
ATOM 3554 C C . VAL A 1 446 ? 42.985 12.598 -41.192 1.00 84.00 446 VAL A C 1
ATOM 3556 O O . VAL A 1 446 ? 43.731 12.808 -42.145 1.00 84.00 446 VAL A O 1
ATOM 3559 N N . ILE A 1 447 ? 41.763 13.141 -41.128 1.00 82.06 447 ILE A N 1
ATOM 3560 C CA . ILE A 1 447 ? 41.225 14.044 -42.160 1.00 82.06 447 ILE A CA 1
ATOM 3561 C C . ILE A 1 447 ? 42.120 15.284 -42.300 1.00 82.06 447 ILE A C 1
ATOM 3563 O O . ILE A 1 447 ? 42.556 15.603 -43.404 1.00 82.06 447 ILE A O 1
ATOM 3567 N N . ALA A 1 448 ? 42.484 15.931 -41.190 1.00 83.69 448 ALA A N 1
ATOM 3568 C CA . ALA A 1 448 ? 43.354 17.109 -41.190 1.00 83.69 448 ALA A CA 1
ATOM 3569 C C . ALA A 1 448 ? 44.826 16.821 -41.565 1.00 83.69 448 ALA A C 1
ATOM 3571 O O . ALA A 1 448 ? 45.613 17.762 -41.717 1.00 83.69 448 ALA A O 1
ATOM 3572 N N . GLU A 1 449 ? 45.246 15.560 -41.673 1.00 83.94 449 GLU A N 1
ATOM 3573 C CA . GLU A 1 449 ? 46.537 15.159 -42.248 1.00 83.94 449 GLU A CA 1
ATOM 3574 C C . GLU A 1 449 ? 46.397 14.886 -43.750 1.00 83.94 449 GLU A C 1
ATOM 3576 O O . GLU A 1 449 ? 47.126 15.494 -44.536 1.00 83.94 449 GLU A O 1
ATOM 3581 N N . LEU A 1 450 ? 45.376 14.129 -44.167 1.00 76.69 450 LEU A N 1
ATOM 3582 C CA . LEU A 1 450 ? 45.048 13.903 -45.580 1.00 76.69 450 LEU A CA 1
ATOM 3583 C C . LEU A 1 450 ? 44.780 15.212 -46.344 1.00 76.69 450 LEU A C 1
ATOM 3585 O O . LEU A 1 450 ? 45.246 15.368 -47.470 1.00 76.69 450 LEU A O 1
ATOM 3589 N N . GLU A 1 451 ? 44.102 16.194 -45.742 1.00 82.88 451 GLU A N 1
ATOM 3590 C CA . GLU A 1 451 ? 43.903 17.520 -46.349 1.00 82.88 451 GLU A CA 1
ATOM 3591 C C . GLU A 1 451 ? 45.232 18.250 -46.615 1.00 82.88 451 GLU A C 1
ATOM 3593 O O . GLU A 1 451 ? 45.376 18.910 -47.648 1.00 82.88 451 GLU A O 1
ATOM 3598 N N . LYS A 1 452 ? 46.233 18.103 -45.732 1.00 84.62 452 LYS A N 1
ATOM 3599 C CA . LYS A 1 452 ? 47.572 18.687 -45.932 1.00 84.62 452 LYS A CA 1
ATOM 3600 C C . LYS A 1 452 ? 48.340 17.964 -47.031 1.00 84.62 452 LYS A C 1
ATOM 3602 O O . LYS A 1 452 ? 49.022 18.621 -47.814 1.00 84.62 452 LYS A O 1
ATOM 3607 N N . GLU A 1 453 ? 48.241 16.639 -47.101 1.00 76.56 453 GLU A N 1
ATOM 3608 C CA . GLU A 1 453 ? 48.903 15.847 -48.141 1.00 76.56 453 GLU A CA 1
ATOM 3609 C C . GLU A 1 453 ? 48.284 16.100 -49.519 1.00 76.56 453 GLU A C 1
ATOM 3611 O O . GLU A 1 453 ? 49.011 16.366 -50.475 1.00 76.56 453 GLU A O 1
ATOM 3616 N N . VAL A 1 454 ? 46.951 16.140 -49.619 1.00 72.25 454 VAL A N 1
ATOM 3617 C CA . VAL A 1 454 ? 46.235 16.521 -50.847 1.00 72.25 454 VAL A CA 1
ATOM 3618 C C . VAL A 1 454 ? 46.606 17.942 -51.275 1.00 72.25 454 VAL A C 1
ATOM 3620 O O . VAL A 1 454 ? 46.899 18.158 -52.454 1.00 72.25 454 VAL A O 1
ATOM 3623 N N . ALA A 1 455 ? 46.668 18.896 -50.338 1.00 74.19 455 ALA A N 1
ATOM 3624 C CA . ALA A 1 455 ? 47.139 20.247 -50.627 1.00 74.19 455 ALA A CA 1
ATOM 3625 C C . ALA A 1 455 ? 48.586 20.238 -51.147 1.00 74.19 455 ALA A C 1
ATOM 3627 O O . ALA A 1 455 ? 48.843 20.809 -52.202 1.00 74.19 455 ALA A O 1
ATOM 3628 N N . ALA A 1 456 ? 49.515 19.539 -50.485 1.00 72.56 456 ALA A N 1
ATOM 3629 C CA . ALA A 1 456 ? 50.918 19.452 -50.897 1.00 72.56 456 ALA A CA 1
ATOM 3630 C C . ALA A 1 456 ? 51.108 18.784 -52.274 1.00 72.56 456 ALA A C 1
ATOM 3632 O O . ALA A 1 456 ? 51.929 19.239 -53.073 1.00 72.56 456 ALA A O 1
ATOM 3633 N N . VAL A 1 457 ? 50.328 17.744 -52.587 1.00 68.06 457 VAL A N 1
ATOM 3634 C CA . VAL A 1 457 ? 50.314 17.088 -53.906 1.00 68.06 457 VAL A CA 1
ATOM 3635 C C . VAL A 1 457 ? 49.767 18.027 -54.984 1.00 68.06 457 VAL A C 1
ATOM 3637 O O . VAL A 1 457 ? 50.305 18.062 -56.094 1.00 68.06 457 VAL A O 1
ATOM 3640 N N . TRP A 1 458 ? 48.751 18.836 -54.675 1.00 67.31 458 TRP A N 1
ATOM 3641 C CA . TRP A 1 458 ? 48.241 19.862 -55.589 1.00 67.31 458 TRP A CA 1
ATOM 3642 C C . TRP A 1 458 ? 49.284 20.966 -55.842 1.00 67.31 458 TRP A C 1
ATOM 3644 O O . TRP A 1 458 ? 49.603 21.278 -56.991 1.00 67.31 458 TRP A O 1
ATOM 3654 N N . ASP A 1 459 ? 49.913 21.459 -54.775 1.00 62.84 459 ASP A N 1
ATOM 3655 C CA . ASP A 1 459 ? 50.997 22.450 -54.784 1.00 62.84 459 ASP A CA 1
ATOM 3656 C C . ASP A 1 459 ? 52.253 21.953 -55.536 1.00 62.84 459 ASP A C 1
ATOM 3658 O O . ASP A 1 459 ? 53.029 22.742 -56.085 1.00 62.84 459 ASP A O 1
ATOM 3662 N N . ALA A 1 460 ? 52.492 20.638 -55.560 1.00 59.94 460 ALA A N 1
ATOM 3663 C CA . ALA A 1 460 ? 53.547 20.004 -56.352 1.00 59.94 460 ALA A CA 1
ATOM 3664 C C . ALA A 1 460 ? 53.148 19.862 -57.831 1.00 59.94 460 ALA A C 1
ATOM 3666 O O . ALA A 1 460 ? 53.962 20.118 -58.721 1.00 59.94 460 ALA A O 1
ATOM 3667 N N . LYS A 1 461 ? 51.885 19.514 -58.105 1.00 56.47 461 LYS A N 1
ATOM 3668 C CA . LYS A 1 461 ? 51.318 19.375 -59.455 1.00 56.47 461 LYS A CA 1
ATOM 3669 C C . LYS A 1 461 ? 51.332 20.699 -60.224 1.00 56.47 461 LYS A C 1
ATOM 3671 O O . LYS A 1 461 ? 51.746 20.713 -61.383 1.00 56.47 461 LYS A O 1
ATOM 3676 N N . GLU A 1 462 ? 50.972 21.813 -59.584 1.00 54.59 462 GLU A N 1
ATOM 3677 C CA . GLU A 1 462 ? 51.019 23.146 -60.210 1.00 54.59 462 GLU A CA 1
ATOM 3678 C C . GLU A 1 462 ? 52.454 23.621 -60.512 1.00 54.59 462 GLU A C 1
ATOM 3680 O O . GLU A 1 462 ? 52.681 24.328 -61.495 1.00 54.59 462 GLU A O 1
ATOM 3685 N N . ARG A 1 463 ? 53.453 23.168 -59.742 1.00 53.22 463 ARG A N 1
ATOM 3686 C CA . ARG A 1 463 ? 54.881 23.479 -59.964 1.00 53.22 463 ARG A CA 1
ATOM 3687 C C . ARG A 1 463 ? 55.625 22.448 -60.835 1.00 53.22 463 ARG A C 1
ATOM 3689 O O . ARG A 1 463 ? 56.805 22.638 -61.124 1.00 53.22 463 ARG A O 1
ATOM 3696 N N . GLY A 1 464 ? 54.963 21.369 -61.265 1.00 45.31 464 GLY A N 1
ATOM 3697 C CA . GLY A 1 464 ? 55.613 20.097 -61.627 1.00 45.31 464 GLY A CA 1
ATOM 3698 C C . GLY A 1 464 ? 55.672 19.693 -63.107 1.00 45.31 464 GLY A C 1
ATOM 3699 O O . GLY A 1 464 ? 55.987 18.539 -63.396 1.00 45.31 464 GLY A O 1
ATOM 3700 N N . SER A 1 465 ? 55.389 20.574 -64.073 1.00 49.00 465 SER A N 1
ATOM 3701 C CA . SER A 1 465 ? 55.329 20.207 -65.510 1.00 49.00 465 SER A CA 1
ATOM 3702 C C . SER A 1 465 ? 56.703 19.987 -66.185 1.00 49.00 465 SER A C 1
ATOM 3704 O O . SER A 1 465 ? 56.994 20.612 -67.208 1.00 49.00 465 SER A O 1
ATOM 3706 N N . LYS A 1 466 ? 57.579 19.129 -65.621 1.00 48.22 466 LYS A N 1
ATOM 3707 C CA . LYS A 1 466 ? 58.881 18.761 -66.229 1.00 48.22 466 LYS A CA 1
ATOM 3708 C C . LYS A 1 466 ? 59.594 17.501 -65.679 1.00 48.22 466 LYS A C 1
ATOM 3710 O O . LYS A 1 466 ? 60.805 17.516 -65.490 1.00 48.22 466 LYS A O 1
ATOM 3715 N N . SER A 1 467 ? 58.890 16.381 -65.501 1.00 49.72 467 SER A N 1
ATOM 3716 C CA . SER A 1 467 ? 59.520 15.043 -65.480 1.00 49.72 467 SER A CA 1
ATOM 3717 C C . SER A 1 467 ? 58.492 13.948 -65.767 1.00 49.72 467 SER A C 1
ATOM 3719 O O . SER A 1 467 ? 57.527 13.810 -65.025 1.00 49.72 467 SER A O 1
ATOM 3721 N N . LEU A 1 468 ? 58.688 13.163 -66.831 1.00 51.47 468 LEU A N 1
ATOM 3722 C CA . LEU A 1 468 ? 57.841 11.998 -67.141 1.00 51.47 468 LEU A CA 1
ATOM 3723 C C . LEU A 1 468 ? 58.480 10.654 -66.759 1.00 51.47 468 LEU A C 1
ATOM 3725 O O . LEU A 1 468 ? 57.800 9.639 -66.808 1.00 51.47 468 LEU A O 1
ATOM 3729 N N . LEU A 1 469 ? 59.753 10.644 -66.342 1.00 49.78 469 LEU A N 1
ATOM 3730 C CA . LEU A 1 469 ? 60.474 9.415 -65.983 1.00 49.78 469 LEU A CA 1
ATOM 3731 C C . LEU A 1 469 ? 60.498 9.156 -64.469 1.00 49.78 469 LEU A C 1
ATOM 3733 O O . LEU A 1 469 ? 60.279 8.025 -64.057 1.00 49.78 469 LEU A O 1
ATOM 3737 N N . SER A 1 470 ? 60.640 10.185 -63.622 1.00 53.41 470 SER A N 1
ATOM 3738 C CA . SER A 1 470 ? 60.524 10.005 -62.157 1.00 53.41 470 SER A CA 1
ATOM 3739 C C . SER A 1 470 ? 59.104 9.652 -61.704 1.00 53.41 470 SER A C 1
ATOM 3741 O O . SER A 1 470 ? 58.911 9.061 -60.645 1.00 53.41 470 SER A O 1
ATOM 3743 N N . ASN A 1 471 ? 58.096 10.022 -62.498 1.00 56.25 471 ASN A N 1
ATOM 3744 C CA . ASN A 1 471 ? 56.697 9.821 -62.136 1.00 56.25 471 ASN A CA 1
ATOM 3745 C C . ASN A 1 471 ? 56.260 8.358 -62.271 1.00 56.25 471 ASN A C 1
ATOM 3747 O O . ASN A 1 471 ? 55.288 7.976 -61.631 1.00 56.25 471 ASN A O 1
ATOM 3751 N N . GLN A 1 472 ? 56.957 7.536 -63.062 1.00 51.47 472 GLN A N 1
ATOM 3752 C CA . GLN A 1 472 ? 56.587 6.131 -63.240 1.00 51.47 472 GLN A CA 1
ATOM 3753 C C . GLN A 1 472 ? 56.983 5.281 -62.025 1.00 51.47 472 GLN A C 1
ATOM 3755 O O . GLN A 1 472 ? 56.157 4.513 -61.537 1.00 51.47 472 GLN A O 1
ATOM 3760 N N . ASP A 1 473 ? 58.175 5.495 -61.460 1.00 55.28 473 ASP A N 1
ATOM 3761 C CA . ASP A 1 473 ? 58.575 4.864 -60.193 1.00 55.28 473 ASP A CA 1
ATOM 3762 C C . ASP A 1 473 ? 57.728 5.373 -59.015 1.00 55.28 473 ASP A C 1
ATOM 3764 O O . ASP A 1 473 ? 57.318 4.587 -58.162 1.00 55.28 473 ASP A O 1
ATOM 3768 N N . ALA A 1 474 ? 57.384 6.668 -58.995 1.00 60.00 474 ALA A N 1
ATOM 3769 C CA . ALA A 1 474 ? 56.483 7.233 -57.988 1.00 60.00 474 ALA A CA 1
ATOM 3770 C C . ALA A 1 474 ? 55.053 6.660 -58.081 1.00 60.00 474 ALA A C 1
ATOM 3772 O O . ALA A 1 474 ? 54.450 6.354 -57.054 1.00 60.00 474 ALA A O 1
ATOM 3773 N N . LEU A 1 475 ? 54.522 6.461 -59.294 1.00 61.47 475 LEU A N 1
ATOM 3774 C CA . LEU A 1 475 ? 53.231 5.799 -59.515 1.00 61.47 475 LEU A CA 1
ATOM 3775 C C . LEU A 1 475 ? 53.268 4.320 -59.116 1.00 61.47 475 LEU A C 1
ATOM 3777 O O . LEU A 1 475 ? 52.309 3.841 -58.520 1.00 61.47 475 LEU A O 1
ATOM 3781 N N . LEU A 1 476 ? 54.364 3.604 -59.385 1.00 66.31 476 LEU A N 1
ATOM 3782 C CA . LEU A 1 476 ? 54.537 2.214 -58.947 1.00 66.31 476 LEU A CA 1
ATOM 3783 C C . LEU A 1 476 ? 54.669 2.100 -57.420 1.00 66.31 476 LEU A C 1
ATOM 3785 O O . LEU A 1 476 ? 54.138 1.154 -56.840 1.00 66.31 476 LEU A O 1
ATOM 3789 N N . ALA A 1 477 ? 55.316 3.066 -56.761 1.00 69.25 477 ALA A N 1
ATOM 3790 C CA . ALA A 1 477 ? 55.358 3.153 -55.302 1.00 69.25 477 ALA A CA 1
ATOM 3791 C C . ALA A 1 477 ? 53.955 3.394 -54.719 1.00 69.25 477 ALA A C 1
ATOM 3793 O O . ALA A 1 477 ? 53.502 2.593 -53.905 1.00 69.25 477 ALA A O 1
ATOM 3794 N N . LEU A 1 478 ? 53.227 4.406 -55.212 1.00 71.62 478 LEU A N 1
ATOM 3795 C CA . LEU A 1 478 ? 51.828 4.677 -54.843 1.00 71.62 478 LEU A CA 1
ATOM 3796 C C . LEU A 1 478 ? 50.914 3.469 -55.088 1.00 71.62 478 LEU A C 1
ATOM 3798 O O . LEU A 1 478 ? 50.101 3.129 -54.236 1.00 71.62 478 LEU A O 1
ATOM 3802 N N . GLN A 1 479 ? 51.069 2.773 -56.216 1.00 70.12 479 GLN A N 1
ATOM 3803 C CA . GLN A 1 479 ? 50.290 1.573 -56.518 1.00 70.12 479 GLN A CA 1
ATOM 3804 C C . GLN A 1 479 ? 50.603 0.430 -55.541 1.00 70.12 479 GLN A C 1
ATOM 3806 O O . GLN A 1 479 ? 49.695 -0.297 -55.143 1.00 70.12 479 GLN A O 1
ATOM 3811 N N . GLN A 1 480 ? 51.858 0.277 -55.105 1.00 74.06 480 GLN A N 1
ATOM 3812 C CA . GLN A 1 480 ? 52.215 -0.670 -54.044 1.00 74.06 480 GLN A CA 1
ATOM 3813 C C . GLN A 1 480 ? 51.711 -0.232 -52.662 1.00 74.06 480 GLN A C 1
ATOM 3815 O O . GLN A 1 480 ? 51.337 -1.098 -51.877 1.00 74.06 480 GLN A O 1
ATOM 3820 N N . GLU A 1 481 ? 51.671 1.069 -52.364 1.00 76.62 481 GLU A N 1
ATOM 3821 C CA . GLU A 1 481 ? 51.103 1.636 -51.132 1.00 76.62 481 GLU A CA 1
ATOM 3822 C C . GLU A 1 481 ? 49.602 1.327 -51.043 1.00 76.62 481 GLU A C 1
ATOM 3824 O O . GLU A 1 481 ? 49.168 0.606 -50.146 1.00 76.62 481 GLU A O 1
ATOM 3829 N N . VAL A 1 482 ? 48.841 1.717 -52.070 1.00 72.25 482 VAL A N 1
ATOM 3830 C CA . VAL A 1 482 ? 47.401 1.451 -52.206 1.00 72.25 482 VAL A CA 1
ATOM 3831 C C . VAL A 1 482 ? 47.102 -0.055 -52.181 1.00 72.25 482 VAL A C 1
ATOM 3833 O O . VAL A 1 482 ? 46.071 -0.475 -51.655 1.00 72.25 482 VAL A O 1
ATOM 3836 N N . LEU A 1 483 ? 47.999 -0.912 -52.685 1.00 72.62 483 LEU A N 1
ATOM 3837 C CA . LEU A 1 483 ? 47.868 -2.373 -52.573 1.00 72.62 483 LEU A CA 1
ATOM 3838 C C . LEU A 1 483 ? 48.202 -2.933 -51.175 1.00 72.62 483 LEU A C 1
ATOM 3840 O O . LEU A 1 483 ? 47.727 -4.024 -50.850 1.00 72.62 483 LEU A O 1
ATOM 3844 N N . LYS A 1 484 ? 48.978 -2.233 -50.333 1.00 78.12 484 LYS A N 1
ATOM 3845 C CA . LYS A 1 484 ? 49.124 -2.562 -48.899 1.00 78.12 484 LYS A CA 1
ATOM 3846 C C . LYS A 1 484 ? 47.893 -2.103 -48.122 1.00 78.12 484 LYS A C 1
ATOM 3848 O O . LYS A 1 484 ? 47.353 -2.886 -47.347 1.00 78.12 484 LYS A O 1
ATOM 3853 N N . GLU A 1 485 ? 47.418 -0.884 -48.366 1.00 77.12 485 GLU A N 1
ATOM 3854 C CA . GLU A 1 485 ? 46.236 -0.321 -47.704 1.00 77.12 485 GLU A CA 1
ATOM 3855 C C . GLU A 1 485 ? 44.984 -1.145 -48.000 1.00 77.12 485 GLU A C 1
ATOM 3857 O O . GLU A 1 485 ? 44.319 -1.587 -47.069 1.00 77.12 485 GLU A O 1
ATOM 3862 N N . ASN A 1 486 ? 44.730 -1.497 -49.267 1.00 76.38 486 ASN A N 1
ATOM 3863 C CA . ASN A 1 486 ? 43.640 -2.411 -49.624 1.00 76.38 486 ASN A CA 1
ATOM 3864 C C . ASN A 1 486 ? 43.755 -3.775 -48.918 1.00 76.38 486 ASN A C 1
ATOM 3866 O O . ASN A 1 486 ? 42.739 -4.366 -48.563 1.00 76.38 486 ASN A O 1
ATOM 3870 N N . ARG A 1 487 ? 44.969 -4.284 -48.661 1.00 78.75 487 ARG A N 1
ATOM 3871 C CA . ARG A 1 487 ? 45.157 -5.515 -47.868 1.00 78.75 487 ARG A CA 1
ATOM 3872 C C . ARG A 1 487 ? 44.871 -5.303 -46.379 1.00 78.75 487 ARG A C 1
ATOM 3874 O O . ARG A 1 487 ? 44.349 -6.225 -45.759 1.00 78.75 487 ARG A O 1
ATOM 3881 N N . SER A 1 488 ? 45.167 -4.125 -45.825 1.00 82.50 488 SER A N 1
ATOM 3882 C CA . SER A 1 488 ? 44.792 -3.762 -44.450 1.00 82.50 488 SER A CA 1
ATOM 3883 C C . SER A 1 488 ? 43.275 -3.625 -44.315 1.00 82.50 488 SER A C 1
ATOM 3885 O O . SER A 1 488 ? 42.679 -4.282 -43.469 1.00 82.50 488 SER A O 1
ATOM 3887 N N . ILE A 1 489 ? 42.631 -2.886 -45.223 1.00 79.19 489 ILE A N 1
ATOM 3888 C CA . ILE A 1 489 ? 41.174 -2.697 -45.272 1.00 79.19 489 ILE A CA 1
ATOM 3889 C C . ILE A 1 489 ? 40.456 -4.047 -45.422 1.00 79.19 489 ILE A C 1
ATOM 3891 O O . ILE A 1 489 ? 39.531 -4.334 -44.669 1.00 79.19 489 ILE A O 1
ATOM 3895 N N . MET A 1 490 ? 40.915 -4.928 -46.318 1.00 79.44 490 MET A N 1
ATOM 3896 C CA . MET A 1 490 ? 40.355 -6.282 -46.464 1.00 79.44 490 MET A CA 1
ATOM 3897 C C . MET A 1 490 ? 40.574 -7.172 -45.229 1.00 79.44 490 MET A C 1
ATOM 3899 O O . MET A 1 490 ? 39.767 -8.066 -44.971 1.00 79.44 490 MET A O 1
ATOM 3903 N N . PHE A 1 491 ? 41.641 -6.954 -44.455 1.00 85.00 491 PHE A N 1
ATOM 3904 C CA . PHE A 1 491 ? 41.849 -7.646 -43.180 1.00 85.00 491 PHE A CA 1
ATOM 3905 C C . PHE A 1 491 ? 40.919 -7.093 -42.090 1.00 85.00 491 PHE A C 1
ATOM 3907 O O . PHE A 1 491 ? 40.270 -7.865 -41.387 1.00 85.00 491 PHE A O 1
ATOM 3914 N N . GLU A 1 492 ? 40.790 -5.771 -41.983 1.00 86.38 492 GLU A N 1
ATOM 3915 C CA . GLU A 1 492 ? 39.896 -5.113 -41.029 1.00 86.38 492 GLU A CA 1
ATOM 3916 C C . GLU A 1 492 ? 38.430 -5.463 -41.287 1.00 86.38 492 GLU A C 1
ATOM 3918 O O . GLU A 1 492 ? 37.757 -5.902 -40.352 1.00 86.38 492 GLU A O 1
ATOM 3923 N N . LEU A 1 493 ? 37.968 -5.392 -42.543 1.00 80.50 493 LEU A N 1
ATOM 3924 C CA . LEU A 1 493 ? 36.643 -5.855 -42.970 1.00 80.50 493 LEU A CA 1
ATOM 3925 C C . LEU A 1 493 ? 36.381 -7.290 -42.508 1.00 80.50 493 LEU A C 1
ATOM 3927 O O . LEU A 1 493 ? 35.369 -7.540 -41.861 1.00 80.50 493 LEU A O 1
ATOM 3931 N N . ARG A 1 494 ? 37.329 -8.211 -42.713 1.00 85.50 494 ARG A N 1
ATOM 3932 C CA . ARG A 1 494 ? 37.201 -9.597 -42.244 1.00 85.50 494 ARG A CA 1
ATOM 3933 C C . ARG A 1 494 ? 37.085 -9.704 -40.718 1.00 85.50 494 ARG A C 1
ATOM 3935 O O . ARG A 1 494 ? 36.274 -10.478 -40.216 1.00 85.50 494 ARG A O 1
ATOM 3942 N N . THR A 1 495 ? 37.830 -8.900 -39.953 1.00 86.44 495 THR A N 1
ATOM 3943 C CA . THR A 1 495 ? 37.657 -8.864 -38.484 1.00 86.44 495 THR A CA 1
ATOM 3944 C C . THR A 1 495 ? 36.333 -8.226 -38.047 1.00 86.44 495 THR A C 1
ATOM 3946 O O . THR A 1 495 ? 35.839 -8.531 -36.960 1.00 86.44 495 THR A O 1
ATOM 3949 N N . LEU A 1 496 ? 35.737 -7.354 -38.867 1.00 81.69 496 LEU A N 1
ATOM 3950 C CA . LEU A 1 496 ? 34.403 -6.792 -38.642 1.00 81.69 496 LEU A CA 1
ATOM 3951 C C . LEU A 1 496 ? 33.302 -7.804 -38.993 1.00 81.69 496 LEU A C 1
ATOM 3953 O O . LEU A 1 496 ? 32.360 -7.939 -38.218 1.00 81.69 496 LEU A O 1
ATOM 3957 N N . GLU A 1 497 ? 33.453 -8.584 -40.065 1.00 83.31 497 GLU A N 1
ATOM 3958 C CA . GLU A 1 497 ? 32.587 -9.728 -40.392 1.00 83.31 497 GLU A CA 1
ATOM 3959 C C . GLU A 1 497 ? 32.583 -10.767 -39.258 1.00 83.31 497 GLU A C 1
ATOM 3961 O O . GLU A 1 497 ? 31.519 -11.161 -38.779 1.00 83.31 497 GLU A O 1
ATOM 3966 N N . GLU A 1 498 ? 33.761 -11.158 -38.758 1.00 86.75 498 GLU A N 1
ATOM 3967 C CA . GLU A 1 498 ? 33.898 -12.096 -37.633 1.00 86.75 498 GLU A CA 1
ATOM 3968 C C . GLU A 1 498 ? 33.275 -11.543 -36.334 1.00 86.75 498 GLU A C 1
ATOM 3970 O O . GLU A 1 498 ? 32.626 -12.281 -35.583 1.00 86.75 498 GLU A O 1
ATOM 3975 N N . ARG A 1 499 ? 33.391 -10.229 -36.083 1.00 86.00 499 ARG A N 1
ATOM 3976 C CA . ARG A 1 499 ? 32.710 -9.553 -34.962 1.00 86.00 499 ARG A CA 1
ATOM 3977 C C . ARG A 1 499 ? 31.193 -9.511 -35.142 1.00 86.00 499 ARG A C 1
ATOM 3979 O O . ARG A 1 499 ? 30.485 -9.813 -34.185 1.00 86.00 499 ARG A O 1
ATOM 3986 N N . ASN A 1 500 ? 30.692 -9.201 -36.335 1.00 84.38 500 ASN A N 1
ATOM 3987 C CA . ASN A 1 500 ? 29.257 -9.169 -36.628 1.00 84.38 500 ASN A CA 1
ATOM 3988 C C . ASN A 1 500 ? 28.632 -10.567 -36.529 1.00 84.38 500 ASN A C 1
ATOM 3990 O O . ASN A 1 500 ? 27.581 -10.717 -35.912 1.00 84.38 500 ASN A O 1
ATOM 3994 N N . ALA A 1 501 ? 29.306 -11.610 -37.021 1.00 83.31 501 ALA A N 1
ATOM 3995 C CA . ALA A 1 501 ? 28.876 -12.997 -36.839 1.00 83.31 501 ALA A CA 1
ATOM 3996 C C . ALA A 1 501 ? 28.810 -13.399 -35.350 1.00 83.31 501 ALA A C 1
ATOM 3998 O O . ALA A 1 501 ? 27.885 -14.096 -34.928 1.00 83.31 501 ALA A O 1
ATOM 3999 N N . SER A 1 502 ? 29.758 -12.923 -34.533 1.00 83.19 502 SER A N 1
ATOM 4000 C CA . SER A 1 502 ? 29.749 -13.124 -33.078 1.00 83.19 502 SER A CA 1
ATOM 4001 C C . SER A 1 502 ? 28.604 -12.365 -32.386 1.00 83.19 502 SER A C 1
ATOM 4003 O O . SER A 1 502 ? 27.898 -12.936 -31.555 1.00 83.19 502 SER A O 1
ATOM 4005 N N . LEU A 1 503 ? 28.356 -11.106 -32.772 1.00 78.62 503 LEU A N 1
ATOM 4006 C CA . LEU A 1 503 ? 27.248 -10.286 -32.266 1.00 78.62 503 LEU A CA 1
ATOM 4007 C C . LEU A 1 503 ? 25.883 -10.898 -32.603 1.00 78.62 503 LEU A C 1
ATOM 4009 O O . LEU A 1 503 ? 25.072 -11.087 -31.699 1.00 78.62 503 LEU A O 1
ATOM 4013 N N . LEU A 1 504 ? 25.653 -11.294 -33.859 1.00 78.38 504 LEU A N 1
ATOM 4014 C CA . LEU A 1 504 ? 24.425 -11.973 -34.292 1.00 78.38 504 LEU A CA 1
ATOM 4015 C C . LEU A 1 504 ? 24.179 -13.269 -33.505 1.00 78.38 504 LEU A C 1
ATOM 4017 O O . LEU A 1 504 ? 23.051 -13.550 -33.103 1.00 78.38 504 LEU A O 1
ATOM 4021 N N . LYS A 1 505 ? 25.239 -14.033 -33.210 1.00 81.44 505 LYS A N 1
ATOM 4022 C CA . LYS A 1 505 ? 25.145 -15.245 -32.386 1.00 81.44 505 LYS A CA 1
ATOM 4023 C C . LYS A 1 505 ? 24.783 -14.954 -30.923 1.00 81.44 505 LYS A C 1
ATOM 4025 O O . LYS A 1 505 ? 24.102 -15.769 -30.304 1.00 81.44 505 LYS A O 1
ATOM 4030 N N . MET A 1 506 ? 25.214 -13.821 -30.366 1.00 76.81 506 MET A N 1
ATOM 4031 C CA . MET A 1 506 ? 24.793 -13.393 -29.025 1.00 76.81 506 MET A CA 1
ATOM 4032 C C . MET A 1 506 ? 23.345 -12.885 -29.014 1.00 76.81 506 MET A C 1
ATOM 4034 O O . MET A 1 506 ? 22.607 -13.242 -28.101 1.00 76.81 506 MET A O 1
ATOM 4038 N N . LEU A 1 507 ? 22.930 -12.136 -30.043 1.00 74.62 507 LEU A N 1
ATOM 4039 C CA . LEU A 1 507 ? 21.571 -11.598 -30.187 1.00 74.62 507 LEU A CA 1
ATOM 4040 C C . LEU A 1 507 ? 20.511 -12.696 -30.363 1.00 74.62 507 LEU A C 1
ATOM 4042 O O . LEU A 1 507 ? 19.488 -12.655 -29.687 1.00 74.62 507 LEU A O 1
ATOM 4046 N N . GLY A 1 508 ? 20.770 -13.735 -31.166 1.00 76.12 508 GLY A N 1
ATOM 4047 C CA . GLY A 1 508 ? 19.865 -14.896 -31.243 1.00 76.12 508 GLY A CA 1
ATOM 4048 C C . GLY A 1 508 ? 19.708 -15.606 -29.888 1.00 76.12 508 GLY A C 1
ATOM 4049 O O . GLY A 1 508 ? 18.607 -15.976 -29.485 1.00 76.12 508 GLY A O 1
ATOM 4050 N N . GLY A 1 509 ? 20.795 -15.680 -29.110 1.00 74.81 509 GLY A N 1
ATOM 4051 C CA . GLY A 1 509 ? 20.774 -16.130 -27.714 1.00 74.81 509 GLY A CA 1
ATOM 4052 C C . GLY A 1 509 ? 20.129 -15.144 -26.726 1.00 74.81 509 GLY A C 1
ATOM 4053 O O . GLY A 1 509 ? 20.106 -15.426 -25.526 1.00 74.81 509 GLY A O 1
ATOM 4054 N N . GLU A 1 510 ? 19.631 -13.993 -27.188 1.00 71.50 510 GLU A N 1
ATOM 4055 C CA . GLU A 1 510 ? 18.815 -13.034 -26.429 1.00 71.50 510 GLU A CA 1
ATOM 4056 C C . GLU A 1 510 ? 17.348 -13.074 -26.847 1.00 71.50 510 GLU A C 1
ATOM 4058 O O . GLU A 1 510 ? 16.492 -13.026 -25.967 1.00 71.50 510 GLU A O 1
ATOM 4063 N N . GLU A 1 511 ? 17.040 -13.326 -28.120 1.00 72.94 511 GLU A N 1
ATOM 4064 C CA . GLU A 1 511 ? 15.681 -13.652 -28.576 1.00 72.94 511 GLU A CA 1
ATOM 4065 C C . GLU A 1 511 ? 15.150 -14.947 -27.929 1.00 72.94 511 GLU A C 1
ATOM 4067 O O . GLU A 1 511 ? 14.011 -14.990 -27.452 1.00 72.94 511 GLU A O 1
ATOM 4072 N N . GLU A 1 512 ? 15.983 -15.987 -27.800 1.00 73.88 512 GLU A N 1
ATOM 4073 C CA . GLU A 1 512 ? 15.623 -17.204 -27.050 1.00 73.88 512 GLU A CA 1
ATOM 4074 C C . GLU A 1 512 ? 15.345 -16.908 -25.563 1.00 73.88 512 GLU A C 1
ATOM 4076 O O . GLU A 1 512 ? 14.395 -17.438 -24.986 1.00 73.88 512 GLU A O 1
ATOM 4081 N N . ARG A 1 513 ? 16.119 -16.009 -24.934 1.00 75.19 513 ARG A N 1
ATOM 4082 C CA . ARG A 1 513 ? 15.904 -15.598 -23.531 1.00 75.19 513 ARG A CA 1
ATOM 4083 C C . ARG A 1 513 ? 14.673 -14.702 -23.358 1.00 75.19 513 ARG A C 1
ATOM 4085 O O . ARG A 1 513 ? 13.996 -14.807 -22.337 1.00 75.19 513 ARG A O 1
ATOM 4092 N N . ALA A 1 514 ? 14.373 -13.845 -24.332 1.00 74.31 514 ALA A N 1
ATOM 4093 C CA . ALA A 1 514 ? 13.205 -12.969 -24.329 1.00 74.31 514 ALA A CA 1
ATOM 4094 C C . ALA A 1 514 ? 11.905 -13.758 -24.543 1.00 74.31 514 ALA A C 1
ATOM 4096 O O . ALA A 1 514 ? 10.945 -13.581 -23.799 1.00 74.31 514 ALA A O 1
ATOM 4097 N N . THR A 1 515 ? 11.887 -14.697 -25.492 1.00 79.81 515 THR A N 1
ATOM 4098 C CA . THR A 1 515 ? 10.718 -15.566 -25.708 1.00 79.81 515 THR A CA 1
ATOM 4099 C C . THR A 1 515 ? 10.488 -16.532 -24.542 1.00 79.81 515 THR A C 1
ATOM 4101 O O . THR A 1 515 ? 9.342 -16.853 -24.234 1.00 79.81 515 THR A O 1
ATOM 4104 N N . GLU A 1 516 ? 11.535 -16.980 -23.840 1.00 81.88 516 GLU A N 1
ATOM 4105 C CA . GLU A 1 516 ? 11.380 -17.781 -22.617 1.00 81.88 516 GLU A CA 1
ATOM 4106 C C . GLU A 1 516 ? 10.865 -16.954 -21.424 1.00 81.88 516 GLU A C 1
ATOM 4108 O O . GLU A 1 516 ? 10.028 -17.441 -20.662 1.00 81.88 516 GLU A O 1
ATOM 4113 N N . SER A 1 517 ? 11.286 -15.691 -21.274 1.00 79.25 517 SER A N 1
ATOM 4114 C CA . SER A 1 517 ? 10.751 -14.812 -20.222 1.00 79.25 517 SER A CA 1
ATOM 4115 C C . SER A 1 517 ? 9.314 -14.360 -20.507 1.00 79.25 517 SER A C 1
ATOM 4117 O O . SER A 1 517 ? 8.506 -14.291 -19.581 1.00 79.25 517 SER A O 1
ATOM 4119 N N . GLU A 1 518 ? 8.937 -14.164 -21.774 1.00 83.62 518 GLU A N 1
ATOM 4120 C CA . GLU A 1 518 ? 7.551 -13.886 -22.168 1.00 83.62 518 GLU A CA 1
ATOM 4121 C C . GLU A 1 518 ? 6.615 -15.057 -21.818 1.00 83.62 518 GLU A C 1
ATOM 4123 O O . GLU A 1 518 ? 5.562 -14.836 -21.217 1.00 83.62 518 GLU A O 1
ATOM 4128 N N . LYS A 1 519 ? 7.031 -16.313 -22.059 1.00 87.12 519 LYS A N 1
ATOM 4129 C CA . LYS A 1 519 ? 6.294 -17.510 -21.593 1.00 87.12 519 LYS A CA 1
ATOM 4130 C C . LYS A 1 519 ? 6.106 -17.514 -20.072 1.00 87.12 519 LYS A C 1
ATOM 4132 O O . LYS A 1 519 ? 5.025 -17.865 -19.601 1.00 87.12 519 LYS A O 1
ATOM 4137 N N . GLN A 1 520 ? 7.128 -17.128 -19.303 1.00 85.81 520 GLN A N 1
ATOM 4138 C CA . GLN A 1 520 ? 7.050 -17.062 -17.836 1.00 85.81 520 GLN A CA 1
ATOM 4139 C C . GLN A 1 520 ? 6.085 -15.964 -17.364 1.00 85.81 520 GLN A C 1
ATOM 4141 O O . GLN A 1 520 ? 5.263 -16.216 -16.484 1.00 85.81 520 GLN A O 1
ATOM 4146 N N . ILE A 1 521 ? 6.111 -14.784 -17.992 1.00 85.62 521 ILE A N 1
ATOM 4147 C CA . ILE A 1 521 ? 5.137 -13.707 -17.746 1.00 85.62 521 ILE A CA 1
ATOM 4148 C C . ILE A 1 521 ? 3.708 -14.200 -18.021 1.00 85.62 521 ILE A C 1
ATOM 4150 O O . ILE A 1 521 ? 2.793 -13.906 -17.254 1.00 85.62 521 ILE A O 1
ATOM 4154 N N . ASP A 1 522 ? 3.510 -14.990 -19.074 1.00 85.44 522 ASP A N 1
ATOM 4155 C CA . ASP A 1 522 ? 2.205 -15.541 -19.437 1.00 85.44 522 ASP A CA 1
ATOM 4156 C C . ASP A 1 522 ? 1.706 -16.657 -18.502 1.00 85.44 522 ASP A C 1
ATOM 4158 O O . ASP A 1 522 ? 0.497 -16.781 -18.294 1.00 85.44 522 ASP A O 1
ATOM 4162 N N . VAL A 1 523 ? 2.606 -17.428 -17.882 1.00 89.88 523 VAL A N 1
ATOM 4163 C CA . VAL A 1 523 ? 2.262 -18.330 -16.766 1.00 89.88 523 VAL A CA 1
ATOM 4164 C C . VAL A 1 523 ? 1.831 -17.513 -15.545 1.00 89.88 523 VAL A C 1
ATOM 4166 O O . VAL A 1 523 ? 0.730 -17.718 -15.038 1.00 89.88 523 VAL A O 1
ATOM 4169 N N . ILE A 1 524 ? 2.619 -16.507 -15.150 1.00 85.25 524 ILE A N 1
ATOM 4170 C CA . ILE A 1 524 ? 2.317 -15.618 -14.014 1.00 85.25 524 ILE A CA 1
ATOM 4171 C C . ILE A 1 524 ? 0.983 -14.872 -14.219 1.00 85.25 524 ILE A C 1
ATOM 4173 O O . ILE A 1 524 ? 0.231 -14.663 -13.266 1.00 85.25 524 ILE A O 1
ATOM 4177 N N . ARG A 1 525 ? 0.635 -14.488 -15.455 1.00 88.44 525 ARG A N 1
ATOM 4178 C CA . ARG A 1 525 ? -0.682 -13.909 -15.792 1.00 88.44 525 ARG A CA 1
ATOM 4179 C C . ARG A 1 525 ? -1.833 -14.888 -15.539 1.00 88.44 525 ARG A C 1
ATOM 4181 O O . ARG A 1 525 ? -2.858 -14.472 -14.999 1.00 88.44 525 ARG A O 1
ATOM 4188 N N . ARG A 1 526 ? -1.675 -16.169 -15.896 1.00 89.56 526 ARG A N 1
ATOM 4189 C CA . ARG A 1 526 ? -2.694 -17.212 -15.661 1.00 89.56 526 ARG A CA 1
ATOM 4190 C C . ARG A 1 526 ? -2.861 -17.479 -14.171 1.00 89.56 526 ARG A C 1
ATOM 4192 O O . ARG A 1 526 ? -3.980 -17.361 -13.680 1.00 89.56 526 ARG A O 1
ATOM 4199 N N . GLU A 1 527 ? -1.763 -17.692 -13.450 1.00 89.62 527 GLU A N 1
ATOM 4200 C CA . GLU A 1 527 ? -1.763 -17.883 -11.992 1.00 89.62 527 GLU A CA 1
ATOM 4201 C C . GLU A 1 527 ? -2.438 -16.706 -11.268 1.00 89.62 527 GLU A C 1
ATOM 4203 O O . GLU A 1 527 ? -3.312 -16.915 -10.431 1.00 89.62 527 GLU A O 1
ATOM 4208 N N . ASN A 1 528 ? -2.137 -15.457 -11.647 1.00 87.06 528 ASN A N 1
ATOM 4209 C CA . ASN A 1 528 ? -2.821 -14.284 -11.090 1.00 87.06 528 ASN A CA 1
ATOM 4210 C C . ASN A 1 528 ? -4.322 -14.236 -11.431 1.00 87.06 528 ASN A C 1
ATOM 4212 O O . ASN A 1 528 ? -5.117 -13.789 -10.601 1.00 87.06 528 ASN A O 1
ATOM 4216 N N . SER A 1 529 ? -4.740 -14.700 -12.614 1.00 89.19 529 SER A N 1
ATOM 4217 C CA . SER A 1 529 ? -6.163 -14.771 -12.979 1.00 89.19 529 SER A CA 1
ATOM 4218 C C . SER A 1 529 ? -6.913 -15.849 -12.184 1.00 89.19 529 SER A C 1
ATOM 4220 O O . SER A 1 529 ? -8.018 -15.601 -11.696 1.00 89.19 529 SER A O 1
ATOM 4222 N N . GLU A 1 530 ? -6.279 -17.002 -11.953 1.00 90.81 530 GLU A N 1
ATOM 4223 C CA . GLU A 1 530 ? -6.808 -18.079 -11.114 1.00 90.81 530 GLU A CA 1
ATOM 4224 C C . GLU A 1 530 ? -6.912 -17.622 -9.655 1.00 90.81 530 GLU A C 1
ATOM 4226 O O . GLU A 1 530 ? -7.995 -17.694 -9.067 1.00 90.81 530 GLU A O 1
ATOM 4231 N N . LEU A 1 531 ? -5.843 -17.037 -9.101 1.00 89.44 531 LEU A N 1
ATOM 4232 C CA . LEU A 1 531 ? -5.836 -16.442 -7.763 1.00 89.44 531 LEU A CA 1
ATOM 4233 C C . LEU A 1 531 ? -6.943 -15.392 -7.609 1.00 89.44 531 LEU A C 1
ATOM 4235 O O . LEU A 1 531 ? -7.711 -15.475 -6.651 1.00 89.44 531 LEU A O 1
ATOM 4239 N N . SER A 1 532 ? -7.104 -14.481 -8.575 1.00 89.19 532 SER A N 1
ATOM 4240 C CA . SER A 1 532 ? -8.181 -13.476 -8.572 1.00 89.19 532 SER A CA 1
ATOM 4241 C C . SER A 1 532 ? -9.574 -14.115 -8.523 1.00 89.19 532 SER A C 1
ATOM 4243 O O . SER A 1 532 ? -10.441 -13.650 -7.781 1.00 89.19 532 SER A O 1
ATOM 4245 N N . SER A 1 533 ? -9.791 -15.220 -9.248 1.00 89.44 533 SER A N 1
ATOM 4246 C CA . SER A 1 533 ? -11.060 -15.958 -9.198 1.00 89.44 533 SER A CA 1
ATOM 4247 C C . SER A 1 533 ? -11.308 -16.604 -7.826 1.00 89.44 533 SER A C 1
ATOM 4249 O O . SER A 1 533 ? -12.416 -16.514 -7.293 1.00 89.44 533 SER A O 1
ATOM 4251 N N . THR A 1 534 ? -10.273 -17.176 -7.196 1.00 91.19 534 THR A N 1
ATOM 4252 C CA . THR A 1 534 ? -10.393 -17.752 -5.845 1.00 91.19 534 THR A CA 1
ATOM 4253 C C . THR A 1 534 ? -10.622 -16.683 -4.778 1.00 91.19 534 THR A C 1
ATOM 4255 O O . THR A 1 534 ? -11.401 -16.906 -3.852 1.00 91.19 534 THR A O 1
ATOM 4258 N N . LEU A 1 535 ? -10.010 -15.505 -4.929 1.00 89.50 535 LEU A N 1
ATOM 4259 C CA . LEU A 1 535 ? -10.172 -14.372 -4.021 1.00 89.50 535 LEU A CA 1
ATOM 4260 C C . LEU A 1 535 ? -11.621 -13.862 -4.065 1.00 89.50 535 LEU A C 1
ATOM 4262 O O . LEU A 1 535 ? -12.256 -13.769 -3.018 1.00 89.50 535 LEU A O 1
ATOM 4266 N N . SER A 1 536 ? -12.193 -13.688 -5.262 1.00 91.75 536 SER A N 1
ATOM 4267 C CA . SER A 1 536 ? -13.606 -13.312 -5.433 1.00 91.75 536 SER A CA 1
ATOM 4268 C C . SER A 1 536 ? -14.585 -14.344 -4.843 1.00 91.75 536 SER A C 1
ATOM 4270 O O . SER A 1 536 ? -15.589 -13.979 -4.225 1.00 91.75 536 SER A O 1
ATOM 4272 N N . LEU A 1 537 ? -14.278 -15.645 -4.945 1.00 91.38 537 LEU A N 1
ATOM 4273 C CA . LEU A 1 537 ? -15.052 -16.690 -4.259 1.00 91.38 537 LEU A CA 1
ATOM 4274 C C . LEU A 1 537 ? -14.971 -16.556 -2.727 1.00 91.38 537 LEU A C 1
ATOM 4276 O O . LEU A 1 537 ? -15.993 -16.704 -2.055 1.00 91.38 537 LEU A O 1
ATOM 4280 N N . LYS A 1 538 ? -13.802 -16.219 -2.165 1.00 91.44 538 LYS A N 1
ATOM 4281 C CA . LYS A 1 538 ? -13.646 -15.992 -0.717 1.00 91.44 538 LYS A CA 1
ATOM 4282 C C . LYS A 1 538 ? -14.292 -14.698 -0.227 1.00 91.44 538 LYS A C 1
ATOM 4284 O O . LYS A 1 538 ? -14.881 -14.707 0.851 1.00 91.44 538 LYS A O 1
ATOM 4289 N N . GLU A 1 539 ? -14.283 -13.625 -1.012 1.00 90.81 539 GLU A N 1
ATOM 4290 C CA . GLU A 1 539 ? -15.067 -12.415 -0.720 1.00 90.81 539 GLU A CA 1
ATOM 4291 C C . GLU A 1 539 ? -16.566 -12.728 -0.646 1.00 90.81 539 GLU A C 1
ATOM 4293 O O . GLU A 1 539 ? -17.254 -12.268 0.269 1.00 90.81 539 GLU A O 1
ATOM 4298 N N . LYS A 1 540 ? -17.070 -13.572 -1.557 1.00 92.81 540 LYS A N 1
ATOM 4299 C CA . LYS A 1 540 ? -18.460 -14.031 -1.519 1.00 92.81 540 LYS A CA 1
ATOM 4300 C C . LYS A 1 540 ? -18.757 -14.879 -0.277 1.00 92.81 540 LYS A C 1
ATOM 4302 O O . LYS A 1 540 ? -19.730 -14.585 0.413 1.00 92.81 540 LYS A O 1
ATOM 4307 N N . GLU A 1 541 ? -17.916 -15.864 0.050 1.00 92.31 541 GLU A N 1
ATOM 4308 C CA . GLU A 1 541 ? -18.054 -16.659 1.286 1.00 92.31 541 GLU A CA 1
ATOM 4309 C C . GLU A 1 541 ? -18.088 -15.768 2.542 1.00 92.31 541 GLU A C 1
ATOM 4311 O O . GLU A 1 541 ? -18.929 -15.963 3.418 1.00 92.31 541 GLU A O 1
ATOM 4316 N N . ILE A 1 542 ? -17.218 -14.754 2.620 1.00 89.81 542 ILE A N 1
ATOM 4317 C CA . ILE A 1 542 ? -17.184 -13.786 3.727 1.00 89.81 542 ILE A CA 1
ATOM 4318 C C . ILE A 1 542 ? -18.463 -12.937 3.769 1.00 89.81 542 ILE A C 1
ATOM 4320 O O . ILE A 1 542 ? -18.981 -12.669 4.855 1.00 89.81 542 ILE A O 1
ATOM 4324 N N . SER A 1 543 ? -19.006 -12.543 2.616 1.00 91.06 543 SER A N 1
ATOM 4325 C CA . SER A 1 543 ? -20.264 -11.793 2.520 1.00 91.06 543 SER A CA 1
ATOM 4326 C C . SER A 1 543 ? -21.470 -12.621 2.990 1.00 91.06 543 SER A C 1
ATOM 4328 O O . SER A 1 543 ? -22.258 -12.159 3.820 1.00 91.06 543 SER A O 1
ATOM 4330 N N . ASP A 1 544 ? -21.570 -13.882 2.557 1.00 92.31 544 ASP A N 1
ATOM 4331 C CA . ASP A 1 544 ? -22.639 -14.801 2.969 1.00 92.31 544 ASP A CA 1
ATOM 4332 C C . ASP A 1 544 ? -22.523 -15.182 4.469 1.00 92.31 544 ASP A C 1
ATOM 4334 O O . ASP A 1 544 ? -23.527 -15.203 5.192 1.00 92.31 544 ASP A O 1
ATOM 4338 N N . MET A 1 545 ? -21.304 -15.366 5.000 1.00 91.56 545 MET A N 1
ATOM 4339 C CA . MET A 1 545 ? -21.073 -15.494 6.451 1.00 91.56 545 MET A CA 1
ATOM 4340 C C . MET A 1 545 ? -21.460 -14.221 7.225 1.00 91.56 545 MET A C 1
ATOM 4342 O O . MET A 1 545 ? -22.053 -14.303 8.300 1.00 91.56 545 MET A O 1
ATOM 4346 N N . SER A 1 546 ? -21.176 -13.034 6.683 1.00 91.62 546 SER A N 1
ATOM 4347 C CA . SER A 1 546 ? -21.533 -11.759 7.323 1.00 91.62 546 SER A CA 1
ATOM 4348 C C . SER A 1 546 ? -23.051 -11.550 7.381 1.00 91.62 546 SER A C 1
ATOM 4350 O O . SER A 1 546 ? -23.572 -11.079 8.397 1.00 91.62 546 SER A O 1
ATOM 4352 N N . ARG A 1 547 ? -23.783 -11.965 6.336 1.00 92.31 547 ARG A N 1
ATOM 4353 C CA . ARG A 1 547 ? -25.255 -12.007 6.337 1.00 92.31 547 ARG A CA 1
ATOM 4354 C C . ARG A 1 547 ? -25.779 -12.934 7.437 1.00 92.31 547 ARG A C 1
ATOM 4356 O O . ARG A 1 547 ? -26.540 -12.477 8.286 1.00 92.31 547 ARG A O 1
ATOM 4363 N N . THR A 1 548 ? -25.344 -14.194 7.462 1.00 92.69 548 THR A N 1
ATOM 4364 C CA . THR A 1 548 ? -25.841 -15.179 8.446 1.00 92.69 548 THR A CA 1
ATOM 4365 C C . THR A 1 548 ? -25.506 -14.800 9.893 1.00 92.69 548 THR A C 1
ATOM 4367 O O . THR A 1 548 ? -26.337 -14.986 10.783 1.00 92.69 548 THR A O 1
ATOM 4370 N N . LEU A 1 549 ? -24.350 -14.171 10.147 1.00 90.31 549 LEU A N 1
ATOM 4371 C CA . LEU A 1 549 ? -24.024 -13.594 11.457 1.00 90.31 549 LEU A CA 1
ATOM 4372 C C . LEU A 1 549 ? -24.988 -12.460 11.849 1.00 90.31 549 LEU A C 1
ATOM 4374 O O . LEU A 1 549 ? -25.417 -12.387 13.001 1.00 90.31 549 LEU A O 1
ATOM 4378 N N . THR A 1 550 ? -25.351 -11.594 10.901 1.00 91.25 550 THR A N 1
ATOM 4379 C CA . THR A 1 550 ? -26.298 -10.486 11.125 1.00 91.25 550 THR A CA 1
ATOM 4380 C C . THR A 1 550 ? -27.709 -11.010 11.419 1.00 91.25 550 THR A C 1
ATOM 4382 O O . THR A 1 550 ? -28.379 -10.528 12.332 1.00 91.25 550 THR A O 1
ATOM 4385 N N . GLU A 1 551 ? -28.145 -12.047 10.702 1.00 90.56 551 GLU A N 1
ATOM 4386 C CA . GLU A 1 551 ? -29.420 -12.737 10.934 1.00 90.56 551 GLU A CA 1
ATOM 4387 C C . GLU A 1 551 ? -29.454 -13.405 12.320 1.00 90.56 551 GLU A C 1
ATOM 4389 O O . GLU A 1 551 ? -30.408 -13.211 13.077 1.00 90.56 551 GLU A O 1
ATOM 4394 N N . ALA A 1 552 ? -28.377 -14.096 12.713 1.00 90.12 552 ALA A N 1
ATOM 4395 C CA . ALA A 1 552 ? -28.244 -14.705 14.037 1.00 90.12 552 ALA A CA 1
ATOM 4396 C C . ALA A 1 552 ? -28.243 -13.669 15.180 1.00 90.12 552 ALA A C 1
ATOM 4398 O O . ALA A 1 552 ? -28.858 -13.900 16.223 1.00 90.12 552 ALA A O 1
ATOM 4399 N N . GLN A 1 553 ? -27.610 -12.504 14.989 1.00 88.31 553 GLN A N 1
ATOM 4400 C CA . GLN A 1 553 ? -27.695 -11.382 15.935 1.00 88.31 553 GLN A CA 1
ATOM 4401 C C . GLN A 1 553 ? -29.125 -10.823 16.032 1.00 88.31 553 GLN A C 1
ATOM 4403 O O . GLN A 1 553 ? -29.585 -10.503 17.131 1.00 88.31 553 GLN A O 1
ATOM 4408 N N . GLY A 1 554 ? -29.852 -10.761 14.912 1.00 91.31 554 GLY A N 1
ATOM 4409 C CA . GLY A 1 554 ? -31.263 -10.374 14.871 1.00 91.31 554 GLY A CA 1
ATOM 4410 C C . GLY A 1 554 ? -32.175 -11.326 15.653 1.00 91.31 554 GLY A C 1
ATOM 4411 O O . GLY A 1 554 ? -33.015 -10.868 16.429 1.00 91.31 554 GLY A O 1
ATOM 4412 N N . GLU A 1 555 ? -31.993 -12.642 15.515 1.00 91.44 555 GLU A N 1
ATOM 4413 C CA . GLU A 1 555 ? -32.732 -13.628 16.318 1.00 91.44 555 GLU A CA 1
ATOM 4414 C C . GLU A 1 555 ? -32.342 -13.586 17.802 1.00 91.44 555 GLU A C 1
ATOM 4416 O O . GLU A 1 555 ? -33.221 -13.612 18.665 1.00 91.44 555 GLU A O 1
ATOM 4421 N N . LEU A 1 556 ? -31.055 -13.421 18.128 1.00 89.81 556 LEU A N 1
ATOM 4422 C CA . LEU A 1 556 ? -30.608 -13.263 19.516 1.00 89.81 556 LEU A CA 1
ATOM 4423 C C . LEU A 1 556 ? -31.244 -12.031 20.186 1.00 89.81 556 LEU A C 1
ATOM 4425 O O . LEU A 1 556 ? -31.672 -12.106 21.339 1.00 89.81 556 LEU A O 1
ATOM 4429 N N . ALA A 1 557 ? -31.376 -10.917 19.458 1.00 88.50 557 ALA A N 1
ATOM 4430 C CA . ALA A 1 557 ? -32.077 -9.728 19.940 1.00 88.50 557 ALA A CA 1
ATOM 4431 C C . ALA A 1 557 ? -33.576 -9.994 20.183 1.00 88.50 557 ALA A C 1
ATOM 4433 O O . ALA A 1 557 ? -34.109 -9.575 21.213 1.00 88.50 557 ALA A O 1
ATOM 4434 N N . LYS A 1 558 ? -34.254 -10.743 19.298 1.00 91.44 558 LYS A N 1
ATOM 4435 C CA . LYS A 1 558 ? -35.659 -11.158 19.492 1.00 91.44 558 LYS A CA 1
ATOM 4436 C C . LYS A 1 558 ? -35.831 -12.055 20.721 1.00 91.44 558 LYS A C 1
ATOM 4438 O O . LYS A 1 558 ? -36.779 -11.858 21.479 1.00 91.44 558 LYS A O 1
ATOM 4443 N N . VAL A 1 559 ? -34.926 -13.012 20.945 1.00 91.44 559 VAL A N 1
ATOM 4444 C CA . VAL A 1 559 ? -34.941 -13.886 22.134 1.00 91.44 559 VAL A CA 1
ATOM 4445 C C . VAL A 1 559 ? -34.706 -13.076 23.410 1.00 91.44 559 VAL A C 1
ATOM 4447 O O . VAL A 1 559 ? -35.468 -13.218 24.362 1.00 91.44 559 VAL A O 1
ATOM 4450 N N . SER A 1 560 ? -33.728 -12.166 23.408 1.00 90.25 560 SER A N 1
ATOM 4451 C CA . SER A 1 560 ? -33.458 -11.263 24.537 1.00 90.25 560 SER A CA 1
ATOM 4452 C C . SER A 1 560 ? -34.680 -10.401 24.893 1.00 90.25 560 SER A C 1
ATOM 4454 O O . SER A 1 560 ? -35.072 -10.322 26.056 1.00 90.25 560 SER A O 1
ATOM 4456 N N . MET A 1 561 ? -35.364 -9.838 23.888 1.00 90.75 561 MET A N 1
ATOM 4457 C CA . MET A 1 561 ? -36.604 -9.074 24.083 1.00 90.75 561 MET A CA 1
ATOM 4458 C C . MET A 1 561 ? -37.751 -9.918 24.663 1.00 90.75 561 MET A C 1
ATOM 4460 O O . MET A 1 561 ? -38.500 -9.414 25.500 1.00 90.75 561 MET A O 1
ATOM 4464 N N . ARG A 1 562 ? -37.885 -11.195 24.270 1.00 91.81 562 ARG A N 1
ATOM 4465 C CA . ARG A 1 562 ? -38.872 -12.121 24.864 1.00 91.81 562 ARG A CA 1
ATOM 4466 C C . ARG A 1 562 ? -38.549 -12.422 26.325 1.00 91.81 562 ARG A C 1
ATOM 4468 O O . ARG A 1 562 ? -39.406 -12.209 27.173 1.00 91.81 562 ARG A O 1
ATOM 4475 N N . MET A 1 563 ? -37.303 -12.786 26.635 1.00 90.44 563 MET A N 1
ATOM 4476 C CA . MET A 1 563 ? -36.869 -13.020 28.019 1.00 90.44 563 MET A CA 1
ATOM 4477 C C . MET A 1 563 ? -37.050 -11.779 28.906 1.00 90.44 563 MET A C 1
ATOM 4479 O O . MET A 1 563 ? -37.433 -11.902 30.067 1.00 90.44 563 MET A O 1
ATOM 4483 N N . GLN A 1 564 ? -36.820 -10.576 28.372 1.00 90.69 564 GLN A N 1
ATOM 4484 C CA . GLN A 1 564 ? -37.061 -9.327 29.098 1.00 90.69 564 GLN A CA 1
ATOM 4485 C C . GLN A 1 564 ? -38.559 -9.093 29.362 1.00 90.69 564 GLN A C 1
ATOM 4487 O O . GLN A 1 564 ? -38.917 -8.619 30.441 1.00 90.69 564 GLN A O 1
ATOM 4492 N N . ALA A 1 565 ? -39.440 -9.438 28.416 1.00 89.12 565 ALA A N 1
ATOM 4493 C CA . ALA A 1 565 ? -40.889 -9.372 28.606 1.00 89.12 565 ALA A CA 1
ATOM 4494 C C . ALA A 1 565 ? -41.376 -10.398 29.646 1.00 89.12 565 ALA A C 1
ATOM 4496 O O . ALA A 1 565 ? -42.077 -10.020 30.582 1.00 89.12 565 ALA A O 1
ATOM 4497 N N . GLU A 1 566 ? -40.928 -11.652 29.546 1.00 90.94 566 GLU A N 1
ATOM 4498 C CA . GLU A 1 566 ? -41.213 -12.730 30.506 1.00 90.94 566 GLU A CA 1
ATOM 4499 C C . GLU A 1 566 ? -40.733 -12.371 31.925 1.00 90.94 566 GLU A C 1
ATOM 4501 O O . GLU A 1 566 ? -41.460 -12.566 32.898 1.00 90.94 566 GLU A O 1
ATOM 4506 N N . ALA A 1 567 ? -39.544 -11.771 32.060 1.00 88.31 567 ALA A N 1
ATOM 4507 C CA . ALA A 1 567 ? -39.023 -11.297 33.343 1.00 88.31 567 ALA A CA 1
ATOM 4508 C C . ALA A 1 567 ? -39.854 -10.141 33.933 1.00 88.31 567 ALA A C 1
ATOM 4510 O O . ALA A 1 567 ? -40.110 -10.116 35.140 1.00 88.31 567 ALA A O 1
ATOM 4511 N N . ASN A 1 568 ? -40.311 -9.204 33.095 1.00 90.19 568 ASN A N 1
ATOM 4512 C CA . ASN A 1 568 ? -41.199 -8.117 33.515 1.00 90.19 568 ASN A CA 1
ATOM 4513 C C . ASN A 1 568 ? -42.579 -8.650 33.950 1.00 90.19 568 ASN A C 1
ATOM 4515 O O . ASN A 1 568 ? -43.137 -8.183 34.944 1.00 90.19 568 ASN A O 1
ATOM 4519 N N . GLU A 1 569 ? -43.120 -9.646 33.245 1.00 90.88 569 GLU A N 1
ATOM 4520 C CA . GLU A 1 569 ? -44.395 -10.285 33.582 1.00 90.88 569 GLU A CA 1
ATOM 4521 C C . GLU A 1 569 ? -44.293 -11.116 34.870 1.00 90.88 569 GLU A C 1
ATOM 4523 O O . GLU A 1 569 ? -45.143 -10.986 35.751 1.00 90.88 569 GLU A O 1
ATOM 4528 N N . ALA A 1 570 ? -43.201 -11.859 35.069 1.00 86.81 570 ALA A N 1
ATOM 4529 C CA . ALA A 1 570 ? -42.910 -12.540 36.331 1.00 86.81 570 ALA A CA 1
ATOM 4530 C C . ALA A 1 570 ? -42.773 -11.557 37.513 1.00 86.81 570 ALA A C 1
ATOM 4532 O O . ALA A 1 570 ? -43.279 -11.825 38.606 1.00 86.81 570 ALA A O 1
ATOM 4533 N N . ALA A 1 571 ? -42.148 -10.391 37.307 1.00 87.00 571 ALA A N 1
ATOM 4534 C CA . ALA A 1 571 ? -42.059 -9.336 38.321 1.00 87.00 571 ALA A CA 1
ATOM 4535 C C . ALA A 1 571 ? -43.432 -8.712 38.648 1.00 87.00 571 ALA A C 1
ATOM 4537 O O . ALA A 1 571 ? -43.731 -8.437 39.817 1.00 87.00 571 ALA A O 1
ATOM 4538 N N . ARG A 1 572 ? -44.305 -8.547 37.645 1.00 91.56 572 ARG A N 1
ATOM 4539 C CA . ARG A 1 572 ? -45.700 -8.134 37.854 1.00 91.56 572 ARG A CA 1
ATOM 4540 C C . ARG A 1 572 ? -46.478 -9.189 38.646 1.00 91.56 572 ARG A C 1
ATOM 4542 O O . ARG A 1 572 ? -47.074 -8.854 39.664 1.00 91.56 572 ARG A O 1
ATOM 4549 N N . LEU A 1 573 ? -46.428 -10.458 38.242 1.00 89.69 573 LEU A N 1
ATOM 4550 C CA . LEU A 1 573 ? -47.124 -11.546 38.940 1.00 89.69 573 LEU A CA 1
ATOM 4551 C C . LEU A 1 573 ? -46.646 -11.682 40.394 1.00 89.69 573 LEU A C 1
ATOM 4553 O O . LEU A 1 573 ? -47.464 -11.877 41.291 1.00 89.69 573 LEU A O 1
ATOM 4557 N N . LYS A 1 574 ? -45.348 -11.483 40.660 1.00 89.25 574 LYS A N 1
ATOM 4558 C CA . LYS A 1 574 ? -44.802 -11.437 42.025 1.00 89.25 574 LYS A CA 1
ATOM 4559 C C . LYS A 1 574 ? -45.425 -10.319 42.867 1.00 89.25 574 LYS A C 1
ATOM 4561 O O . LYS A 1 574 ? -45.846 -10.583 43.989 1.00 89.25 574 LYS A O 1
ATOM 4566 N N . THR A 1 575 ? -45.533 -9.101 42.334 1.00 87.50 575 THR A N 1
ATOM 4567 C CA . THR A 1 575 ? -46.133 -7.973 43.075 1.00 87.50 575 THR A CA 1
ATOM 4568 C C . THR A 1 575 ? -47.654 -8.105 43.234 1.00 87.50 575 THR A C 1
ATOM 4570 O O . THR A 1 575 ? -48.191 -7.713 44.270 1.00 87.50 575 THR A O 1
ATOM 4573 N N . GLU A 1 576 ? -48.356 -8.744 42.291 1.00 86.19 576 GLU A N 1
ATOM 4574 C CA . GLU A 1 576 ? -49.766 -9.129 42.461 1.00 86.19 576 GLU A CA 1
ATOM 4575 C C . GLU A 1 576 ? -49.947 -10.190 43.565 1.00 86.19 576 GLU A C 1
ATOM 4577 O O . GLU A 1 576 ? -50.836 -10.046 44.408 1.00 86.19 576 GLU A O 1
ATOM 4582 N N . VAL A 1 577 ? -49.075 -11.204 43.636 1.00 86.62 577 VAL A N 1
ATOM 4583 C CA . VAL A 1 577 ? -49.074 -12.213 44.715 1.00 86.62 577 VAL A CA 1
ATOM 4584 C C . VAL A 1 577 ? -48.759 -11.589 46.078 1.00 86.62 577 VAL A C 1
ATOM 4586 O O . VAL A 1 577 ? -49.459 -11.876 47.048 1.00 86.62 577 VAL A O 1
ATOM 4589 N N . GLU A 1 578 ? -47.772 -10.696 46.169 1.00 84.38 578 GLU A N 1
ATOM 4590 C CA . GLU A 1 578 ? -47.442 -9.967 47.406 1.00 84.38 578 GLU A CA 1
ATOM 4591 C C . GLU A 1 578 ? -48.614 -9.085 47.873 1.00 84.38 578 GLU A C 1
ATOM 4593 O O . GLU A 1 578 ? -48.975 -9.089 49.054 1.00 84.38 578 GLU A O 1
ATOM 4598 N N . ALA A 1 579 ? -49.288 -8.394 46.946 1.00 79.12 579 ALA A N 1
ATOM 4599 C CA . ALA A 1 579 ? -50.483 -7.608 47.248 1.00 79.12 579 ALA A CA 1
ATOM 4600 C C . ALA A 1 579 ? -51.681 -8.477 47.684 1.00 79.12 579 ALA A C 1
ATOM 4602 O O . ALA A 1 579 ? -52.471 -8.056 48.536 1.00 79.12 579 ALA A O 1
ATOM 4603 N N . LEU A 1 580 ? -51.827 -9.688 47.135 1.00 79.81 580 LEU A N 1
ATOM 4604 C CA . LEU A 1 580 ? -52.838 -10.658 47.566 1.00 79.81 580 LEU A CA 1
ATOM 4605 C C . LEU A 1 580 ? -52.522 -11.234 48.952 1.00 79.81 580 LEU A C 1
ATOM 4607 O O . LEU A 1 580 ? -53.413 -11.261 49.798 1.00 79.81 580 LEU A O 1
ATOM 4611 N N . GLN A 1 581 ? -51.269 -11.605 49.234 1.00 75.12 581 GLN A N 1
ATOM 4612 C CA . GLN A 1 581 ? -50.841 -12.030 50.573 1.00 75.12 581 GLN A CA 1
ATOM 4613 C C . GLN A 1 581 ? -51.108 -10.939 51.618 1.00 75.12 581 GLN A C 1
ATOM 4615 O O . GLN A 1 581 ? -51.693 -11.220 52.664 1.00 75.12 581 GLN A O 1
ATOM 4620 N N . TYR A 1 582 ? -50.777 -9.680 51.314 1.00 76.19 582 TYR A N 1
ATOM 4621 C CA . TYR A 1 582 ? -51.051 -8.550 52.205 1.00 76.19 582 TYR A CA 1
ATOM 4622 C C . TYR A 1 582 ? -52.557 -8.356 52.463 1.00 76.19 582 TYR A C 1
ATOM 4624 O O . TYR A 1 582 ? -52.969 -8.108 53.599 1.00 76.19 582 TYR A O 1
ATOM 4632 N N . LYS A 1 583 ? -53.406 -8.529 51.437 1.00 74.12 583 LYS A N 1
ATOM 4633 C CA . LYS A 1 583 ? -54.874 -8.523 51.590 1.00 74.12 583 LYS A CA 1
ATOM 4634 C C . LYS A 1 583 ? -55.379 -9.684 52.449 1.00 74.12 583 LYS A C 1
ATOM 4636 O O . LYS A 1 583 ? -56.242 -9.449 53.289 1.00 74.12 583 LYS A O 1
ATOM 4641 N N . VAL A 1 584 ? -54.842 -10.896 52.284 1.00 70.44 584 VAL A N 1
ATOM 4642 C CA . VAL A 1 584 ? -55.210 -12.067 53.101 1.00 70.44 584 VAL A CA 1
ATOM 4643 C C . VAL A 1 584 ? -54.843 -11.837 54.566 1.00 70.44 584 VAL A C 1
ATOM 4645 O O . VAL A 1 584 ? -55.718 -11.932 55.420 1.00 70.44 584 VAL A O 1
ATOM 4648 N N . VAL A 1 585 ? -53.603 -11.433 54.867 1.00 67.00 585 VAL A N 1
ATOM 4649 C CA . VAL A 1 585 ? -53.160 -11.135 56.244 1.00 67.00 585 VAL A CA 1
ATOM 4650 C C . VAL A 1 585 ? -54.029 -10.046 56.885 1.00 67.00 585 VAL A C 1
ATOM 4652 O O . VAL A 1 585 ? -54.471 -10.195 58.026 1.00 67.00 585 VAL A O 1
ATOM 4655 N N . ARG A 1 586 ? -54.347 -8.976 56.144 1.00 60.44 586 ARG A N 1
ATOM 4656 C CA . ARG A 1 586 ? -55.223 -7.896 56.625 1.00 60.44 586 ARG A CA 1
ATOM 4657 C C . ARG A 1 586 ? -56.684 -8.336 56.801 1.00 60.44 586 ARG A C 1
ATOM 4659 O O . ARG A 1 586 ? -57.354 -7.822 57.691 1.00 60.44 586 ARG A O 1
ATOM 4666 N N . GLY A 1 587 ? -57.166 -9.280 55.992 1.00 55.59 587 GLY A N 1
ATOM 4667 C CA . GLY A 1 587 ? -58.484 -9.903 56.136 1.00 55.59 587 GLY A CA 1
ATOM 4668 C C . GLY A 1 587 ? -58.576 -10.797 57.375 1.00 55.59 587 GLY A C 1
ATOM 4669 O O . GLY A 1 587 ? -59.525 -10.672 58.144 1.00 55.59 587 GLY A O 1
ATOM 4670 N N . SER A 1 588 ? -57.554 -11.619 57.633 1.00 56.22 588 SER A N 1
ATOM 4671 C CA . SER A 1 588 ? -57.460 -12.443 58.847 1.00 56.22 588 SER A CA 1
ATOM 4672 C C . SER A 1 588 ? -57.493 -11.594 60.123 1.00 56.22 588 SER A C 1
ATOM 4674 O O . SER A 1 588 ? -58.191 -11.939 61.072 1.00 56.22 588 SER A O 1
ATOM 4676 N N . PHE A 1 589 ? -56.828 -10.432 60.122 1.00 52.41 589 PHE A N 1
ATOM 4677 C CA . PHE A 1 589 ? -56.870 -9.469 61.234 1.00 52.41 589 PHE A CA 1
ATOM 4678 C C . PHE A 1 589 ? -58.261 -8.864 61.511 1.00 52.41 589 PHE A C 1
ATOM 4680 O O . PHE A 1 589 ? -58.477 -8.329 62.597 1.00 52.41 589 PHE A O 1
ATOM 4687 N N . LEU A 1 590 ? -59.203 -8.944 60.564 1.00 51.16 590 LEU A N 1
ATOM 4688 C CA . LEU A 1 590 ? -60.583 -8.463 60.716 1.00 51.16 590 LEU A CA 1
ATOM 4689 C C . LEU A 1 590 ? -61.582 -9.576 61.084 1.00 51.16 590 LEU A C 1
ATOM 4691 O O . LEU A 1 590 ? -62.754 -9.279 61.307 1.00 51.16 590 LEU A O 1
ATOM 4695 N N . LEU A 1 591 ? -61.134 -10.835 61.167 1.00 47.66 591 LEU A N 1
ATOM 4696 C CA . LEU A 1 591 ? -61.973 -12.002 61.474 1.00 47.66 591 LEU A CA 1
ATOM 4697 C C . LEU A 1 591 ? -61.701 -12.630 62.852 1.00 47.66 591 LEU A C 1
ATOM 4699 O O . LEU A 1 591 ? -62.350 -13.612 63.207 1.00 47.66 591 LEU A O 1
ATOM 4703 N N . CYS A 1 592 ? -60.803 -12.058 63.659 1.00 40.56 592 CYS A N 1
ATOM 4704 C CA . CYS A 1 592 ? -60.632 -12.449 65.060 1.00 40.56 592 CYS A CA 1
ATOM 4705 C C . CYS A 1 592 ? -61.918 -12.165 65.867 1.00 40.56 592 CYS A C 1
ATOM 4707 O O . CYS A 1 592 ? -62.299 -10.997 65.999 1.00 40.56 592 CYS A O 1
ATOM 4709 N N . PRO A 1 593 ? -62.578 -13.180 66.462 1.00 45.25 593 PRO A N 1
ATOM 4710 C CA . PRO A 1 593 ? -63.707 -12.947 67.356 1.00 45.25 593 PRO A CA 1
ATOM 4711 C C . PRO A 1 593 ? -63.261 -12.156 68.591 1.00 45.25 593 PRO A C 1
ATOM 4713 O O . PRO A 1 593 ? -62.178 -12.390 69.132 1.00 45.25 593 PRO A O 1
ATOM 4716 N N . ARG A 1 594 ? -64.111 -11.248 69.087 1.00 47.53 594 ARG A N 1
ATOM 4717 C CA . ARG A 1 594 ? -63.892 -10.628 70.404 1.00 47.53 594 ARG A CA 1
ATOM 4718 C C . ARG A 1 594 ? -63.837 -11.728 71.476 1.00 47.53 594 ARG A C 1
ATOM 4720 O O . ARG A 1 594 ? -64.772 -12.529 71.519 1.00 47.53 594 ARG A O 1
ATOM 4727 N N . PRO A 1 595 ? -62.839 -11.744 72.380 1.00 45.72 595 PRO A N 1
ATOM 4728 C CA . PRO A 1 595 ? -62.882 -12.623 73.542 1.00 45.72 595 PRO A CA 1
ATOM 4729 C C . PRO A 1 595 ? -64.073 -12.223 74.422 1.00 45.72 595 PRO A C 1
ATOM 4731 O O . PRO A 1 595 ? -64.145 -11.104 74.932 1.00 45.72 595 PRO A O 1
ATOM 4734 N N . SER A 1 596 ? -65.043 -13.123 74.559 1.00 41.03 596 SER A N 1
ATOM 4735 C CA . SER A 1 596 ? -66.233 -12.914 75.381 1.00 41.03 596 SER A CA 1
ATOM 4736 C C . SER A 1 596 ? -65.886 -13.003 76.866 1.00 41.03 596 SER A C 1
ATOM 4738 O O . SER A 1 596 ? -65.340 -14.014 77.307 1.00 41.03 596 SER A O 1
ATOM 4740 N N . HIS A 1 597 ? -66.251 -11.984 77.648 1.00 46.91 597 HIS A N 1
ATOM 4741 C CA . HIS A 1 597 ? -66.138 -12.033 79.108 1.00 46.91 597 HIS A CA 1
ATOM 4742 C C . HIS A 1 597 ? -66.906 -13.243 79.678 1.00 46.91 597 HIS A C 1
ATOM 4744 O O . HIS A 1 597 ? -68.087 -13.401 79.349 1.00 46.91 597 HIS A O 1
ATOM 4750 N N . PRO A 1 598 ? -66.311 -14.052 80.574 1.00 44.91 598 PRO A N 1
ATOM 4751 C CA . PRO A 1 598 ? -67.079 -14.998 81.370 1.00 44.91 598 PRO A CA 1
ATOM 4752 C C . PRO A 1 598 ? -67.967 -14.217 82.349 1.00 44.91 598 PRO A C 1
ATOM 4754 O O . PRO A 1 598 ? -67.477 -13.431 83.161 1.00 44.91 598 PRO A O 1
ATOM 4757 N N . ARG A 1 599 ? -69.287 -14.408 82.259 1.00 38.12 599 ARG A N 1
ATOM 4758 C CA . ARG A 1 599 ? -70.236 -13.892 83.256 1.00 38.12 599 ARG A CA 1
ATOM 4759 C C . ARG A 1 599 ? -70.219 -14.760 84.512 1.00 38.12 599 ARG A C 1
ATOM 4761 O O . ARG A 1 599 ? -70.043 -15.971 84.439 1.00 38.12 599 ARG A O 1
ATOM 4768 N N . THR A 1 600 ? -70.469 -14.124 85.648 1.00 46.22 600 THR A N 1
ATOM 4769 C CA . THR A 1 600 ? -70.659 -14.762 86.952 1.00 46.22 600 THR A CA 1
ATOM 4770 C C . THR A 1 600 ? -72.069 -15.345 87.116 1.00 46.22 600 THR A C 1
ATOM 4772 O O . THR A 1 600 ? -73.062 -14.710 86.763 1.00 46.22 600 THR A O 1
ATOM 4775 N N . SER A 1 601 ? -72.143 -16.530 87.724 1.00 42.72 601 SER A N 1
ATOM 4776 C CA . SER A 1 601 ? -73.334 -17.127 88.353 1.00 42.72 601 SER A CA 1
ATOM 4777 C C . SER A 1 601 ? -72.830 -18.100 89.437 1.00 42.72 601 SER A C 1
ATOM 4779 O O . SER A 1 601 ? -72.162 -19.065 89.085 1.00 42.72 601 SER A O 1
ATOM 4781 N N . VAL A 1 602 ? -72.863 -17.784 90.738 1.00 43.69 602 VAL A N 1
ATOM 4782 C CA . VAL A 1 602 ? -74.043 -17.675 91.632 1.00 43.69 602 VAL A CA 1
ATOM 4783 C C . VAL A 1 602 ? -74.591 -19.064 92.017 1.00 43.69 602 VAL A C 1
ATOM 4785 O O . VAL A 1 602 ? -75.507 -19.538 91.360 1.00 43.69 602 VAL A O 1
ATOM 4788 N N . THR A 1 603 ? -73.992 -19.642 93.080 1.00 39.94 603 THR A N 1
ATOM 4789 C CA . THR A 1 603 ? -74.589 -20.332 94.270 1.00 39.94 603 THR A CA 1
ATOM 4790 C C . THR A 1 603 ? -75.650 -21.446 94.100 1.00 39.94 603 THR A C 1
ATOM 4792 O O . THR A 1 603 ? -76.382 -21.439 93.114 1.00 39.94 603 THR A O 1
ATOM 4795 N N . PRO A 1 604 ? -75.846 -22.365 95.080 1.00 55.59 604 PRO A N 1
ATOM 4796 C CA . PRO A 1 604 ? -75.292 -22.414 96.450 1.00 55.59 604 PRO A CA 1
ATOM 4797 C C . PRO A 1 604 ? -73.820 -22.827 96.524 1.00 55.59 604 PRO A C 1
ATOM 4799 O O . PRO A 1 604 ? -73.507 -23.967 96.120 1.00 55.59 604 PRO A O 1
#

Mean predicted aligned error: 25.25 Å

Solvent-accessible surface area (backbone atoms only — not comparable to full-atom values): 36029 Å² total; per-residue (Å²): 131,86,88,81,91,83,91,77,92,89,82,87,89,84,86,88,86,85,86,84,86,85,83,86,83,81,88,83,80,87,87,79,90,82,87,86,90,90,78,86,85,82,89,79,90,80,91,82,84,85,84,88,79,88,82,90,84,79,87,80,89,72,86,82,76,86,86,82,83,93,79,89,86,89,87,80,87,86,86,82,84,90,87,80,89,84,87,90,82,86,82,92,85,77,95,79,83,84,83,88,77,84,87,80,84,82,83,89,79,75,79,64,60,64,55,52,49,56,49,52,53,48,53,56,47,50,56,49,48,53,56,48,48,57,47,51,52,53,50,49,58,50,51,53,52,50,50,53,51,51,53,52,52,50,48,54,51,54,54,50,49,52,51,54,56,50,54,54,48,53,57,51,50,56,48,53,51,51,60,46,52,59,46,54,52,50,55,50,51,52,51,52,50,55,50,53,54,52,50,55,52,52,52,50,52,54,53,51,49,53,54,49,52,52,52,50,52,54,49,51,56,49,54,52,52,51,52,51,54,51,47,58,50,49,54,51,52,52,54,51,54,50,48,52,54,50,53,53,49,53,51,54,45,55,53,53,54,52,47,54,49,56,48,51,56,46,52,53,54,46,50,54,48,50,52,51,50,53,50,51,52,50,50,52,52,52,50,48,53,49,51,55,50,48,52,50,49,54,51,45,58,52,46,53,57,58,42,62,58,44,48,76,60,46,75,80,62,75,82,91,87,80,92,70,72,77,54,60,64,48,60,54,48,53,55,51,50,55,51,50,50,54,52,46,55,51,52,56,49,50,52,55,50,52,61,48,50,54,55,48,51,52,49,50,50,58,49,50,56,52,51,51,57,49,53,50,54,50,50,48,52,54,47,52,54,51,49,51,53,51,51,52,51,47,53,52,50,52,51,50,51,54,51,52,53,54,51,52,56,50,51,55,51,49,55,53,55,47,52,56,47,54,52,50,50,53,48,53,53,51,55,50,48,58,52,51,52,51,51,48,60,52,49,56,48,51,50,65,46,50,54,52,51,54,48,50,52,49,62,43,58,80,74,46,94,82,64,80,69,68,49,53,60,50,49,52,48,50,52,52,48,54,55,50,49,53,51,49,51,57,50,51,51,51,55,48,51,57,48,49,56,51,49,54,56,52,49,55,62,43,54,57,52,49,56,52,49,51,53,50,53,53,50,54,52,48,53,51,52,53,50,51,53,54,49,53,52,49,53,48,52,51,50,55,51,51,50,53,52,52,52,51,52,52,52,51,51,53,51,51,53,48,55,52,49,52,52,52,50,52,53,47,54,50,54,53,50,52,53,49,51,54,48,49,57,56,48,56,72,73,65,67,75,79,87,74,80,85,80,92,81,83,80,136

Radius of gyration: 77.23 Å; Cα contacts (8 Å, |Δi|>4): 0; chains: 1; bounding box: 154×74×266 Å